Protein AF-A0A7S1Y5N1-F1 (afdb_monomer_lite)

Secondary structure (DSSP, 8-state):
----------------------------------------SSHHHHHHHHHHHHHHHHHHHSSSS-TTS---S-GGG-S-SEEEEEEEE---SPEESEETTEE-GGGTT---EEE-TTS--EEE--S-SSHHHHHHHHHHHHHHHHHHHHHHS---TTEEEEEEPPTTSEE-TTSSEEE--TTS-TTHHHH---------HHHHHHHHHHHHH-SGGGTTEEEEEEEEEEEEE--SSSTT-EEEEEEEEEEE---TTT---TT-EEEEE--S--GGGS---GGGTS-THHHHHHHHTTTGGG---S------TT--PPP----TTS--S-HHHHHHHHHHHHHTTEEE-TTSEEEETTEEEEEEETHHHHTTHHHHHHHHHHHHTS--EEEEESTT-SS-EEEEPPSS-EEEEEEEESS--EEGGG--EEEEEEEEEEESS--PPPEEEEEEETTEEEEEEESSEEEEEEEEEE-SS-EEEEEEEPPEEEEESSGGGHHHHHTTTS-SSS---EEEEEPPEEPP-

Sequence (525 aa):
MISSGNDEQSFLLGDRQRVRSTPKGQCETIRCGKHTSLSSLAVLVAGVLLGALVSRTFQDLYHHDHTNLTRGPSPSSRHYTKFQAVGFQIYTGGAPKETSVGENPECANLTDFGTADGDIALQCYMGHANLTLDVQKRLEIMTDAVERAYTASDKSNDTLKVFVAPEFFFRGPNGAYIYEGNDANETDLISSGGTDNTTDAVFDLLFGLEKLAAQARFENWLFLFGTAVVSEALPVEDEWDYLFYNFGIILKGYDPSQTTGEGKLFLVPKRYVSNMDFLTPQRHTNDSIAKELIESSAQELKTENNNQKQWSPSTHAVLNPYDIKRKYYDRHMWHAYKQNIADLGYSIIEYGWFVMDGITFTVEICLDHDKRIALNTYLADAALGSQTLIPSGGDLSSVNKYVNIPRRQAQISLVSSADMTVSASALALANDGTIILQDGVSAAPVNMTYERECYTWNWHFEGGTEVIQRRAIVTPTEVEFQYIPRRGKKYSVFEENWKKSLGGVFSTALYEPKIVVYEPTGIAQ

pLDDT: mean 76.57, std 23.43, range [24.91, 98.81]

Structure (mmCIF, N/CA/C/O backbone):
data_AF-A0A7S1Y5N1-F1
#
_entry.id   AF-A0A7S1Y5N1-F1
#
loop_
_atom_site.group_PDB
_atom_site.id
_atom_site.type_symbol
_atom_site.label_atom_id
_atom_site.label_alt_id
_atom_site.label_comp_id
_atom_site.label_asym_id
_atom_site.label_entity_id
_atom_site.label_seq_id
_atom_site.pdbx_PDB_ins_code
_atom_site.Cartn_x
_atom_site.Cartn_y
_atom_site.Cartn_z
_atom_site.occupancy
_atom_site.B_iso_or_equiv
_atom_site.auth_seq_id
_atom_site.auth_comp_id
_atom_site.auth_asym_id
_atom_site.auth_atom_id
_atom_site.pdbx_PDB_model_num
ATOM 1 N N . MET A 1 1 ? -22.052 -57.646 -12.828 1.00 36.53 1 MET A N 1
ATOM 2 C CA . MET A 1 1 ? -20.921 -58.529 -13.193 1.00 36.53 1 MET A CA 1
ATOM 3 C C . MET A 1 1 ? -19.676 -57.651 -13.184 1.00 36.53 1 MET A C 1
ATOM 5 O O . MET A 1 1 ? -19.584 -56.788 -14.036 1.00 36.53 1 MET A O 1
ATOM 9 N N . ILE A 1 2 ? -19.052 -57.466 -12.017 1.00 35.12 2 ILE A N 1
ATOM 10 C CA . ILE A 1 2 ? -17.804 -58.116 -11.549 1.00 35.12 2 ILE A CA 1
ATOM 11 C C . ILE A 1 2 ? -16.626 -57.940 -12.520 1.00 35.12 2 ILE A C 1
ATOM 13 O O . ILE A 1 2 ? -16.614 -58.581 -13.565 1.00 35.12 2 ILE A O 1
ATOM 17 N N . SER A 1 3 ? -15.652 -57.117 -12.102 1.00 33.59 3 SER A N 1
ATOM 18 C CA . SER A 1 3 ? -14.183 -57.331 -12.115 1.00 33.59 3 SER A CA 1
ATOM 19 C C . SER A 1 3 ? -13.491 -55.958 -12.212 1.00 33.59 3 SER A C 1
ATOM 21 O O . SER A 1 3 ? -13.469 -55.367 -13.282 1.00 33.59 3 SER A O 1
ATOM 23 N N . SER A 1 4 ? -13.173 -55.264 -11.114 1.00 38.69 4 SER A N 1
ATOM 24 C CA . SER A 1 4 ? -11.937 -55.357 -10.304 1.00 38.69 4 SER A CA 1
ATOM 25 C C . SER A 1 4 ? -10.630 -55.301 -11.105 1.00 38.69 4 SER A C 1
ATOM 27 O O . SER A 1 4 ? -10.302 -56.246 -11.818 1.00 38.69 4 SER A O 1
ATOM 29 N N . GLY A 1 5 ? -9.870 -54.225 -10.893 1.00 33.19 5 GLY A N 1
ATOM 30 C CA . GLY A 1 5 ? -8.477 -54.048 -11.301 1.00 33.19 5 GLY A CA 1
ATOM 31 C C . GLY A 1 5 ? -7.893 -52.850 -10.555 1.00 33.19 5 GLY A C 1
ATOM 32 O O . GLY A 1 5 ? -8.091 -51.714 -10.972 1.00 33.19 5 GLY A O 1
ATOM 33 N N . ASN A 1 6 ? -7.282 -53.128 -9.401 1.00 36.78 6 ASN A N 1
ATOM 34 C CA . ASN A 1 6 ? -6.485 -52.195 -8.609 1.00 36.78 6 ASN A CA 1
ATOM 35 C C . ASN A 1 6 ? -5.200 -51.850 -9.363 1.00 36.78 6 ASN A C 1
ATOM 37 O O . ASN A 1 6 ? -4.573 -52.769 -9.873 1.00 36.78 6 ASN A O 1
ATOM 41 N N . ASP A 1 7 ? -4.771 -50.591 -9.303 1.00 31.80 7 ASP A N 1
ATOM 42 C CA . ASP A 1 7 ? -3.350 -50.239 -9.325 1.00 31.80 7 ASP A CA 1
ATOM 43 C C . ASP A 1 7 ? -3.128 -49.019 -8.420 1.00 31.80 7 ASP A C 1
ATOM 45 O O . ASP A 1 7 ? -3.438 -47.875 -8.756 1.00 31.80 7 ASP A O 1
ATOM 49 N N . GLU A 1 8 ? -2.624 -49.302 -7.218 1.00 32.50 8 GLU A N 1
ATOM 50 C CA . GLU A 1 8 ? -1.988 -48.336 -6.331 1.00 32.50 8 GLU A CA 1
ATOM 51 C C . GLU A 1 8 ? -0.612 -47.986 -6.915 1.00 32.50 8 GLU A C 1
ATOM 53 O O . GLU A 1 8 ? 0.284 -48.828 -6.949 1.00 32.50 8 GLU A O 1
ATOM 58 N N . GLN A 1 9 ? -0.411 -46.737 -7.340 1.00 31.77 9 GLN A N 1
ATOM 59 C CA . GLN A 1 9 ? 0.934 -46.187 -7.512 1.00 31.77 9 GLN A CA 1
ATOM 60 C C . GLN A 1 9 ? 1.266 -45.264 -6.342 1.00 31.77 9 GLN A C 1
ATOM 62 O O . GLN A 1 9 ? 0.810 -44.126 -6.237 1.00 31.77 9 GLN A O 1
ATOM 67 N N . SER A 1 10 ? 2.096 -45.805 -5.457 1.00 29.33 10 SER A N 1
ATOM 68 C CA . SER A 1 10 ? 2.850 -45.105 -4.429 1.00 29.33 10 SER A CA 1
ATOM 69 C C . SER A 1 10 ? 3.756 -44.039 -5.056 1.00 29.33 10 SER A C 1
ATOM 71 O O . SER A 1 10 ? 4.757 -44.370 -5.696 1.00 29.33 10 SER A O 1
ATOM 73 N N . PHE A 1 11 ? 3.439 -42.760 -4.848 1.00 28.81 11 PHE A N 1
ATOM 74 C CA . PHE A 1 11 ? 4.369 -41.669 -5.126 1.00 28.81 11 PHE A CA 1
ATOM 75 C C . PHE A 1 11 ? 5.384 -41.555 -3.986 1.00 28.81 11 PHE A C 1
ATOM 77 O O . PHE A 1 11 ? 5.042 -41.288 -2.834 1.00 28.81 11 PHE A O 1
ATOM 84 N N . LEU A 1 12 ? 6.644 -41.791 -4.343 1.00 30.55 12 LEU A N 1
ATOM 85 C CA . LEU A 1 12 ? 7.818 -41.607 -3.503 1.00 30.55 12 LEU A CA 1
ATOM 86 C C . LEU A 1 12 ? 7.931 -40.141 -3.064 1.00 30.55 12 LEU A C 1
ATOM 88 O O . LEU A 1 12 ? 7.898 -39.222 -3.883 1.00 30.55 12 LEU A O 1
ATOM 92 N N . LEU A 1 13 ? 8.085 -39.950 -1.754 1.00 29.52 13 LEU A N 1
ATOM 93 C CA . LEU A 1 13 ? 8.491 -38.700 -1.121 1.00 29.52 13 LEU A CA 1
ATOM 94 C C . LEU A 1 13 ? 9.855 -38.280 -1.684 1.00 29.52 13 LEU A C 1
ATOM 96 O O . LEU A 1 13 ? 10.875 -38.881 -1.361 1.00 29.52 13 LEU A O 1
ATOM 100 N N . GLY A 1 14 ? 9.850 -37.261 -2.542 1.00 27.75 14 GLY A N 1
ATOM 101 C CA . GLY A 1 14 ? 11.057 -36.583 -2.995 1.00 27.75 14 GLY A CA 1
ATOM 102 C C . GLY A 1 14 ? 11.671 -35.765 -1.862 1.00 27.75 14 GLY A C 1
ATOM 103 O O . GLY A 1 14 ? 10.983 -34.985 -1.196 1.00 27.75 14 GLY A O 1
ATOM 104 N N . ASP A 1 15 ? 12.968 -35.969 -1.653 1.00 27.36 15 ASP A N 1
ATOM 105 C CA . ASP A 1 15 ? 13.808 -35.268 -0.691 1.00 27.36 15 ASP A CA 1
ATOM 106 C C . ASP A 1 15 ? 13.638 -33.744 -0.775 1.00 27.36 15 ASP A C 1
ATOM 108 O O . ASP A 1 15 ? 13.921 -33.105 -1.791 1.00 27.36 15 ASP A O 1
ATOM 112 N N . ARG A 1 16 ? 13.216 -33.140 0.343 1.00 30.33 16 ARG A N 1
ATOM 113 C CA . ARG A 1 16 ? 13.286 -31.691 0.553 1.00 30.33 16 ARG A CA 1
ATOM 114 C C . ARG A 1 16 ? 14.755 -31.277 0.568 1.00 30.33 16 ARG A C 1
ATOM 116 O O . ARG A 1 16 ? 15.446 -31.463 1.572 1.00 30.33 16 ARG A O 1
ATOM 123 N N . GLN A 1 17 ? 15.216 -30.657 -0.513 1.00 27.77 17 GLN A N 1
ATOM 124 C CA . GLN A 1 17 ? 16.442 -29.870 -0.477 1.00 27.77 17 GLN A CA 1
ATOM 125 C C . GLN A 1 17 ? 16.277 -28.755 0.564 1.00 27.77 17 GLN A C 1
ATOM 127 O O . GLN A 1 17 ? 15.449 -27.857 0.423 1.00 27.77 17 GLN A O 1
ATOM 132 N N . ARG A 1 18 ? 17.067 -28.831 1.642 1.00 27.25 18 ARG A N 1
ATOM 133 C CA . ARG A 1 18 ? 17.315 -27.696 2.536 1.00 27.25 18 ARG A CA 1
ATOM 134 C C . ARG A 1 18 ? 17.979 -26.600 1.712 1.00 27.25 18 ARG A C 1
ATOM 136 O O . ARG A 1 18 ? 19.166 -26.701 1.407 1.00 27.25 18 ARG A O 1
ATOM 143 N N . VAL A 1 19 ? 17.228 -25.550 1.403 1.00 29.92 19 VAL A N 1
ATOM 144 C CA . VAL A 1 19 ? 17.805 -24.258 1.035 1.00 29.92 19 VAL A CA 1
ATOM 145 C C . VAL A 1 19 ? 18.668 -23.820 2.221 1.00 29.92 19 VAL A C 1
ATOM 147 O O . VAL A 1 19 ? 18.180 -23.690 3.344 1.00 29.92 19 VAL A O 1
ATOM 150 N N . ARG A 1 20 ? 19.983 -23.709 2.006 1.00 26.64 20 ARG A N 1
ATOM 151 C CA . ARG A 1 20 ? 20.904 -23.141 2.994 1.00 26.64 20 ARG A CA 1
ATOM 152 C C . ARG A 1 20 ? 20.592 -21.652 3.085 1.00 26.64 20 ARG A C 1
ATOM 154 O O . ARG A 1 20 ? 20.872 -20.927 2.136 1.00 26.64 20 ARG A O 1
ATOM 161 N N . SER A 1 21 ? 20.026 -21.215 4.205 1.00 31.50 21 SER A N 1
ATOM 162 C CA . SER A 1 21 ? 19.956 -19.796 4.532 1.00 31.50 21 SER A CA 1
ATOM 163 C C . SER A 1 21 ? 21.376 -19.238 4.637 1.00 31.50 21 SER A C 1
ATOM 165 O O . SER A 1 21 ? 22.255 -19.814 5.286 1.00 31.50 21 SER A O 1
ATOM 167 N N . THR A 1 22 ? 21.623 -18.139 3.935 1.00 34.03 22 THR A N 1
ATOM 168 C CA . THR A 1 22 ? 22.828 -17.325 4.081 1.00 34.03 22 THR A CA 1
ATOM 169 C C . THR A 1 22 ? 22.878 -16.728 5.498 1.00 34.03 22 THR A C 1
ATOM 171 O O . THR A 1 22 ? 21.827 -16.460 6.088 1.00 34.03 22 THR A O 1
ATOM 174 N N . PRO A 1 23 ? 24.065 -16.522 6.101 1.00 35.66 23 PRO A N 1
ATOM 175 C CA . PRO A 1 23 ? 24.159 -15.889 7.412 1.00 35.66 23 PRO A CA 1
ATOM 176 C C . PRO A 1 23 ? 23.792 -14.405 7.273 1.00 35.66 23 PRO A C 1
ATOM 178 O O . PRO A 1 23 ? 24.583 -13.622 6.749 1.00 35.66 23 PRO A O 1
ATOM 181 N N . LYS A 1 24 ? 22.593 -14.011 7.720 1.00 44.22 24 LYS A N 1
ATOM 182 C CA . LYS A 1 24 ? 22.196 -12.597 7.795 1.00 44.22 24 LYS A CA 1
ATOM 183 C C . LYS A 1 24 ? 23.042 -11.871 8.859 1.00 44.22 24 LYS A C 1
ATOM 185 O O . LYS A 1 24 ? 23.154 -12.345 9.986 1.00 44.22 24 LYS A O 1
ATOM 190 N N . GLY A 1 25 ? 23.648 -10.759 8.427 1.00 44.56 25 GLY A N 1
ATOM 191 C CA . GLY A 1 25 ? 24.226 -9.609 9.146 1.00 44.56 25 GLY A CA 1
ATOM 192 C C . GLY A 1 25 ? 24.701 -9.752 10.599 1.00 44.56 25 GLY A C 1
ATOM 193 O O . GLY A 1 25 ? 23.940 -10.068 11.507 1.00 44.56 25 GLY A O 1
ATOM 194 N N . GLN A 1 26 ? 25.958 -9.373 10.852 1.00 40.16 26 GLN A N 1
ATOM 195 C CA . GLN A 1 26 ? 26.442 -9.069 12.201 1.00 40.16 26 GLN A CA 1
ATOM 196 C C . GLN A 1 26 ? 25.574 -7.959 12.820 1.00 40.16 26 GLN A C 1
ATOM 198 O O . GLN A 1 26 ? 25.468 -6.879 12.248 1.00 40.16 26 GLN A O 1
ATOM 203 N N . CYS A 1 27 ? 24.981 -8.198 13.997 1.00 44.00 27 CYS A N 1
ATOM 204 C CA . CYS A 1 27 ? 24.399 -7.125 14.806 1.00 44.00 27 CYS A CA 1
ATOM 205 C C . CYS A 1 27 ? 25.531 -6.135 15.128 1.00 44.00 27 CYS A C 1
ATOM 207 O O . CYS A 1 27 ? 26.388 -6.437 15.964 1.00 44.00 27 CYS A O 1
ATOM 209 N N . GLU A 1 28 ? 25.575 -4.977 14.467 1.00 36.22 28 GLU A N 1
ATOM 210 C CA . GLU A 1 28 ? 26.494 -3.909 14.850 1.00 36.22 28 GLU A CA 1
ATOM 211 C C . GLU A 1 28 ? 26.151 -3.468 16.276 1.00 36.22 28 GLU A C 1
ATOM 213 O O . GLU A 1 28 ? 25.186 -2.756 16.547 1.00 36.22 28 GLU A O 1
ATOM 218 N N . THR A 1 29 ? 26.943 -3.948 17.232 1.00 31.80 29 THR A N 1
ATOM 219 C CA . THR A 1 29 ? 26.937 -3.443 18.600 1.00 31.80 29 THR A CA 1
ATOM 220 C C . THR A 1 29 ? 27.267 -1.954 18.578 1.00 31.80 29 THR A C 1
ATOM 222 O O . THR A 1 29 ? 28.437 -1.581 18.476 1.00 31.80 29 THR A O 1
ATOM 225 N N . ILE A 1 30 ? 26.267 -1.099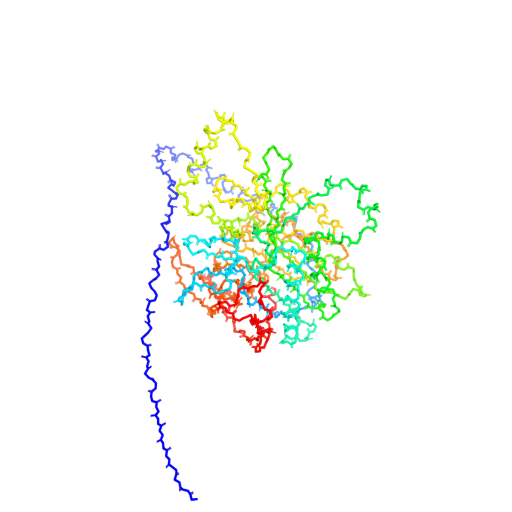 18.793 1.00 28.41 30 ILE A N 1
ATOM 226 C CA . ILE A 1 30 ? 26.502 0.232 19.351 1.00 28.41 30 ILE A CA 1
ATOM 227 C C . ILE A 1 30 ? 27.027 0.005 20.774 1.00 28.41 30 ILE A C 1
ATOM 229 O O . ILE A 1 30 ? 26.277 -0.181 21.733 1.00 28.41 30 ILE A O 1
ATOM 233 N N . ARG A 1 31 ? 28.355 -0.071 20.910 1.00 24.91 31 ARG A N 1
ATOM 234 C CA . ARG A 1 31 ? 29.029 -0.102 22.208 1.00 24.91 31 ARG A CA 1
ATOM 235 C C . ARG A 1 31 ? 28.845 1.261 22.873 1.00 24.91 31 ARG A C 1
ATOM 237 O O . ARG A 1 31 ? 29.635 2.172 22.652 1.00 24.91 31 ARG A O 1
ATOM 244 N N . CYS A 1 32 ? 27.855 1.389 23.752 1.00 25.86 32 CYS A N 1
ATOM 245 C CA . CYS A 1 32 ? 27.899 2.416 24.788 1.00 25.86 32 CYS A CA 1
ATOM 246 C C . CYS A 1 32 ? 29.043 2.071 25.753 1.00 25.86 32 CYS A C 1
ATOM 248 O O . CYS A 1 32 ? 28.920 1.188 26.605 1.00 25.86 32 CYS A O 1
ATOM 250 N N . GLY A 1 33 ? 30.187 2.735 25.582 1.00 24.94 33 GLY A N 1
ATOM 251 C CA . GLY A 1 33 ? 31.321 2.629 26.491 1.00 24.94 33 GLY A CA 1
ATOM 252 C C . GLY A 1 33 ? 30.935 3.089 27.897 1.00 24.94 33 GLY A C 1
ATOM 253 O O . GLY A 1 33 ? 30.568 4.242 28.106 1.00 24.94 33 GLY A O 1
ATOM 254 N N . LYS A 1 34 ? 31.025 2.184 28.875 1.00 27.16 34 LYS A N 1
ATOM 255 C CA . LYS A 1 34 ? 30.962 2.521 30.300 1.00 27.16 34 LYS A CA 1
ATOM 256 C C . LYS A 1 34 ? 32.323 3.065 30.741 1.00 27.16 34 LYS A C 1
ATOM 258 O O . LYS A 1 34 ? 33.273 2.297 30.852 1.00 27.16 34 LYS A 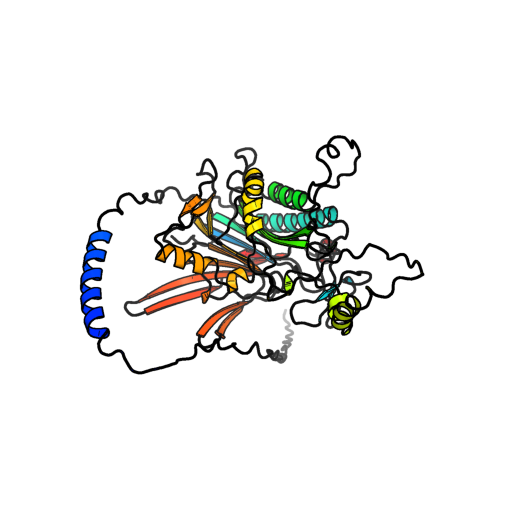O 1
ATOM 263 N N . HIS A 1 35 ? 32.393 4.354 31.063 1.00 26.89 35 HIS A N 1
ATOM 264 C CA . HIS A 1 35 ? 33.388 4.879 31.998 1.00 26.89 35 HIS A CA 1
ATOM 265 C C . HIS A 1 35 ? 32.749 4.944 33.387 1.00 26.89 35 HIS A C 1
ATOM 267 O O . HIS A 1 35 ? 31.838 5.731 33.627 1.00 26.89 35 HIS A O 1
ATOM 273 N N . THR A 1 36 ? 33.210 4.103 34.309 1.00 29.59 36 THR A N 1
ATOM 274 C CA . THR A 1 36 ? 32.910 4.231 35.739 1.00 29.59 36 THR A CA 1
ATOM 275 C C . THR A 1 36 ? 34.058 4.971 36.417 1.00 29.59 36 THR A C 1
ATOM 277 O O . THR A 1 36 ? 35.155 4.423 36.512 1.00 29.59 36 THR A O 1
ATOM 280 N N . SER A 1 37 ? 33.810 6.178 36.930 1.00 29.86 37 SER A N 1
ATOM 281 C CA . SER A 1 37 ? 34.616 6.760 38.010 1.00 29.86 37 SER A CA 1
ATOM 282 C C . SER A 1 37 ? 33.763 6.877 39.271 1.00 29.86 37 SER A C 1
ATOM 284 O O . SER A 1 37 ? 32.654 7.408 39.242 1.00 29.86 37 SER A O 1
ATOM 286 N N . LEU A 1 38 ? 34.289 6.347 40.371 1.00 36.06 38 LEU A N 1
ATOM 287 C CA . LEU A 1 38 ? 33.701 6.361 41.706 1.00 36.06 38 LEU A CA 1
ATOM 288 C C . LEU A 1 38 ? 33.658 7.780 42.287 1.00 36.06 38 LEU A C 1
ATOM 290 O O . LEU A 1 38 ? 34.697 8.290 42.695 1.00 36.06 38 LEU A O 1
ATOM 294 N N . SER A 1 39 ? 32.466 8.370 42.404 1.00 33.94 39 SER A N 1
ATOM 295 C CA . SER A 1 39 ? 32.183 9.462 43.357 1.00 33.94 39 SER A CA 1
ATOM 296 C C . SER A 1 39 ? 30.703 9.868 43.361 1.00 33.94 39 SER A C 1
ATOM 298 O O . SER A 1 39 ? 30.357 10.956 42.922 1.00 33.94 39 SER A O 1
ATOM 300 N N . SER A 1 40 ? 29.779 9.032 43.855 1.00 34.34 40 SER A N 1
ATOM 301 C CA . SER A 1 40 ? 28.378 9.468 44.064 1.00 34.34 40 SER A CA 1
ATOM 302 C C . SER A 1 40 ? 27.615 8.590 45.063 1.00 34.34 40 SER A C 1
ATOM 304 O O . SER A 1 40 ? 26.636 7.945 44.710 1.00 34.34 40 SER A O 1
ATOM 306 N N . LEU A 1 41 ? 28.038 8.569 46.333 1.00 34.12 41 LEU A N 1
ATOM 307 C CA . LEU A 1 41 ? 27.205 8.017 47.419 1.00 34.12 41 LEU A CA 1
ATOM 308 C C . LEU A 1 41 ? 26.371 9.100 48.140 1.00 34.12 41 LEU A C 1
ATOM 310 O O . LEU A 1 41 ? 25.419 8.777 48.839 1.00 34.12 41 LEU A O 1
ATOM 314 N N . ALA A 1 42 ? 26.670 10.388 47.926 1.00 37.94 42 ALA A N 1
ATOM 315 C CA . ALA A 1 42 ? 25.960 11.505 48.563 1.00 37.94 42 ALA A CA 1
ATOM 316 C C . ALA A 1 42 ? 24.719 11.999 47.782 1.00 37.94 42 ALA A C 1
ATOM 318 O O . ALA A 1 42 ? 23.870 12.679 48.349 1.00 37.94 42 ALA A O 1
ATOM 319 N N . VAL A 1 43 ? 24.568 11.627 46.504 1.00 39.16 43 VAL A N 1
ATOM 320 C CA . VAL A 1 43 ? 23.433 12.047 45.650 1.00 39.16 43 VAL A CA 1
ATOM 321 C C . VAL A 1 43 ? 22.189 11.169 45.867 1.00 39.16 43 VAL A C 1
ATOM 323 O O . VAL A 1 43 ? 21.061 11.602 45.635 1.00 39.16 43 VAL A O 1
ATOM 326 N N . LEU A 1 44 ? 22.363 9.952 46.392 1.00 38.75 44 LEU A N 1
ATOM 327 C CA . LEU A 1 44 ? 21.285 8.962 46.477 1.00 38.75 44 LEU A CA 1
ATOM 328 C C . LEU A 1 44 ? 20.264 9.253 47.590 1.00 38.75 44 LEU A C 1
ATOM 330 O O . LEU A 1 44 ? 19.097 8.909 47.449 1.00 38.75 44 LEU A O 1
ATOM 334 N N . VAL A 1 45 ? 20.661 9.938 48.667 1.00 43.34 45 VAL A N 1
ATOM 335 C CA . VAL A 1 45 ? 19.749 10.250 49.787 1.00 43.34 45 VAL A CA 1
ATOM 336 C C . VAL A 1 45 ? 18.933 11.524 49.522 1.00 43.34 45 VAL A C 1
ATOM 338 O O . VAL A 1 45 ? 17.767 11.597 49.905 1.00 43.34 45 VAL A O 1
ATOM 341 N N . ALA A 1 46 ? 19.486 12.491 48.780 1.00 39.59 46 ALA A N 1
ATOM 342 C CA . ALA A 1 46 ? 18.749 13.686 48.355 1.00 39.59 46 ALA A CA 1
ATOM 343 C C . ALA A 1 46 ? 17.719 13.378 47.247 1.00 39.59 46 ALA A C 1
ATOM 345 O O . ALA A 1 46 ? 16.635 13.960 47.236 1.00 39.59 46 ALA A O 1
ATOM 346 N N . GLY A 1 47 ? 18.011 12.416 46.361 1.00 39.34 47 GLY A N 1
ATOM 347 C CA . GLY A 1 47 ? 17.096 12.002 45.289 1.00 39.34 47 GLY A CA 1
ATOM 348 C C . GLY A 1 47 ? 15.833 11.282 45.777 1.00 39.34 47 GLY A C 1
ATOM 349 O O . GLY A 1 47 ? 14.759 11.475 45.211 1.00 39.34 47 GLY A O 1
ATOM 350 N N . VAL A 1 48 ? 15.920 10.506 46.863 1.00 45.31 48 VAL A N 1
ATOM 351 C CA . VAL A 1 48 ? 14.774 9.738 47.391 1.00 45.31 48 VAL A CA 1
ATOM 352 C C . VAL A 1 48 ? 13.751 10.640 48.096 1.00 45.31 48 VAL A C 1
ATOM 354 O O . VAL A 1 48 ? 12.548 10.404 47.991 1.00 45.31 48 VAL A O 1
ATOM 357 N N . LEU A 1 49 ? 14.194 11.723 48.746 1.00 38.66 49 LEU A N 1
ATOM 358 C CA . LEU A 1 49 ? 13.289 12.677 49.402 1.00 38.66 49 LEU A CA 1
ATOM 359 C C . LEU A 1 49 ? 12.659 13.678 48.419 1.00 38.66 49 LEU A C 1
ATOM 361 O O . LEU A 1 49 ? 11.493 14.034 48.594 1.00 38.66 49 LEU A O 1
ATOM 365 N N . LEU A 1 50 ? 13.364 14.066 47.346 1.00 37.06 50 LEU A N 1
ATOM 366 C CA . LEU A 1 50 ? 12.764 14.853 46.259 1.00 37.06 50 LEU A CA 1
ATOM 367 C C . LEU A 1 50 ? 11.767 14.021 45.431 1.00 37.06 50 LEU A C 1
ATOM 369 O O . LEU A 1 50 ? 10.715 14.532 45.052 1.00 37.06 50 LEU A O 1
ATOM 373 N N . GLY A 1 51 ? 12.044 12.731 45.208 1.00 40.38 51 GLY A N 1
ATOM 374 C CA . GLY A 1 51 ? 11.141 11.823 44.490 1.00 40.38 51 GLY A CA 1
ATOM 375 C C . GLY A 1 51 ? 9.807 11.590 45.208 1.00 40.38 51 GLY A C 1
ATOM 376 O O . GLY A 1 51 ? 8.757 11.564 44.568 1.00 40.38 51 GLY A O 1
ATOM 377 N N . ALA A 1 52 ? 9.816 11.506 46.542 1.00 43.81 52 ALA A N 1
ATOM 378 C CA . ALA A 1 52 ? 8.594 11.336 47.330 1.00 43.81 52 ALA A CA 1
ATOM 379 C C . ALA A 1 52 ? 7.727 12.611 47.393 1.00 43.81 52 ALA A C 1
ATOM 381 O O . ALA A 1 52 ? 6.501 12.508 47.463 1.00 43.81 52 ALA A O 1
ATOM 382 N N . LEU A 1 53 ? 8.334 13.806 47.332 1.00 37.78 53 LEU A N 1
ATOM 383 C CA . LEU A 1 53 ? 7.585 15.068 47.295 1.00 37.78 53 LEU A CA 1
ATOM 384 C C . LEU A 1 53 ? 6.978 15.337 45.910 1.00 37.78 53 LEU A C 1
ATOM 386 O O . LEU A 1 53 ? 5.826 15.750 45.837 1.00 37.78 53 LEU A O 1
ATOM 390 N N . VAL A 1 54 ? 7.710 15.041 44.828 1.00 45.69 54 VAL A N 1
ATOM 391 C CA . VAL A 1 54 ? 7.220 15.196 43.444 1.00 45.69 54 VAL A CA 1
ATOM 392 C C . VAL A 1 54 ? 6.133 14.164 43.108 1.00 45.69 54 VAL A C 1
ATOM 394 O O . VAL A 1 54 ? 5.190 14.484 42.390 1.00 45.69 54 VAL A O 1
ATOM 397 N N . SER A 1 55 ? 6.183 12.955 43.683 1.00 42.38 55 SER A N 1
ATOM 398 C CA . SER A 1 55 ? 5.152 11.930 43.449 1.00 42.38 55 SER A CA 1
ATOM 399 C C . SER A 1 55 ? 3.791 12.263 44.076 1.00 42.38 55 SER A C 1
ATOM 401 O O . SER A 1 55 ? 2.776 11.783 43.574 1.00 42.38 55 SER A O 1
ATOM 403 N N . ARG A 1 56 ? 3.738 13.079 45.142 1.00 42.97 56 ARG A N 1
ATOM 404 C CA . ARG A 1 56 ? 2.464 13.511 45.751 1.00 42.97 56 ARG A CA 1
ATOM 405 C C . ARG A 1 56 ? 1.842 14.699 45.021 1.00 42.97 56 ARG A C 1
ATOM 407 O O . ARG A 1 56 ? 0.642 14.682 44.779 1.00 42.97 56 ARG A O 1
ATOM 414 N N . THR A 1 57 ? 2.637 15.672 44.575 1.00 47.53 57 THR A N 1
ATOM 415 C CA . THR A 1 57 ? 2.120 16.782 43.754 1.00 47.53 57 THR A CA 1
ATOM 416 C C . THR A 1 57 ? 1.693 16.341 42.354 1.00 47.53 57 THR A C 1
ATOM 418 O O . THR A 1 57 ? 0.754 16.918 41.813 1.00 47.53 57 THR A O 1
ATOM 421 N N . PHE A 1 58 ? 2.294 15.288 41.784 1.00 45.94 58 PHE A N 1
ATOM 422 C CA . PHE A 1 58 ? 1.805 14.706 40.528 1.00 45.94 58 PHE A CA 1
ATOM 423 C C . PHE A 1 58 ? 0.468 13.967 40.680 1.00 45.94 58 PHE A C 1
ATOM 425 O O . PHE A 1 58 ? -0.333 14.015 39.755 1.00 45.94 58 PHE A O 1
ATOM 432 N N . GLN A 1 59 ? 0.182 13.331 41.822 1.00 45.50 59 GLN A N 1
ATOM 433 C CA . GLN A 1 59 ? -1.115 12.675 42.050 1.00 45.50 59 GLN A CA 1
ATOM 434 C C . GLN A 1 59 ? -2.267 13.677 42.221 1.00 45.50 59 GLN A C 1
ATOM 436 O O . GLN A 1 59 ? -3.362 13.425 41.718 1.00 45.50 59 GLN A O 1
ATOM 441 N N . ASP A 1 60 ? -2.012 14.835 42.836 1.00 41.31 60 ASP A N 1
ATOM 442 C CA . ASP A 1 60 ? -3.044 15.857 43.055 1.00 41.31 60 ASP A CA 1
ATOM 443 C C . ASP A 1 60 ? -3.283 16.753 41.821 1.00 41.31 60 ASP A C 1
ATOM 445 O O . ASP A 1 60 ? -4.406 17.202 41.595 1.00 41.31 60 ASP A O 1
ATOM 449 N N . LEU A 1 61 ? -2.278 16.950 40.953 1.00 42.16 61 LEU A N 1
ATOM 450 C CA . LEU A 1 61 ? -2.452 17.636 39.659 1.00 42.16 61 LEU A CA 1
ATOM 451 C C . LEU A 1 61 ? -3.065 16.742 38.566 1.00 42.16 61 LEU A C 1
ATOM 453 O O . LEU A 1 61 ? -3.594 17.262 37.587 1.00 42.16 61 LEU A O 1
ATOM 457 N N . TYR A 1 62 ? -3.052 15.415 38.730 1.00 42.19 62 TYR A N 1
ATOM 458 C CA . TYR A 1 62 ? -3.646 14.484 37.759 1.00 42.19 62 TYR A CA 1
ATOM 459 C C . TYR A 1 62 ? -5.163 14.309 37.924 1.00 42.19 62 TYR A C 1
ATOM 461 O O . TYR A 1 62 ? -5.833 13.785 37.034 1.00 42.19 62 TYR A O 1
ATOM 469 N N . HIS A 1 63 ? -5.734 14.756 39.048 1.00 41.47 63 HIS A N 1
ATOM 470 C CA . HIS A 1 63 ? -7.148 14.534 39.344 1.00 41.47 63 HIS A CA 1
ATOM 471 C C . HIS A 1 63 ? -8.094 15.663 38.921 1.00 41.47 63 HIS A C 1
ATOM 473 O O . HIS A 1 63 ? -9.306 15.460 39.014 1.00 41.47 63 HIS A O 1
ATOM 479 N N . HIS A 1 64 ? -7.598 16.807 38.425 1.00 41.31 64 HIS A N 1
ATOM 480 C CA . HIS A 1 64 ? -8.440 18.007 38.353 1.00 41.31 64 HIS A CA 1
ATOM 481 C C . HIS A 1 64 ? -8.881 18.540 36.979 1.00 41.31 64 HIS A C 1
ATOM 483 O O . HIS A 1 64 ? -9.676 19.475 36.988 1.00 41.31 64 HIS A O 1
ATOM 489 N N . ASP A 1 65 ? -8.512 17.950 35.829 1.00 43.38 65 ASP A N 1
ATOM 490 C CA . ASP A 1 65 ? -8.958 18.513 34.529 1.00 43.38 65 ASP A CA 1
ATOM 491 C C . ASP A 1 65 ? -9.103 17.512 33.353 1.00 43.38 65 ASP A C 1
ATOM 493 O O . ASP A 1 65 ? -8.645 17.732 32.232 1.00 43.38 65 ASP A O 1
ATOM 497 N N . HIS A 1 66 ? -9.746 16.360 33.589 1.00 43.59 66 HIS A N 1
ATOM 498 C CA . HIS A 1 66 ? -10.003 15.348 32.542 1.00 43.59 66 HIS A CA 1
ATOM 499 C C . HIS A 1 66 ? -11.483 15.059 32.249 1.00 43.59 66 HIS A C 1
ATOM 501 O O . HIS A 1 66 ? -11.790 14.199 31.425 1.00 43.59 66 HIS A O 1
ATOM 507 N N . THR A 1 67 ? -12.427 15.785 32.850 1.00 43.41 67 THR A N 1
ATOM 508 C CA . THR A 1 67 ? -13.867 15.543 32.634 1.00 43.41 67 THR A CA 1
ATOM 509 C C . THR A 1 67 ? -14.432 16.161 31.351 1.00 43.41 67 THR A C 1
ATOM 511 O O . THR A 1 67 ? -15.554 15.825 30.980 1.00 43.41 67 THR A O 1
ATOM 514 N N . ASN A 1 68 ? -13.654 16.977 30.627 1.00 39.31 68 ASN A N 1
ATOM 515 C CA . ASN A 1 68 ? -14.041 17.556 29.331 1.00 39.31 68 ASN A CA 1
ATOM 516 C C . ASN A 1 68 ? -13.261 16.997 28.128 1.00 39.31 68 ASN A C 1
ATOM 518 O O . ASN A 1 68 ? -13.402 17.514 27.019 1.00 39.31 68 ASN A O 1
ATOM 522 N N . LEU A 1 69 ? -12.487 15.918 28.304 1.00 44.88 69 LEU A N 1
ATOM 523 C CA . LEU A 1 69 ? -12.026 15.113 27.171 1.00 44.88 69 LEU A CA 1
ATOM 524 C C . LEU A 1 69 ? -13.253 14.439 26.559 1.00 44.88 69 LEU A C 1
ATOM 526 O O . LEU A 1 69 ? -13.736 13.424 27.060 1.00 44.88 69 LEU A O 1
ATOM 530 N N . THR A 1 70 ? -13.796 15.122 25.552 1.00 49.22 70 THR A N 1
ATOM 531 C CA . THR A 1 70 ? -14.757 14.676 24.544 1.00 49.22 70 THR A CA 1
ATOM 532 C C . THR A 1 70 ? -15.183 13.227 24.747 1.00 49.22 70 THR A C 1
ATOM 534 O O . THR A 1 70 ? -14.448 12.296 24.416 1.00 49.22 70 THR A O 1
ATOM 537 N N . ARG A 1 71 ? -16.394 13.026 25.299 1.00 47.72 71 ARG A N 1
ATOM 538 C CA . ARG A 1 71 ? -17.095 11.740 25.188 1.00 47.72 71 ARG A CA 1
ATOM 539 C C . ARG A 1 71 ? -16.925 11.294 23.742 1.00 47.72 71 ARG A C 1
ATOM 541 O O . ARG A 1 71 ? -17.441 11.958 22.843 1.00 47.72 71 ARG A O 1
ATOM 548 N N . GLY A 1 72 ? -16.147 10.229 23.540 1.00 53.06 72 GLY A N 1
ATOM 549 C CA . GLY A 1 72 ? -15.965 9.645 22.222 1.00 53.06 72 GLY A CA 1
ATOM 550 C C . GLY A 1 72 ? -17.341 9.416 21.592 1.00 53.06 72 GLY A C 1
ATOM 551 O O . GLY A 1 72 ? -18.315 9.229 22.335 1.00 53.06 72 GLY A O 1
ATOM 552 N N . PRO A 1 73 ? -17.449 9.482 20.256 1.00 52.59 73 PRO A N 1
ATOM 553 C CA . PRO A 1 73 ? -18.718 9.287 19.569 1.00 52.59 73 PRO A CA 1
ATOM 554 C C . PRO A 1 73 ? -19.435 8.059 20.142 1.00 52.59 73 PRO A C 1
ATOM 556 O O . PRO A 1 73 ? -18.811 7.019 20.373 1.00 52.59 73 PRO A O 1
ATOM 559 N N . SER A 1 74 ? -20.724 8.229 20.458 1.00 51.34 74 SER A N 1
ATOM 560 C CA . SER A 1 74 ? -21.556 7.186 21.065 1.00 51.34 74 SER A CA 1
ATOM 561 C C . SER A 1 74 ? -21.361 5.859 20.314 1.00 51.34 74 SER A C 1
ATOM 563 O O . SER A 1 74 ? -21.425 5.864 19.083 1.00 51.34 74 SER A O 1
ATOM 565 N N . PRO A 1 75 ? -21.185 4.714 21.007 1.00 55.38 75 PRO A N 1
ATOM 566 C CA . PRO A 1 75 ? -21.054 3.390 20.384 1.00 55.38 75 PRO A CA 1
ATOM 567 C C . PRO A 1 75 ? -22.167 3.044 19.380 1.00 55.38 75 PRO A C 1
ATOM 569 O O . PRO A 1 75 ? -21.994 2.160 18.548 1.00 55.38 75 PRO A O 1
ATOM 572 N N . SER A 1 76 ? -23.296 3.753 19.437 1.00 52.94 76 SER A N 1
ATOM 573 C CA . SER A 1 76 ? -24.448 3.602 18.550 1.00 52.94 76 SER A CA 1
ATOM 574 C C . SER A 1 76 ? -24.266 4.141 17.122 1.00 52.94 76 SER A C 1
ATOM 576 O O . SER A 1 76 ? -25.237 4.101 16.375 1.00 52.94 76 SER A O 1
ATOM 578 N N . SER A 1 77 ? -23.097 4.667 16.726 1.00 60.81 77 SER A N 1
ATOM 579 C CA . SER A 1 77 ? -22.893 5.218 15.370 1.00 60.81 77 SER A CA 1
ATOM 580 C C . SER A 1 77 ? -21.839 4.503 14.515 1.00 60.81 77 SER A C 1
ATOM 582 O O . SER A 1 77 ? -21.421 5.062 13.502 1.00 60.81 77 SER A O 1
ATOM 584 N N . ARG A 1 78 ? -21.357 3.309 14.899 1.00 74.31 78 ARG A N 1
ATOM 585 C CA . ARG A 1 78 ? -20.421 2.567 14.034 1.00 74.31 78 ARG A CA 1
ATOM 586 C C . ARG A 1 78 ? -21.186 1.974 12.850 1.00 74.31 78 ARG A C 1
ATOM 588 O O . ARG A 1 78 ? -22.002 1.077 13.040 1.00 74.31 78 ARG A O 1
ATOM 595 N N . HIS A 1 79 ? -20.899 2.478 11.652 1.00 90.00 79 HIS A N 1
ATOM 596 C CA . HIS A 1 79 ? -21.467 1.985 10.393 1.00 90.00 79 HIS A CA 1
ATOM 597 C C . HIS A 1 79 ? -21.026 0.542 10.097 1.00 90.00 79 HIS A C 1
ATOM 599 O O . HIS A 1 79 ? -21.839 -0.300 9.724 1.00 90.00 79 HIS A O 1
ATOM 605 N N . TYR A 1 80 ? -19.759 0.219 10.377 1.00 95.94 80 TYR A N 1
ATOM 606 C CA . TYR A 1 80 ? -19.199 -1.117 10.170 1.00 95.94 80 TYR A CA 1
ATOM 607 C C . TYR A 1 80 ? -19.046 -1.901 11.473 1.00 95.94 80 TYR A C 1
ATOM 609 O O . TYR A 1 80 ? -18.498 -1.408 12.464 1.00 95.94 80 TYR A O 1
ATOM 617 N N . THR A 1 81 ? -19.456 -3.169 11.447 1.00 96.75 81 THR A N 1
ATOM 618 C CA . THR A 1 81 ? -19.209 -4.130 12.538 1.00 96.75 81 THR A CA 1
ATOM 619 C C . THR A 1 81 ? -18.093 -5.117 12.197 1.00 96.75 81 THR A C 1
ATOM 621 O O . THR A 1 81 ? -17.451 -5.680 13.090 1.00 96.75 81 THR A O 1
ATOM 624 N N . LYS A 1 82 ? -17.831 -5.298 10.899 1.00 98.06 82 LYS A N 1
ATOM 625 C CA . LYS A 1 82 ? -16.819 -6.198 10.352 1.00 98.06 82 LYS A CA 1
ATOM 626 C C . LYS A 1 82 ? -15.975 -5.483 9.307 1.00 98.06 82 LYS A C 1
ATOM 628 O O . LYS A 1 82 ? -16.381 -4.470 8.740 1.00 98.06 82 LYS A O 1
ATOM 633 N N . PHE A 1 83 ? -14.827 -6.065 9.006 1.00 98.38 83 PHE A N 1
ATOM 634 C CA . PHE A 1 83 ? -14.070 -5.751 7.806 1.00 98.38 83 PHE A CA 1
ATOM 635 C C . PHE A 1 83 ? -13.683 -7.040 7.076 1.00 98.38 83 PHE A C 1
ATOM 637 O O . PHE A 1 83 ? -13.622 -8.116 7.674 1.00 98.38 83 PHE A O 1
ATOM 644 N N . GLN A 1 84 ? -13.423 -6.936 5.780 1.00 98.62 84 GLN A N 1
ATOM 645 C CA . GLN A 1 84 ? -12.921 -8.016 4.945 1.00 98.62 84 GLN A CA 1
ATOM 646 C C . GLN A 1 84 ? -11.644 -7.552 4.253 1.00 98.62 84 GLN A C 1
ATOM 648 O O . GLN A 1 84 ? -11.665 -6.579 3.505 1.00 98.62 84 GLN A O 1
ATOM 653 N N . ALA A 1 85 ? -10.541 -8.256 4.487 1.00 98.50 85 ALA A N 1
ATOM 654 C CA . ALA A 1 85 ? -9.285 -7.992 3.799 1.00 98.50 85 ALA A CA 1
ATOM 655 C C . ALA A 1 85 ? -9.263 -8.656 2.414 1.00 98.50 85 ALA A C 1
ATOM 657 O O . ALA A 1 85 ? -9.690 -9.806 2.255 1.00 98.50 85 ALA A O 1
ATOM 658 N N . VAL A 1 86 ? -8.720 -7.939 1.433 1.00 98.56 86 VAL A N 1
ATOM 659 C CA . VAL A 1 86 ? -8.444 -8.418 0.080 1.00 98.56 86 VAL A CA 1
ATOM 660 C C . VAL A 1 86 ? -7.050 -7.950 -0.319 1.00 98.56 86 VAL A C 1
ATOM 662 O O . VAL A 1 86 ? -6.814 -6.752 -0.411 1.00 98.56 86 VAL A O 1
ATOM 665 N N . GLY A 1 87 ? -6.122 -8.871 -0.554 1.00 97.75 87 GLY A N 1
ATOM 666 C CA . GLY A 1 87 ? -4.800 -8.516 -1.079 1.00 97.75 87 GLY A CA 1
ATOM 667 C C . GLY A 1 87 ? -4.679 -8.816 -2.564 1.00 97.75 87 GLY A C 1
ATOM 668 O O . GLY A 1 87 ? -5.216 -9.824 -3.027 1.00 97.75 87 GLY A O 1
ATOM 669 N N . PHE A 1 88 ? -3.976 -7.964 -3.301 1.00 98.00 88 PHE A N 1
ATOM 670 C CA . PHE A 1 88 ? -3.629 -8.172 -4.700 1.00 98.00 88 PHE A CA 1
ATOM 671 C C . PHE A 1 88 ? -2.170 -8.616 -4.820 1.00 98.00 88 PHE A C 1
ATOM 673 O O . PHE A 1 88 ? -1.253 -7.823 -4.672 1.00 98.00 88 PHE A O 1
ATOM 680 N N . GLN A 1 89 ? -1.956 -9.898 -5.101 1.00 96.25 89 GLN A N 1
ATOM 681 C CA . GLN A 1 89 ? -0.642 -10.487 -5.340 1.00 96.25 89 GLN A CA 1
ATOM 682 C C . GLN A 1 89 ? -0.244 -10.293 -6.796 1.00 96.25 89 GLN A C 1
ATOM 684 O O . GLN A 1 89 ? -0.867 -10.872 -7.687 1.00 96.25 89 GLN A O 1
ATOM 689 N N . ILE A 1 90 ? 0.821 -9.537 -7.027 1.00 95.81 90 ILE A N 1
ATOM 690 C CA . ILE A 1 90 ? 1.458 -9.362 -8.331 1.00 95.81 90 ILE A CA 1
ATOM 691 C C . ILE A 1 90 ? 2.929 -9.024 -8.124 1.00 95.81 90 ILE A C 1
ATOM 693 O O . ILE A 1 90 ? 3.268 -8.298 -7.191 1.00 95.81 90 ILE A O 1
ATOM 697 N N . TYR A 1 91 ? 3.789 -9.548 -8.998 1.00 94.50 91 TYR A N 1
ATOM 698 C CA . TYR A 1 91 ? 5.207 -9.248 -8.932 1.00 94.50 91 TYR A CA 1
ATOM 699 C C . TYR A 1 91 ? 5.489 -7.815 -9.396 1.00 94.50 91 TYR A C 1
ATOM 701 O O . TYR A 1 91 ? 5.296 -7.512 -10.573 1.00 94.50 91 TYR A O 1
ATOM 709 N N . THR A 1 92 ? 5.954 -6.948 -8.496 1.00 92.50 92 THR A N 1
ATOM 710 C CA . THR A 1 92 ? 6.251 -5.532 -8.799 1.00 92.50 92 THR A CA 1
ATOM 711 C C . THR A 1 92 ? 7.738 -5.227 -8.983 1.00 92.50 92 THR A C 1
ATOM 713 O O . THR A 1 92 ? 8.100 -4.106 -9.355 1.00 92.50 92 THR A O 1
ATOM 716 N N . GLY A 1 93 ? 8.614 -6.216 -8.779 1.00 87.69 93 GLY A N 1
ATOM 717 C CA . GLY A 1 93 ? 10.034 -6.113 -9.121 1.00 87.69 93 GLY A CA 1
ATOM 718 C C . GLY A 1 93 ? 10.281 -6.002 -10.634 1.00 87.69 93 GLY A C 1
ATOM 719 O O . GLY A 1 93 ? 9.370 -6.179 -11.447 1.00 87.69 93 GLY A O 1
ATOM 720 N N . GLY A 1 94 ? 11.523 -5.707 -11.028 1.00 85.50 94 GLY A N 1
ATOM 721 C CA . GLY A 1 94 ? 11.920 -5.807 -12.434 1.00 85.50 94 GLY A CA 1
ATOM 722 C C . GLY A 1 94 ? 12.056 -7.274 -12.850 1.00 85.50 94 GLY A C 1
ATOM 723 O O . GLY A 1 94 ? 12.359 -8.131 -12.020 1.00 85.50 94 GLY A O 1
ATOM 724 N N . ALA A 1 95 ? 11.834 -7.598 -14.125 1.00 88.31 95 ALA A N 1
ATOM 725 C CA . ALA A 1 95 ? 11.983 -8.983 -14.569 1.00 88.31 95 ALA A CA 1
ATOM 726 C C . ALA A 1 95 ? 13.456 -9.398 -14.466 1.00 88.31 95 ALA A C 1
ATOM 728 O O . ALA A 1 95 ? 14.317 -8.669 -14.953 1.00 88.31 95 ALA A O 1
ATOM 729 N N . PRO A 1 96 ? 13.786 -10.545 -13.856 1.00 87.06 96 PRO A N 1
ATOM 730 C CA . PRO A 1 96 ? 15.177 -10.958 -13.723 1.00 87.06 96 PRO A CA 1
ATOM 731 C C . PRO A 1 96 ? 15.785 -11.170 -15.113 1.00 87.06 96 PRO A C 1
ATOM 733 O O . PRO A 1 96 ? 15.162 -11.807 -15.957 1.00 87.06 96 PRO A O 1
ATOM 736 N N . LYS A 1 97 ? 16.987 -10.645 -15.360 1.00 85.00 97 LYS A N 1
ATOM 737 C CA . LYS A 1 97 ? 17.713 -10.784 -16.634 1.00 85.00 97 LYS A CA 1
ATOM 738 C C . LYS A 1 97 ? 18.084 -12.235 -16.911 1.00 85.00 97 LYS A C 1
ATOM 740 O O . LYS A 1 97 ? 18.041 -12.683 -18.052 1.00 85.00 97 LYS A O 1
ATOM 745 N N . GLU A 1 98 ? 18.425 -12.969 -15.860 1.00 85.38 98 GLU A N 1
ATOM 746 C CA . GLU A 1 98 ? 18.710 -14.396 -15.908 1.00 85.38 98 GLU A CA 1
ATOM 747 C C . GLU A 1 98 ? 17.719 -15.151 -15.028 1.00 85.38 98 GLU A C 1
ATOM 749 O O . GLU A 1 98 ? 17.376 -14.737 -13.923 1.00 85.38 98 GLU A O 1
ATOM 754 N N . THR A 1 99 ? 17.263 -16.287 -15.528 1.00 85.88 99 THR A N 1
ATOM 755 C CA . THR A 1 99 ? 16.413 -17.235 -14.812 1.00 85.88 99 THR A CA 1
ATOM 756 C C . THR A 1 99 ? 17.175 -18.539 -14.608 1.00 85.88 99 THR A C 1
ATOM 758 O O . THR A 1 99 ? 18.247 -18.753 -15.175 1.00 85.88 99 THR A O 1
ATOM 761 N N . SER A 1 100 ? 16.589 -19.480 -13.868 1.00 85.06 100 SER A N 1
ATOM 762 C CA . SER A 1 100 ? 17.158 -20.825 -13.716 1.00 85.06 100 SER A CA 1
ATOM 763 C C . SER A 1 100 ? 17.316 -21.596 -15.038 1.00 85.06 100 SER A C 1
ATOM 765 O O . SER A 1 100 ? 18.023 -22.602 -15.060 1.00 85.06 100 SER A O 1
ATOM 767 N N . VAL A 1 101 ? 16.682 -21.144 -16.129 1.00 89.56 101 VAL A N 1
ATOM 768 C CA . VAL A 1 101 ? 16.738 -21.769 -17.462 1.00 89.56 101 VAL A CA 1
ATOM 769 C C . VAL A 1 101 ? 17.560 -20.976 -18.489 1.00 89.56 101 VAL A C 1
ATOM 771 O O . VAL A 1 101 ? 17.629 -21.388 -19.645 1.00 89.56 101 VAL A O 1
ATOM 774 N N . GLY A 1 102 ? 18.206 -19.876 -18.086 1.00 90.06 102 GLY A N 1
ATOM 775 C CA . GLY A 1 102 ? 19.011 -19.012 -18.959 1.00 90.06 102 GLY A CA 1
ATOM 776 C C . GLY A 1 102 ? 18.500 -17.571 -19.020 1.00 90.06 102 GLY A C 1
ATOM 777 O O . GLY A 1 102 ? 17.759 -17.132 -18.139 1.00 90.06 102 GLY A O 1
ATOM 778 N N . GLU A 1 103 ? 18.908 -16.834 -20.055 1.00 90.69 103 GLU A N 1
ATOM 779 C CA . GLU A 1 103 ? 18.498 -15.441 -20.278 1.00 90.69 103 GLU A CA 1
ATOM 780 C C . GLU A 1 103 ? 16.971 -15.324 -20.373 1.00 90.69 103 GLU A C 1
ATOM 782 O O . GLU A 1 103 ? 16.306 -16.124 -21.037 1.00 90.69 103 GLU A O 1
ATOM 787 N N . ASN A 1 104 ? 16.406 -14.341 -19.676 1.00 90.88 104 ASN A N 1
ATOM 788 C CA . ASN A 1 104 ? 14.973 -14.121 -19.667 1.00 90.88 104 ASN A CA 1
ATOM 789 C C . ASN A 1 104 ? 14.532 -13.493 -20.999 1.00 90.88 104 ASN A C 1
ATOM 791 O O . ASN A 1 104 ? 14.911 -12.352 -21.279 1.00 90.88 104 ASN A O 1
ATOM 795 N N . PRO A 1 105 ? 13.689 -14.170 -21.803 1.00 92.88 105 PRO A N 1
ATOM 796 C CA . PRO A 1 105 ? 13.220 -13.620 -23.072 1.00 92.88 105 PRO A CA 1
ATOM 797 C C . PRO A 1 105 ? 12.391 -12.340 -22.903 1.00 92.88 105 PRO A C 1
ATOM 799 O O . PRO A 1 105 ? 12.279 -11.571 -23.851 1.00 92.88 105 PRO A O 1
ATOM 802 N N . GLU A 1 106 ? 11.832 -12.086 -21.715 1.00 91.50 106 GLU A N 1
ATOM 803 C CA . GLU A 1 106 ? 11.136 -10.832 -21.402 1.00 91.50 106 GLU A CA 1
ATOM 804 C C . GLU A 1 106 ? 12.068 -9.617 -21.428 1.00 91.50 106 GLU A C 1
ATOM 806 O O . GLU A 1 106 ? 11.626 -8.520 -21.750 1.00 91.50 106 GLU A O 1
ATOM 811 N N . CYS A 1 107 ? 13.356 -9.825 -21.140 1.00 88.88 107 CYS A N 1
ATOM 812 C CA . CYS A 1 107 ? 14.371 -8.779 -21.176 1.00 88.88 107 CYS A CA 1
ATOM 813 C C . CYS A 1 107 ? 14.997 -8.584 -22.563 1.00 88.88 107 CYS A C 1
ATOM 815 O O . CYS A 1 107 ? 15.878 -7.737 -22.726 1.00 88.88 107 CYS A O 1
ATOM 817 N N . ALA A 1 108 ? 14.569 -9.348 -23.574 1.00 88.00 108 ALA A N 1
ATOM 818 C CA . ALA A 1 108 ? 15.118 -9.232 -24.916 1.00 88.00 108 ALA A CA 1
ATOM 819 C C . ALA A 1 108 ? 14.823 -7.840 -25.501 1.00 88.00 108 ALA A C 1
ATOM 821 O O . ALA A 1 108 ? 13.668 -7.444 -25.645 1.00 88.00 108 ALA A O 1
ATOM 822 N N . ASN A 1 109 ? 15.879 -7.132 -25.911 1.00 83.19 109 ASN A N 1
ATOM 823 C CA . ASN A 1 109 ? 15.837 -5.774 -26.475 1.00 83.19 109 ASN A CA 1
ATOM 824 C C . ASN A 1 109 ? 15.465 -4.654 -25.491 1.00 83.19 109 ASN A C 1
ATOM 826 O O . ASN A 1 109 ? 15.240 -3.527 -25.930 1.00 83.19 109 ASN A O 1
ATOM 830 N N . LEU A 1 110 ? 15.426 -4.930 -24.188 1.00 80.25 110 LEU A N 1
ATOM 831 C CA . LEU A 1 110 ? 15.307 -3.881 -23.180 1.00 80.25 110 LEU A CA 1
ATOM 832 C C . LEU A 1 110 ? 16.702 -3.364 -22.822 1.00 80.25 110 LEU A C 1
ATOM 834 O O . LEU A 1 110 ? 17.652 -4.137 -22.711 1.00 80.25 110 LEU A O 1
ATOM 838 N N . THR A 1 111 ? 16.835 -2.046 -22.691 1.00 67.12 111 THR A N 1
ATOM 839 C CA . THR A 1 111 ? 18.100 -1.373 -22.346 1.00 67.12 111 THR A CA 1
ATOM 840 C C . THR A 1 111 ? 18.153 -0.921 -20.892 1.00 67.12 111 THR A C 1
ATOM 842 O O . THR A 1 111 ? 19.231 -0.616 -20.381 1.00 67.12 111 THR A O 1
ATOM 845 N N . ASP A 1 112 ? 17.003 -0.912 -20.222 1.00 65.56 112 ASP A N 1
ATOM 846 C CA . ASP A 1 112 ? 16.851 -0.393 -18.871 1.00 65.56 112 ASP A CA 1
ATOM 847 C C . ASP A 1 112 ? 17.010 -1.543 -17.881 1.00 65.56 112 ASP A C 1
ATOM 849 O O . ASP A 1 112 ? 16.082 -2.323 -17.646 1.00 65.56 112 ASP A O 1
ATOM 853 N N . PHE A 1 113 ? 18.217 -1.674 -17.330 1.00 65.31 113 PHE A N 1
ATOM 854 C CA . PHE A 1 113 ? 18.540 -2.697 -16.339 1.00 65.31 113 PHE A CA 1
ATOM 855 C C . PHE A 1 113 ? 18.834 -2.076 -14.971 1.00 65.31 113 PHE A C 1
ATOM 857 O O . PHE A 1 113 ? 19.631 -1.148 -14.882 1.00 65.31 113 PHE A O 1
ATOM 864 N N . GLY A 1 114 ? 18.215 -2.643 -13.937 1.00 65.25 114 GLY A N 1
ATOM 865 C CA . GLY A 1 114 ? 18.408 -2.453 -12.502 1.00 65.25 114 GLY A CA 1
ATOM 866 C C . GLY A 1 114 ? 19.233 -3.577 -11.865 1.00 65.25 114 GLY A C 1
ATOM 867 O O . GLY A 1 114 ? 19.309 -4.658 -12.438 1.00 65.25 114 GLY A O 1
ATOM 868 N N . THR A 1 115 ? 19.755 -3.411 -10.649 1.00 59.50 115 THR A N 1
ATOM 869 C CA . THR A 1 115 ? 20.021 -4.554 -9.744 1.00 59.50 115 THR A CA 1
ATOM 870 C C . THR A 1 115 ? 18.992 -4.570 -8.629 1.00 59.50 115 THR A C 1
ATOM 872 O O . THR A 1 115 ? 18.693 -3.513 -8.071 1.00 59.50 115 THR A O 1
ATOM 875 N N . ALA A 1 116 ? 18.488 -5.754 -8.283 1.00 58.53 116 ALA A N 1
ATOM 876 C CA . ALA A 1 116 ? 17.779 -5.932 -7.022 1.00 58.53 116 ALA A CA 1
ATOM 877 C C . ALA A 1 116 ? 18.767 -5.950 -5.851 1.00 58.53 116 ALA A C 1
ATOM 879 O O . ALA A 1 116 ? 19.947 -6.254 -5.997 1.00 58.53 116 ALA A O 1
ATOM 880 N N . ASP A 1 117 ? 18.267 -5.562 -4.693 1.00 55.66 117 ASP A N 1
ATOM 881 C CA . ASP A 1 117 ? 19.026 -5.289 -3.486 1.00 55.66 117 ASP A CA 1
ATOM 882 C C . ASP A 1 117 ? 20.019 -6.402 -3.088 1.00 55.66 117 ASP A C 1
ATOM 884 O O . ASP A 1 117 ? 19.632 -7.555 -2.916 1.00 55.66 117 ASP A O 1
ATOM 888 N N . GLY A 1 118 ? 21.308 -6.065 -2.939 1.00 51.22 118 GLY A N 1
ATOM 889 C CA . GLY A 1 118 ? 22.362 -6.977 -2.459 1.00 51.22 118 GLY A CA 1
ATOM 890 C C . GLY A 1 118 ? 22.669 -8.198 -3.339 1.00 51.22 118 GLY A C 1
ATOM 891 O O . GLY A 1 118 ? 23.623 -8.923 -3.044 1.00 51.22 118 GLY A O 1
ATOM 892 N N . ASP A 1 119 ? 21.906 -8.406 -4.409 1.00 54.00 119 ASP A N 1
ATOM 893 C CA . ASP A 1 119 ? 22.045 -9.518 -5.332 1.00 54.00 119 ASP A CA 1
ATOM 894 C C . ASP A 1 119 ? 22.580 -9.010 -6.674 1.00 54.00 119 ASP A C 1
ATOM 896 O O . ASP A 1 119 ? 22.203 -7.957 -7.187 1.00 54.00 119 ASP A O 1
ATOM 900 N N . ILE A 1 120 ? 23.486 -9.771 -7.279 1.00 56.47 120 ILE A N 1
ATOM 901 C CA . ILE A 1 120 ? 24.124 -9.405 -8.559 1.00 56.47 120 ILE A CA 1
ATOM 902 C C . ILE A 1 120 ? 23.143 -9.595 -9.735 1.00 56.47 120 ILE A C 1
ATOM 904 O O . ILE A 1 120 ? 23.487 -9.382 -10.899 1.00 56.47 120 ILE A O 1
ATOM 908 N N . ALA A 1 121 ? 21.917 -10.038 -9.440 1.00 69.81 121 ALA A N 1
ATOM 909 C CA . ALA A 1 121 ? 20.887 -10.320 -10.415 1.00 69.81 121 ALA A CA 1
ATOM 910 C C . ALA A 1 121 ? 20.357 -9.013 -11.018 1.00 69.81 121 ALA A C 1
ATOM 912 O O . ALA A 1 121 ? 19.574 -8.276 -10.414 1.00 69.81 121 ALA A O 1
ATOM 913 N N . LEU A 1 122 ? 20.794 -8.746 -12.249 1.00 76.25 122 LEU A N 1
ATOM 914 C CA . LEU A 1 122 ? 20.241 -7.684 -13.076 1.00 76.25 122 LEU A CA 1
ATOM 915 C C . LEU A 1 122 ? 18.749 -7.938 -13.318 1.00 76.25 122 LEU A C 1
ATOM 917 O O . LEU A 1 122 ? 18.336 -9.075 -13.536 1.00 76.25 122 LEU A O 1
ATOM 921 N N . GLN A 1 123 ? 17.953 -6.879 -13.328 1.00 82.75 123 GLN A N 1
ATOM 922 C CA . GLN A 1 123 ? 16.526 -6.895 -13.620 1.00 82.75 123 GLN A CA 1
ATOM 923 C C . GLN A 1 123 ? 16.217 -5.896 -14.730 1.00 82.75 123 GLN A C 1
ATOM 925 O O . GLN A 1 123 ? 16.752 -4.801 -14.697 1.00 82.75 123 GLN A O 1
ATOM 930 N N . CYS A 1 124 ? 15.361 -6.222 -15.693 1.00 85.44 124 CYS A N 1
ATOM 931 C CA . CYS A 1 124 ? 14.906 -5.271 -16.703 1.00 85.44 124 CYS A CA 1
ATOM 932 C C . CYS A 1 124 ? 13.564 -4.629 -16.313 1.00 85.44 124 CYS A C 1
ATOM 934 O O . CYS A 1 124 ? 12.706 -5.263 -15.682 1.00 85.44 124 CYS A O 1
ATOM 936 N N . TYR A 1 125 ? 13.377 -3.360 -16.680 1.00 88.81 125 TYR A N 1
ATOM 937 C CA . TYR A 1 125 ? 12.092 -2.683 -16.520 1.00 88.81 125 TYR A CA 1
ATOM 938 C C . TYR A 1 125 ? 11.087 -3.184 -17.560 1.00 88.81 125 TYR A C 1
ATOM 940 O O . TYR A 1 125 ? 11.311 -3.044 -18.755 1.00 88.81 125 TYR A O 1
ATOM 948 N N . MET A 1 126 ? 9.966 -3.748 -17.108 1.00 91.31 126 MET A N 1
ATOM 949 C CA . MET A 1 126 ? 8.985 -4.371 -18.004 1.00 91.31 126 MET A CA 1
ATOM 950 C C . MET A 1 126 ? 7.939 -3.421 -18.569 1.00 91.31 126 MET A C 1
ATOM 952 O O . MET A 1 126 ? 7.219 -3.833 -19.469 1.00 91.31 126 MET A O 1
ATOM 956 N N . GLY A 1 127 ? 7.808 -2.215 -18.018 1.00 90.12 127 GLY A N 1
ATOM 957 C CA . GLY A 1 127 ? 6.764 -1.276 -18.409 1.00 90.12 127 GLY A CA 1
ATOM 958 C C . GLY A 1 127 ? 7.044 -0.542 -19.718 1.00 90.12 127 GLY A C 1
ATOM 959 O O . GLY A 1 127 ? 8.038 -0.775 -20.405 1.00 90.12 127 GLY A O 1
ATOM 960 N N . HIS A 1 128 ? 6.157 0.386 -20.059 1.00 90.94 128 HIS A N 1
ATOM 961 C CA . HIS A 1 128 ? 6.238 1.137 -21.304 1.00 90.94 128 HIS A CA 1
ATOM 962 C C . HIS A 1 128 ? 7.175 2.352 -21.173 1.00 90.94 128 HIS A C 1
ATOM 964 O O . HIS A 1 128 ? 7.179 3.040 -20.156 1.00 90.94 128 HIS A O 1
ATOM 970 N N . ALA A 1 129 ? 7.948 2.655 -22.224 1.00 86.44 129 ALA A N 1
ATOM 971 C CA . ALA A 1 129 ? 8.839 3.824 -22.239 1.00 86.44 129 ALA A CA 1
ATOM 972 C C . ALA A 1 129 ? 8.065 5.158 -22.270 1.00 86.44 129 ALA A C 1
ATOM 974 O O . ALA A 1 129 ? 8.485 6.150 -21.684 1.00 86.44 129 ALA A O 1
ATOM 975 N N . ASN A 1 130 ? 6.911 5.178 -22.946 1.00 89.06 130 ASN A N 1
ATOM 976 C CA . ASN A 1 130 ? 5.949 6.281 -22.847 1.00 89.06 130 ASN A CA 1
ATOM 977 C C . ASN A 1 130 ? 5.210 6.200 -21.497 1.00 89.06 130 ASN A C 1
ATOM 979 O O . ASN A 1 130 ? 4.463 5.246 -21.276 1.00 89.06 130 ASN A O 1
ATOM 983 N N . LEU A 1 131 ? 5.416 7.201 -20.634 1.00 88.81 131 LEU A N 1
ATOM 984 C CA . LEU A 1 131 ? 4.938 7.213 -19.246 1.00 88.81 131 LEU A CA 1
ATOM 985 C C . LEU A 1 131 ? 3.407 7.197 -19.131 1.00 88.81 131 LEU A C 1
ATOM 987 O O . LEU A 1 131 ? 2.866 6.447 -18.323 1.00 88.81 131 LEU A O 1
ATOM 991 N N . THR A 1 132 ? 2.703 7.963 -19.964 1.00 90.31 132 THR A N 1
ATOM 992 C CA . THR A 1 132 ? 1.232 7.999 -19.982 1.00 90.31 132 THR A CA 1
ATOM 993 C C . THR A 1 132 ? 0.652 6.631 -20.338 1.00 90.31 132 THR A C 1
ATOM 995 O O . THR A 1 132 ? -0.253 6.134 -19.667 1.00 90.31 132 THR A O 1
ATOM 998 N N . LEU A 1 133 ? 1.205 5.971 -21.363 1.00 92.62 133 LEU A N 1
ATOM 999 C CA . LEU A 1 133 ? 0.774 4.628 -21.751 1.00 92.62 133 LEU A CA 1
ATOM 1000 C C . LEU A 1 133 ? 1.117 3.584 -20.676 1.00 92.62 133 LEU A C 1
ATOM 1002 O O . LEU A 1 133 ? 0.321 2.676 -20.440 1.00 92.62 133 LEU A O 1
ATOM 1006 N N . ASP A 1 134 ? 2.263 3.716 -20.006 1.00 93.56 134 ASP A N 1
ATOM 1007 C CA . ASP A 1 134 ? 2.634 2.858 -18.877 1.00 93.56 134 ASP A CA 1
ATOM 1008 C C . ASP A 1 134 ? 1.617 2.958 -17.730 1.00 93.56 134 ASP A C 1
ATOM 1010 O O . ASP A 1 134 ? 1.061 1.943 -17.299 1.00 93.56 134 ASP A O 1
ATOM 1014 N N . VAL A 1 135 ? 1.299 4.184 -17.300 1.00 95.12 135 VAL A N 1
ATOM 1015 C CA . VAL A 1 135 ? 0.289 4.453 -16.267 1.00 95.12 135 VAL A CA 1
ATOM 1016 C C . VAL A 1 135 ? -1.069 3.903 -16.682 1.00 95.12 135 VAL A C 1
ATOM 1018 O O . VAL A 1 135 ? -1.692 3.179 -15.905 1.00 95.12 135 VAL A O 1
ATOM 1021 N N . GLN A 1 136 ? -1.510 4.161 -17.917 1.00 95.88 136 GLN A N 1
ATOM 1022 C CA . GLN A 1 136 ? -2.775 3.634 -18.423 1.00 95.88 136 GLN A CA 1
ATOM 1023 C C . GLN A 1 136 ? -2.825 2.103 -18.327 1.00 95.88 136 GLN A C 1
ATOM 1025 O O . GLN A 1 136 ? -3.808 1.543 -17.841 1.00 95.88 136 GLN A O 1
ATOM 1030 N N . LYS A 1 137 ? -1.765 1.406 -18.750 1.00 96.94 137 LYS A N 1
ATOM 1031 C CA . LYS A 1 137 ? -1.721 -0.061 -18.707 1.00 96.94 137 LYS A CA 1
ATOM 1032 C C . LYS A 1 137 ? -1.705 -0.615 -17.287 1.00 96.94 137 LYS A C 1
ATOM 1034 O O . LYS A 1 137 ? -2.372 -1.613 -17.010 1.00 96.94 137 LYS A O 1
ATOM 1039 N N . ARG A 1 138 ? -1.013 0.048 -16.362 1.00 97.50 138 ARG A N 1
ATOM 1040 C CA . ARG A 1 138 ? -1.044 -0.313 -14.937 1.00 97.50 138 ARG A CA 1
ATOM 1041 C C . ARG A 1 138 ? -2.422 -0.069 -14.317 1.00 97.50 138 ARG A C 1
ATOM 1043 O O . ARG A 1 138 ? -2.884 -0.902 -13.538 1.00 97.50 138 ARG A O 1
ATOM 1050 N N . LEU A 1 139 ? -3.107 1.013 -14.691 1.00 97.94 139 LEU A N 1
ATOM 1051 C CA . LEU A 1 139 ? -4.484 1.296 -14.270 1.00 97.94 139 LEU A CA 1
ATOM 1052 C C . LEU A 1 139 ? -5.482 0.259 -14.802 1.00 97.94 139 LEU A C 1
ATOM 1054 O O . LEU A 1 139 ? -6.380 -0.140 -14.061 1.00 97.94 139 LEU A O 1
ATOM 1058 N N . GLU A 1 140 ? -5.323 -0.214 -16.043 1.00 97.56 140 GLU A N 1
ATOM 1059 C CA . GLU A 1 140 ? -6.125 -1.313 -16.606 1.00 97.56 140 GLU A CA 1
ATOM 1060 C C . GLU A 1 140 ? -5.977 -2.586 -15.745 1.00 97.56 140 GLU A C 1
ATOM 1062 O O . GLU A 1 140 ? -6.973 -3.140 -15.280 1.00 97.56 140 GLU A O 1
ATOM 1067 N N . ILE A 1 141 ? -4.741 -2.984 -15.419 1.00 97.94 141 ILE A N 1
ATOM 1068 C CA . ILE A 1 141 ? -4.452 -4.145 -14.553 1.00 97.94 141 ILE A CA 1
ATOM 1069 C C . ILE A 1 141 ? -5.034 -3.968 -13.145 1.00 97.94 141 ILE A C 1
ATOM 1071 O O . ILE A 1 141 ? -5.610 -4.905 -12.586 1.00 97.94 141 ILE A O 1
ATOM 1075 N N . MET A 1 142 ? -4.892 -2.775 -12.560 1.00 98.44 142 MET A N 1
ATOM 1076 C CA . MET A 1 142 ? -5.455 -2.468 -11.244 1.00 98.44 142 MET A CA 1
ATOM 1077 C C . MET A 1 142 ? -6.985 -2.541 -11.260 1.00 98.44 142 MET A C 1
ATOM 1079 O O . MET A 1 142 ? -7.589 -3.088 -10.338 1.00 98.44 142 MET A O 1
ATOM 1083 N N . THR A 1 143 ? -7.610 -2.032 -12.323 1.00 98.25 143 THR A N 1
ATOM 1084 C CA . THR A 1 143 ? -9.062 -2.092 -12.518 1.00 98.25 143 THR A CA 1
ATOM 1085 C C . THR A 1 143 ? -9.532 -3.541 -12.547 1.00 98.25 143 THR A C 1
ATOM 1087 O O . THR A 1 143 ? -10.410 -3.902 -11.767 1.00 98.25 143 THR A O 1
ATOM 1090 N N . ASP A 1 144 ? -8.898 -4.403 -13.345 1.00 98.00 144 ASP A N 1
ATOM 1091 C CA . ASP A 1 144 ? -9.251 -5.826 -13.424 1.00 98.00 144 ASP A CA 1
ATOM 1092 C C . ASP A 1 144 ? -9.112 -6.539 -12.066 1.00 98.00 144 ASP A C 1
ATOM 1094 O O . ASP A 1 144 ? -9.978 -7.329 -11.669 1.00 98.00 144 ASP A O 1
ATOM 1098 N N . ALA A 1 145 ? -8.062 -6.222 -11.300 1.00 98.31 145 ALA A N 1
ATOM 1099 C CA . ALA A 1 145 ? -7.878 -6.753 -9.951 1.00 98.31 145 ALA A CA 1
ATOM 1100 C C . ALA A 1 145 ? -8.986 -6.294 -8.986 1.00 98.31 145 ALA A C 1
ATOM 1102 O O . ALA A 1 145 ? -9.514 -7.110 -8.222 1.00 98.31 145 ALA A O 1
ATOM 1103 N N . VAL A 1 146 ? -9.380 -5.017 -9.040 1.00 98.62 146 VAL A N 1
ATOM 1104 C CA . VAL A 1 146 ? -10.479 -4.460 -8.237 1.00 98.62 146 VAL A CA 1
ATOM 1105 C C . VAL A 1 146 ? -11.829 -5.059 -8.633 1.00 98.62 146 VAL A C 1
ATOM 1107 O O . VAL A 1 146 ? -12.613 -5.413 -7.754 1.00 98.62 146 VAL A O 1
ATOM 1110 N N . GLU A 1 147 ? -12.107 -5.253 -9.922 1.00 98.38 147 GLU A N 1
ATOM 1111 C CA . GLU A 1 147 ? -13.338 -5.902 -10.394 1.00 98.38 147 GLU A CA 1
ATOM 1112 C C . GLU A 1 147 ? -13.442 -7.351 -9.918 1.00 98.38 147 GLU A C 1
ATOM 1114 O O . GLU A 1 147 ? -14.497 -7.823 -9.459 1.00 98.38 147 GLU A O 1
ATOM 1119 N N . ARG A 1 148 ? -12.318 -8.069 -9.975 1.00 98.19 148 ARG A N 1
ATOM 1120 C CA . ARG A 1 148 ? -12.231 -9.432 -9.463 1.00 98.19 148 ARG A CA 1
ATOM 1121 C C . ARG A 1 148 ? -12.437 -9.457 -7.951 1.00 98.19 148 ARG A C 1
ATOM 1123 O O . ARG A 1 148 ? -13.195 -10.300 -7.462 1.00 98.19 148 ARG A O 1
ATOM 1130 N N . ALA A 1 149 ? -11.814 -8.523 -7.226 1.00 98.44 149 ALA A N 1
ATOM 1131 C CA . ALA A 1 149 ? -11.956 -8.373 -5.780 1.00 98.44 149 ALA A CA 1
ATOM 1132 C C . ALA A 1 149 ? -13.409 -8.103 -5.414 1.00 98.44 149 ALA A C 1
ATOM 1134 O O . ALA A 1 149 ? -13.980 -8.823 -4.598 1.00 98.44 149 ALA A O 1
ATOM 1135 N N . TYR A 1 150 ? -14.036 -7.142 -6.092 1.00 98.56 150 TYR A N 1
ATOM 1136 C CA . TYR A 1 150 ? -15.441 -6.830 -5.925 1.00 98.56 150 TYR A CA 1
ATOM 1137 C C . TYR A 1 150 ? -16.285 -8.086 -6.043 1.00 98.56 150 TYR A C 1
ATOM 1139 O O . TYR A 1 150 ? -17.030 -8.397 -5.119 1.00 98.56 150 TYR A O 1
ATOM 1147 N N . THR A 1 151 ? -16.157 -8.823 -7.145 1.00 98.31 151 THR A N 1
ATOM 1148 C CA . THR A 1 151 ? -16.948 -10.029 -7.426 1.00 98.31 151 THR A CA 1
ATOM 1149 C C . THR A 1 151 ? -16.817 -11.091 -6.332 1.00 98.31 151 THR A C 1
ATOM 1151 O O . THR A 1 151 ? -17.824 -11.678 -5.942 1.00 98.31 151 THR A O 1
ATOM 1154 N N . ALA A 1 152 ? -15.606 -11.311 -5.816 1.00 98.25 152 ALA A N 1
ATOM 1155 C CA . ALA A 1 152 ? -15.319 -12.342 -4.819 1.00 98.25 152 ALA A CA 1
ATOM 1156 C C . ALA A 1 152 ? -15.593 -11.918 -3.360 1.00 98.25 152 ALA A C 1
ATOM 1158 O O . ALA A 1 152 ? -15.613 -12.771 -2.468 1.00 98.25 152 ALA A O 1
ATOM 1159 N N . SER A 1 153 ? -15.784 -10.623 -3.107 1.00 98.62 153 SER A N 1
ATOM 1160 C CA . SER A 1 153 ? -15.962 -10.058 -1.769 1.00 98.62 153 SER A CA 1
ATOM 1161 C C . SER A 1 153 ? -17.391 -10.114 -1.238 1.00 98.62 153 SER A C 1
ATOM 1163 O O . SER A 1 153 ? -18.376 -10.205 -1.974 1.00 98.62 153 SER A O 1
ATOM 1165 N N . ASP A 1 154 ? -17.484 -9.987 0.085 1.00 98.44 154 ASP A N 1
ATOM 1166 C CA . ASP A 1 154 ? -18.731 -9.826 0.815 1.00 98.44 154 ASP A CA 1
ATOM 1167 C C . ASP A 1 154 ? -19.483 -8.560 0.361 1.00 98.44 154 ASP A C 1
ATOM 1169 O O . ASP A 1 154 ? -18.903 -7.488 0.151 1.00 98.44 154 ASP A O 1
ATOM 1173 N N . LYS A 1 155 ? -20.801 -8.691 0.192 1.00 98.00 155 LYS A N 1
ATOM 1174 C CA . LYS A 1 155 ? -21.670 -7.631 -0.342 1.00 98.00 155 LYS A CA 1
ATOM 1175 C C . LYS A 1 155 ? -22.434 -6.868 0.734 1.00 98.00 155 LYS A C 1
ATOM 1177 O O . LYS A 1 155 ? -23.187 -5.964 0.394 1.00 98.00 155 LYS A O 1
ATOM 1182 N N . SER A 1 156 ? -22.257 -7.211 2.007 1.00 98.12 156 SER A N 1
ATOM 1183 C CA . SER A 1 156 ? -22.953 -6.555 3.105 1.00 98.12 156 SER A CA 1
ATOM 1184 C C . SER A 1 156 ? -22.460 -5.122 3.297 1.00 98.12 156 SER A C 1
ATOM 1186 O O . SER A 1 156 ? -21.261 -4.841 3.209 1.00 98.12 156 SER A O 1
ATOM 1188 N N . ASN A 1 157 ? -23.388 -4.216 3.599 1.00 97.06 157 ASN A N 1
ATOM 1189 C CA . ASN A 1 157 ? -23.079 -2.814 3.882 1.00 97.06 157 ASN A CA 1
ATOM 1190 C C . ASN A 1 157 ? -22.493 -2.618 5.293 1.00 97.06 157 ASN A C 1
ATOM 1192 O O . ASN A 1 157 ? -21.847 -1.611 5.540 1.00 97.06 157 ASN A O 1
ATOM 1196 N N . ASP A 1 158 ? -22.651 -3.591 6.200 1.00 97.31 158 ASP A N 1
ATOM 1197 C CA . ASP A 1 158 ? -22.065 -3.561 7.555 1.00 97.31 158 ASP A CA 1
ATOM 1198 C C . ASP A 1 158 ? -20.590 -4.011 7.607 1.00 97.31 158 ASP A C 1
ATOM 1200 O O . ASP A 1 158 ? -19.985 -4.081 8.685 1.00 97.31 158 ASP A O 1
ATOM 1204 N N . THR A 1 159 ? -20.026 -4.352 6.444 1.00 98.31 159 THR A N 1
ATOM 1205 C CA . THR A 1 159 ? -18.678 -4.892 6.286 1.00 98.31 159 THR A CA 1
ATOM 1206 C C . THR A 1 159 ? -17.847 -3.962 5.407 1.00 98.31 159 THR A C 1
ATOM 1208 O O . THR A 1 159 ? -18.127 -3.812 4.214 1.00 98.31 159 THR A O 1
ATOM 1211 N N . LEU A 1 160 ? -16.789 -3.384 5.981 1.00 98.44 160 LEU A N 1
ATOM 1212 C CA . LEU A 1 160 ? -15.798 -2.597 5.245 1.00 98.44 160 LEU A CA 1
ATOM 1213 C C . LEU A 1 160 ? -14.871 -3.528 4.457 1.00 98.44 160 LEU A C 1
ATOM 1215 O O . LEU A 1 160 ? -14.197 -4.371 5.045 1.00 98.44 160 LEU A O 1
ATOM 1219 N N . LYS A 1 161 ? -14.790 -3.379 3.138 1.00 98.69 161 LYS A N 1
ATOM 1220 C CA . LYS A 1 161 ? -13.831 -4.125 2.313 1.00 98.69 161 LYS A CA 1
ATOM 1221 C C . LYS A 1 161 ? -12.530 -3.332 2.225 1.00 98.69 161 LYS A C 1
ATOM 1223 O O . LYS A 1 161 ? -12.564 -2.151 1.907 1.00 98.69 161 LYS A O 1
ATOM 1228 N N . VAL A 1 162 ? -11.398 -3.964 2.517 1.00 98.75 162 VAL A N 1
ATOM 1229 C CA . VAL A 1 162 ? -10.075 -3.332 2.494 1.00 98.75 162 VAL A CA 1
ATOM 1230 C C . VAL A 1 162 ? -9.221 -4.016 1.437 1.00 98.75 162 VAL A C 1
ATOM 1232 O O . VAL A 1 162 ? -8.793 -5.152 1.638 1.00 98.75 162 VAL A O 1
ATOM 1235 N N . PHE A 1 163 ? -9.010 -3.340 0.312 1.00 98.81 163 PHE A N 1
ATOM 1236 C CA . PHE A 1 163 ? -8.164 -3.803 -0.784 1.00 98.81 163 PHE A CA 1
ATOM 1237 C C . PHE A 1 163 ? -6.744 -3.267 -0.606 1.00 98.81 163 PHE A C 1
ATOM 1239 O O . PHE A 1 163 ? -6.575 -2.066 -0.411 1.00 98.81 163 PHE A O 1
ATOM 1246 N N . VAL A 1 164 ? -5.735 -4.131 -0.685 1.00 98.56 164 VAL A N 1
ATOM 1247 C CA . VAL A 1 164 ? -4.324 -3.748 -0.561 1.00 98.56 164 VAL A CA 1
ATOM 1248 C C . VAL A 1 164 ? -3.537 -4.295 -1.746 1.00 98.56 164 VAL A C 1
ATOM 1250 O O . VAL A 1 164 ? -3.509 -5.503 -1.970 1.00 98.56 164 VAL A O 1
ATOM 1253 N N . ALA A 1 165 ? -2.893 -3.404 -2.490 1.00 98.19 165 ALA A N 1
ATOM 1254 C CA . ALA A 1 165 ? -1.921 -3.711 -3.530 1.00 98.19 165 ALA A CA 1
ATOM 1255 C C . ALA A 1 165 ? -0.483 -3.478 -3.017 1.00 98.19 165 ALA A C 1
ATOM 1257 O O . ALA A 1 165 ? -0.307 -2.782 -2.015 1.00 98.19 165 ALA A O 1
ATOM 1258 N N . PRO A 1 166 ? 0.527 -4.101 -3.648 1.00 96.88 166 PRO A N 1
ATOM 1259 C CA . PRO A 1 166 ? 1.906 -4.096 -3.168 1.00 96.88 166 PRO A CA 1
ATOM 1260 C C . PRO A 1 166 ? 2.643 -2.789 -3.463 1.00 96.88 166 PRO A C 1
ATOM 1262 O O . PRO A 1 166 ? 2.221 -1.971 -4.283 1.00 96.88 166 PRO A O 1
ATOM 1265 N N . GLU A 1 167 ? 3.803 -2.620 -2.828 1.00 95.00 167 GLU A N 1
ATOM 1266 C CA . GLU A 1 167 ? 4.701 -1.503 -3.121 1.00 95.00 167 GLU A CA 1
ATOM 1267 C C . GLU A 1 167 ? 5.248 -1.588 -4.558 1.00 95.00 167 GLU A C 1
ATOM 1269 O O . GLU A 1 167 ? 5.342 -2.670 -5.142 1.00 95.00 167 GLU A O 1
ATOM 1274 N N . PHE A 1 168 ? 5.608 -0.436 -5.131 1.00 92.44 168 PHE A N 1
ATOM 1275 C CA . PHE A 1 168 ? 6.161 -0.270 -6.483 1.00 92.44 168 PHE A CA 1
ATOM 1276 C C . PHE A 1 168 ? 5.231 -0.692 -7.613 1.00 92.44 168 PHE A C 1
ATOM 1278 O O . PHE A 1 168 ? 5.680 -0.894 -8.743 1.00 92.44 168 PHE A O 1
ATOM 1285 N N . PHE A 1 169 ? 3.930 -0.805 -7.342 1.00 96.19 169 PHE A N 1
ATOM 1286 C CA . PHE A 1 169 ? 2.967 -1.080 -8.397 1.00 96.19 169 PHE A CA 1
ATOM 1287 C C . PHE A 1 169 ? 3.008 0.004 -9.487 1.00 96.19 169 PHE A C 1
ATOM 1289 O O . PHE A 1 169 ? 2.949 -0.322 -10.674 1.00 96.19 169 PHE A O 1
ATOM 1296 N N . PHE A 1 170 ? 3.181 1.271 -9.097 1.00 96.06 170 PHE A N 1
ATOM 1297 C CA . PHE A 1 170 ? 3.352 2.403 -10.005 1.00 96.06 170 PHE A CA 1
ATOM 1298 C C . PHE A 1 170 ? 4.803 2.894 -9.952 1.00 96.06 170 PHE A C 1
ATOM 1300 O O . PHE A 1 170 ? 5.171 3.771 -9.173 1.00 96.06 170 PHE A O 1
ATOM 1307 N N . ARG A 1 171 ? 5.653 2.315 -10.794 1.00 90.62 171 ARG A N 1
ATOM 1308 C CA . ARG A 1 171 ? 7.068 2.672 -10.893 1.00 90.62 171 ARG A CA 1
ATOM 1309 C C . ARG A 1 171 ? 7.422 2.877 -12.356 1.00 90.62 171 ARG A C 1
ATOM 1311 O O . ARG A 1 171 ? 7.154 1.983 -13.149 1.00 90.62 171 ARG A O 1
ATOM 1318 N N . GLY A 1 172 ? 8.013 4.024 -12.682 1.00 88.19 172 GLY A N 1
ATOM 1319 C CA . GLY A 1 172 ? 8.432 4.354 -14.045 1.00 88.19 172 GLY A CA 1
ATOM 1320 C C . GLY A 1 172 ? 9.748 3.683 -14.475 1.00 88.19 172 GLY A C 1
ATOM 1321 O O . GLY A 1 172 ? 10.426 3.054 -13.654 1.00 88.19 172 GLY A O 1
ATOM 1322 N N . PRO A 1 173 ? 10.140 3.840 -15.755 1.00 81.56 173 PRO A N 1
ATOM 1323 C CA . PRO A 1 173 ? 11.293 3.164 -16.363 1.00 81.56 173 PRO A CA 1
ATOM 1324 C C . PRO A 1 173 ? 12.632 3.483 -15.697 1.00 81.56 173 PRO A C 1
ATOM 1326 O O . PRO A 1 173 ? 13.492 2.615 -15.582 1.00 81.56 173 PRO A O 1
ATOM 1329 N N . ASN A 1 174 ? 12.775 4.695 -15.159 1.00 75.00 174 ASN A N 1
ATOM 1330 C CA . ASN A 1 174 ? 13.974 5.133 -14.440 1.00 75.00 174 ASN A CA 1
ATOM 1331 C C . ASN A 1 174 ? 13.874 4.889 -12.924 1.00 75.00 174 ASN A C 1
ATOM 1333 O O . ASN A 1 174 ? 14.499 5.587 -12.131 1.00 75.00 174 ASN A O 1
ATOM 1337 N N . GLY A 1 175 ? 13.024 3.949 -12.501 1.00 78.62 175 GLY A N 1
ATOM 1338 C CA . GLY A 1 175 ? 12.688 3.731 -11.094 1.00 78.62 175 GLY A CA 1
ATOM 1339 C C . GLY A 1 175 ? 11.687 4.743 -10.527 1.00 78.62 175 GLY A C 1
ATOM 1340 O O . GLY A 1 175 ? 11.270 4.586 -9.386 1.00 78.62 175 GLY A O 1
ATOM 1341 N N . ALA A 1 176 ? 11.269 5.739 -11.311 1.00 86.56 176 ALA A N 1
ATOM 1342 C CA . ALA A 1 176 ? 10.292 6.757 -10.945 1.00 86.56 176 ALA A CA 1
ATOM 1343 C C . ALA A 1 176 ? 9.596 7.325 -12.195 1.00 86.56 176 ALA A C 1
ATOM 1345 O O . ALA A 1 176 ? 10.147 7.259 -13.297 1.00 86.56 176 ALA A O 1
ATOM 1346 N N . TYR A 1 177 ? 8.392 7.875 -12.030 1.00 88.69 177 TYR A N 1
ATOM 1347 C CA . TYR A 1 177 ? 7.775 8.760 -13.021 1.00 88.69 177 TYR A CA 1
ATOM 1348 C C . TYR A 1 177 ? 8.367 10.159 -12.882 1.00 88.69 177 TYR A C 1
ATOM 1350 O O . TYR A 1 177 ? 8.386 10.706 -11.782 1.00 88.69 177 TYR A O 1
ATOM 1358 N N . ILE A 1 178 ? 8.860 10.730 -13.977 1.00 84.50 178 ILE A N 1
ATOM 1359 C CA . ILE A 1 178 ? 9.425 12.079 -13.957 1.00 84.50 178 ILE A CA 1
ATOM 1360 C C . ILE A 1 178 ? 8.273 13.086 -13.933 1.00 84.50 178 ILE A C 1
ATOM 1362 O O . ILE A 1 178 ? 7.403 13.054 -14.798 1.00 84.50 178 ILE A O 1
ATOM 1366 N N . TYR A 1 179 ? 8.288 13.949 -12.924 1.00 81.25 179 TYR A N 1
ATOM 1367 C CA . TYR A 1 179 ? 7.469 15.138 -12.798 1.00 81.25 179 TYR A CA 1
ATOM 1368 C C . TYR A 1 179 ? 8.246 16.304 -13.406 1.00 81.25 179 TYR A C 1
ATOM 1370 O O . TYR A 1 179 ? 9.248 16.766 -12.852 1.00 81.25 179 TYR A O 1
ATOM 1378 N N . GLU A 1 180 ? 7.806 16.742 -14.578 1.00 72.44 180 GLU A N 1
ATOM 1379 C CA . GLU A 1 180 ? 8.305 17.954 -15.215 1.00 72.44 180 GLU A CA 1
ATOM 1380 C C . GLU A 1 180 ? 7.538 19.123 -14.591 1.00 72.44 180 GLU A C 1
ATOM 1382 O O . GLU A 1 180 ? 6.377 19.362 -14.914 1.00 72.44 180 GLU A O 1
ATOM 1387 N N . GLY A 1 181 ? 8.149 19.795 -13.610 1.00 63.72 181 GLY A N 1
ATOM 1388 C CA . GLY A 1 181 ? 7.529 20.941 -12.948 1.00 63.72 181 GLY A CA 1
ATOM 1389 C C . GLY A 1 181 ? 7.069 21.996 -13.961 1.00 63.72 181 GLY A C 1
ATOM 1390 O O . GLY A 1 181 ? 7.722 22.220 -14.980 1.00 63.72 181 GLY A O 1
ATOM 1391 N N . ASN A 1 182 ? 5.950 22.665 -13.670 1.00 55.19 182 ASN A N 1
ATOM 1392 C CA . ASN A 1 182 ? 5.299 23.678 -14.519 1.00 55.19 182 ASN A CA 1
ATOM 1393 C C . ASN A 1 182 ? 6.118 24.977 -14.743 1.00 55.19 182 ASN A C 1
ATOM 1395 O O . ASN A 1 182 ? 5.541 26.032 -14.997 1.00 55.19 182 ASN A O 1
ATOM 1399 N N . ASP A 1 183 ? 7.451 24.936 -14.692 1.00 53.66 183 ASP A N 1
ATOM 1400 C CA . ASP A 1 183 ? 8.309 26.063 -15.088 1.00 53.66 183 ASP A CA 1
ATOM 1401 C C . ASP A 1 183 ? 8.195 26.378 -16.596 1.00 53.66 183 ASP A C 1
ATOM 1403 O O . ASP A 1 183 ? 8.653 27.424 -17.066 1.00 53.66 183 ASP A O 1
ATOM 1407 N N . ALA A 1 184 ? 7.505 25.527 -17.364 1.00 49.66 184 ALA A N 1
ATOM 1408 C CA . ALA A 1 184 ? 6.913 25.907 -18.637 1.00 49.66 184 ALA A CA 1
ATOM 1409 C C . ALA A 1 184 ? 5.804 26.944 -18.387 1.00 49.66 184 ALA A C 1
ATOM 1411 O O . ALA A 1 184 ? 4.650 26.582 -18.182 1.00 49.66 184 ALA A O 1
ATOM 1412 N N . ASN A 1 185 ? 6.193 28.227 -18.363 1.00 50.62 185 ASN A N 1
ATOM 1413 C CA . ASN A 1 185 ? 5.346 29.424 -18.327 1.00 50.62 185 ASN A CA 1
ATOM 1414 C C . ASN A 1 185 ? 3.845 29.125 -18.491 1.00 50.62 185 ASN A C 1
ATOM 1416 O O . ASN A 1 185 ? 3.399 28.753 -19.576 1.00 50.62 185 ASN A O 1
ATOM 1420 N N . GLU A 1 186 ? 3.067 29.393 -17.441 1.00 52.34 186 GLU A N 1
ATOM 1421 C CA . GLU A 1 186 ? 1.602 29.251 -17.341 1.00 52.34 186 GLU A CA 1
ATOM 1422 C C . GLU A 1 186 ? 0.817 29.780 -18.574 1.00 52.34 186 GLU A C 1
ATOM 1424 O O . GLU A 1 186 ? -0.323 29.396 -18.826 1.00 52.34 186 GLU A O 1
ATOM 1429 N N . THR A 1 187 ? 1.436 30.632 -19.397 1.00 52.91 187 THR A N 1
ATOM 1430 C CA . THR A 1 187 ? 0.902 31.168 -20.656 1.00 52.91 187 THR A CA 1
ATOM 1431 C C . THR A 1 187 ? 0.913 30.207 -21.859 1.00 52.91 187 THR A C 1
ATOM 1433 O O . THR A 1 187 ? 0.122 30.416 -22.787 1.00 52.91 187 THR A O 1
ATOM 1436 N N . ASP A 1 188 ? 1.746 29.161 -21.876 1.00 51.34 188 ASP A N 1
ATOM 1437 C CA . ASP A 1 188 ? 1.859 28.239 -23.026 1.00 51.34 188 ASP A CA 1
ATOM 1438 C C . ASP A 1 188 ? 0.878 27.054 -22.970 1.00 51.34 188 ASP A C 1
ATOM 1440 O O . ASP A 1 188 ? 0.513 26.511 -24.018 1.00 51.34 188 ASP A O 1
ATOM 1444 N N . LEU A 1 189 ? 0.348 26.732 -21.783 1.00 50.22 189 LEU A N 1
ATOM 1445 C CA . LEU A 1 189 ? -0.648 25.668 -21.576 1.00 50.22 189 LEU A CA 1
ATOM 1446 C C . LEU A 1 189 ? -2.045 26.005 -22.129 1.00 50.22 189 LEU A C 1
ATOM 1448 O O . LEU A 1 189 ? -2.834 25.108 -22.405 1.00 50.22 189 LEU A O 1
ATOM 1452 N N . ILE A 1 190 ? -2.369 27.290 -22.313 1.00 52.88 190 ILE A N 1
ATOM 1453 C CA . ILE A 1 190 ? -3.689 27.723 -22.818 1.00 52.88 190 ILE A CA 1
ATOM 1454 C C . ILE A 1 190 ? -3.643 28.044 -24.324 1.00 52.88 190 ILE A C 1
ATOM 1456 O O . ILE A 1 190 ? -4.668 28.012 -25.007 1.00 52.88 190 ILE A O 1
ATOM 1460 N N . SER A 1 191 ? -2.458 28.340 -24.867 1.00 48.09 191 SER A N 1
ATOM 1461 C CA . SER A 1 191 ? -2.305 28.890 -26.225 1.00 48.09 191 SER A CA 1
ATOM 1462 C C . SER A 1 191 ? -2.001 27.837 -27.290 1.00 48.09 191 SER A C 1
ATOM 1464 O O . SER A 1 191 ? -2.210 28.074 -28.483 1.00 48.09 191 SER A O 1
ATOM 1466 N N . SER A 1 192 ? -1.543 26.657 -26.886 1.00 44.47 192 SER A N 1
ATOM 1467 C CA . SER A 1 192 ? -1.327 25.537 -27.789 1.00 44.47 192 SER A CA 1
ATOM 1468 C C . SER A 1 192 ? -2.618 24.723 -27.897 1.00 44.47 192 SER A C 1
ATOM 1470 O O . SER A 1 192 ? -2.807 23.702 -27.254 1.00 44.47 192 SER A O 1
ATOM 1472 N N . GLY A 1 193 ? -3.520 25.143 -28.794 1.00 45.00 193 GLY A N 1
ATOM 1473 C CA . GLY A 1 193 ? -4.624 24.308 -29.304 1.00 45.00 193 GLY A CA 1
ATOM 1474 C C . GLY A 1 193 ? -4.145 23.074 -30.095 1.00 45.00 193 GLY A C 1
ATOM 1475 O O . GLY A 1 193 ? -4.798 22.659 -31.053 1.00 45.00 193 GLY A O 1
ATOM 1476 N N . GLY A 1 194 ? -2.970 22.547 -29.747 1.00 44.22 194 GLY A N 1
ATOM 1477 C CA . GLY A 1 194 ? -2.350 21.354 -30.281 1.00 44.22 194 GLY A CA 1
ATOM 1478 C C . GLY A 1 194 ? -2.805 20.149 -29.475 1.00 44.22 194 GLY A C 1
ATOM 1479 O O . GLY A 1 194 ? -2.821 20.153 -28.254 1.00 44.22 194 GLY A O 1
ATOM 1480 N N . THR A 1 195 ? -3.175 19.100 -30.186 1.00 49.69 195 THR A N 1
ATOM 1481 C CA . THR A 1 195 ? -3.620 17.801 -29.676 1.00 49.69 195 THR A CA 1
ATOM 1482 C C . THR A 1 195 ? -2.529 16.993 -28.956 1.00 49.69 195 THR A C 1
ATOM 1484 O O . THR A 1 195 ? -2.684 15.779 -28.826 1.00 49.69 195 THR A O 1
ATOM 1487 N N . ASP A 1 196 ? -1.429 17.616 -28.525 1.00 51.53 196 ASP A N 1
ATOM 1488 C CA . ASP A 1 196 ? -0.409 16.947 -27.714 1.00 51.53 196 ASP A CA 1
ATOM 1489 C C . ASP A 1 196 ? -0.876 16.946 -26.257 1.00 51.53 196 ASP A C 1
ATOM 1491 O O . ASP A 1 196 ? -0.542 17.806 -25.448 1.00 51.53 196 ASP A O 1
ATOM 1495 N N . ASN A 1 197 ? -1.721 15.957 -25.956 1.00 52.09 197 ASN A N 1
ATOM 1496 C CA . ASN A 1 197 ? -2.108 15.535 -24.612 1.00 52.09 197 ASN A CA 1
ATOM 1497 C C . ASN A 1 197 ? -0.883 14.978 -23.858 1.00 52.09 197 ASN A C 1
ATOM 1499 O O . ASN A 1 197 ? -0.848 13.794 -23.523 1.00 52.09 197 ASN A O 1
ATOM 1503 N N . THR A 1 198 ? 0.142 15.786 -23.597 1.00 54.00 198 THR A N 1
ATOM 1504 C CA . THR A 1 198 ? 1.179 15.436 -22.618 1.00 54.00 198 THR A CA 1
ATOM 1505 C C . THR A 1 198 ? 0.637 15.757 -21.232 1.00 54.00 198 THR A C 1
ATOM 1507 O O . THR A 1 198 ? 1.049 16.713 -20.580 1.00 54.00 198 THR A O 1
ATOM 1510 N N . THR A 1 199 ? -0.381 15.006 -20.818 1.00 63.09 199 THR A N 1
ATOM 1511 C CA . THR A 1 199 ? -0.824 14.993 -19.429 1.00 63.09 199 THR A CA 1
ATOM 1512 C C . THR A 1 199 ? 0.284 14.381 -18.578 1.00 63.09 199 THR A C 1
ATOM 1514 O O . THR A 1 199 ? 0.915 13.394 -18.965 1.00 63.09 199 THR A O 1
ATOM 1517 N N . ASP A 1 200 ? 0.553 15.000 -17.431 1.00 83.94 200 ASP A N 1
ATOM 1518 C CA . ASP A 1 200 ? 1.495 14.486 -16.443 1.00 83.94 200 ASP A CA 1
ATOM 1519 C C . ASP A 1 200 ? 1.053 13.080 -16.002 1.00 83.94 200 ASP A C 1
ATOM 1521 O O . ASP A 1 200 ? -0.066 12.880 -15.523 1.00 83.94 200 ASP A O 1
ATOM 1525 N N . ALA A 1 201 ? 1.940 12.096 -16.160 1.00 87.19 201 ALA A N 1
ATOM 1526 C CA . ALA A 1 201 ? 1.673 10.701 -15.824 1.00 87.19 201 ALA A CA 1
ATOM 1527 C C . ALA A 1 201 ? 1.254 10.524 -14.351 1.00 87.19 201 ALA A C 1
ATOM 1529 O O . ALA A 1 201 ? 0.448 9.646 -14.036 1.00 87.19 201 ALA A O 1
ATOM 1530 N N . VAL A 1 202 ? 1.760 11.368 -13.445 1.00 88.81 202 VAL A N 1
ATOM 1531 C CA . VAL A 1 202 ? 1.382 11.355 -12.025 1.00 88.81 202 VAL A CA 1
ATOM 1532 C C . VAL A 1 202 ? -0.051 11.848 -11.839 1.00 88.81 202 VAL A C 1
ATOM 1534 O O . VAL A 1 202 ? -0.810 11.262 -11.062 1.00 88.81 202 VAL A O 1
ATOM 1537 N N . PHE A 1 203 ? -0.451 12.882 -12.580 1.00 88.50 203 PHE A N 1
ATOM 1538 C CA . PHE A 1 203 ? -1.828 13.369 -12.578 1.00 88.50 203 PHE A CA 1
ATOM 1539 C C . PHE A 1 203 ? -2.792 12.309 -13.127 1.00 88.50 203 PHE A C 1
ATOM 1541 O O . PHE A 1 203 ? -3.787 11.988 -12.473 1.00 88.50 203 PHE A O 1
ATOM 1548 N N . ASP A 1 204 ? -2.464 11.706 -14.274 1.00 92.00 204 ASP A N 1
ATOM 1549 C CA . ASP A 1 204 ? -3.266 10.639 -14.885 1.00 92.00 204 ASP A CA 1
ATOM 1550 C C . ASP A 1 204 ? -3.424 9.433 -13.951 1.00 92.00 204 ASP A C 1
ATOM 1552 O O . ASP A 1 204 ? -4.502 8.837 -13.864 1.00 92.00 204 ASP A O 1
ATOM 1556 N N . LEU A 1 205 ? -2.365 9.099 -13.209 1.00 94.81 205 LEU A N 1
ATOM 1557 C CA . LEU A 1 205 ? -2.376 8.045 -12.205 1.00 94.81 205 LEU A CA 1
ATOM 1558 C C . LEU A 1 205 ? -3.365 8.349 -11.074 1.00 94.81 205 LEU A C 1
ATOM 1560 O O . LEU A 1 205 ? -4.248 7.533 -10.792 1.00 94.81 205 LEU A O 1
ATOM 1564 N N . LEU A 1 206 ? -3.220 9.502 -10.416 1.00 94.12 206 LEU A N 1
ATOM 1565 C CA . LEU A 1 206 ? -4.057 9.871 -9.272 1.00 94.12 206 LEU A CA 1
ATOM 1566 C C . LEU A 1 206 ? -5.526 10.009 -9.684 1.00 94.12 206 LEU A C 1
ATOM 1568 O O . LEU A 1 206 ? -6.404 9.429 -9.041 1.00 94.12 206 LEU A O 1
ATOM 1572 N N . PHE A 1 207 ? -5.789 10.690 -10.801 1.00 94.38 207 PHE A N 1
ATOM 1573 C CA . PHE A 1 207 ? -7.137 10.855 -11.338 1.00 94.38 207 PHE A CA 1
ATOM 1574 C C . PHE A 1 207 ? -7.756 9.518 -11.773 1.00 94.38 207 PHE A C 1
ATOM 1576 O O . PHE A 1 207 ? -8.932 9.249 -11.512 1.00 94.38 207 PHE A O 1
ATOM 1583 N N . GLY A 1 208 ? -6.970 8.643 -12.407 1.00 96.62 208 GLY A N 1
ATOM 1584 C CA . GLY A 1 208 ? -7.410 7.312 -12.816 1.00 96.62 208 GLY A CA 1
ATOM 1585 C C . GLY A 1 208 ? -7.825 6.433 -11.633 1.00 96.62 208 GLY A C 1
ATOM 1586 O O . GLY A 1 208 ? -8.876 5.788 -11.684 1.00 96.62 208 GLY A O 1
ATOM 1587 N N . LEU A 1 209 ? -7.043 6.444 -10.550 1.00 97.75 209 LEU A N 1
ATOM 1588 C CA . LEU A 1 209 ? -7.361 5.716 -9.318 1.00 97.75 209 LEU A CA 1
ATOM 1589 C C . LEU A 1 209 ? -8.573 6.301 -8.586 1.00 97.75 209 LEU A C 1
ATOM 1591 O O . LEU A 1 209 ? -9.417 5.541 -8.104 1.00 97.75 209 LEU A O 1
ATOM 1595 N N . GLU A 1 210 ? -8.699 7.628 -8.533 1.00 96.94 210 GLU A N 1
ATOM 1596 C CA . GLU A 1 210 ? -9.883 8.285 -7.975 1.00 96.94 210 GLU A CA 1
ATOM 1597 C C . GLU A 1 210 ? -11.140 7.877 -8.737 1.00 96.94 210 GLU A C 1
ATOM 1599 O O . GLU A 1 210 ? -12.091 7.387 -8.133 1.00 96.94 210 GLU A O 1
ATOM 1604 N N . LYS A 1 211 ? -11.119 7.960 -10.071 1.00 97.38 211 LYS A N 1
ATOM 1605 C CA . LYS A 1 211 ? -12.231 7.525 -10.923 1.00 97.38 211 LYS A CA 1
ATOM 1606 C C . LYS A 1 211 ? -12.591 6.051 -10.711 1.00 97.38 211 LYS A C 1
ATOM 1608 O O . LYS A 1 211 ? -13.768 5.689 -10.767 1.00 97.38 211 LYS A O 1
ATOM 1613 N N . LEU A 1 212 ? -11.599 5.192 -10.465 1.00 98.25 212 LEU A N 1
ATOM 1614 C CA . LEU A 1 212 ? -11.832 3.788 -10.134 1.00 98.25 212 LEU A CA 1
ATOM 1615 C C . LEU A 1 212 ? -12.570 3.644 -8.791 1.00 98.25 212 LEU A C 1
ATOM 1617 O O . LEU A 1 212 ? -13.545 2.897 -8.723 1.00 98.25 212 LEU A O 1
ATOM 1621 N N . ALA A 1 213 ? -12.161 4.373 -7.749 1.00 97.88 213 ALA A N 1
ATOM 1622 C CA . ALA A 1 213 ? -12.769 4.310 -6.416 1.00 97.88 213 ALA A CA 1
ATOM 1623 C C . ALA A 1 213 ? -14.110 5.070 -6.296 1.00 97.88 213 ALA A C 1
ATOM 1625 O O . ALA A 1 213 ? -14.956 4.702 -5.473 1.00 97.88 213 ALA A O 1
ATOM 1626 N N . ALA A 1 214 ? -14.326 6.099 -7.119 1.00 97.56 214 ALA A N 1
ATOM 1627 C CA . ALA A 1 214 ? -15.505 6.966 -7.156 1.00 97.56 214 ALA A CA 1
ATOM 1628 C C . ALA A 1 214 ? -16.694 6.299 -7.870 1.00 97.56 214 ALA A C 1
ATOM 1630 O O . ALA A 1 214 ? -17.210 6.779 -8.882 1.00 97.56 214 ALA A O 1
ATOM 1631 N N . GLN A 1 215 ? -17.131 5.151 -7.355 1.00 97.88 215 GLN A N 1
ATOM 1632 C CA . GLN A 1 215 ? -18.294 4.424 -7.851 1.00 97.88 215 GLN A CA 1
ATOM 1633 C C . GLN A 1 215 ? -19.187 4.009 -6.682 1.00 97.88 215 GLN A C 1
ATOM 1635 O O . GLN A 1 215 ? -18.700 3.473 -5.688 1.00 97.88 215 GLN A O 1
ATOM 1640 N N . ALA A 1 216 ? -20.509 4.135 -6.837 1.00 97.88 216 ALA A N 1
ATOM 1641 C CA . ALA A 1 216 ? -21.484 3.815 -5.785 1.00 97.88 216 ALA A CA 1
ATOM 1642 C C . ALA A 1 216 ? -21.301 2.411 -5.174 1.00 97.88 216 ALA A C 1
ATOM 1644 O O . ALA A 1 216 ? -21.395 2.212 -3.968 1.00 97.88 216 ALA A O 1
ATOM 1645 N N . ARG A 1 217 ? -20.944 1.411 -5.989 1.00 98.06 217 ARG A N 1
ATOM 1646 C CA . ARG A 1 217 ? -20.690 0.037 -5.513 1.00 98.06 217 ARG A CA 1
ATOM 1647 C C . ARG A 1 217 ? -19.464 -0.110 -4.600 1.00 98.06 217 ARG A C 1
ATOM 1649 O O . ARG A 1 217 ? -19.325 -1.145 -3.943 1.00 98.06 217 ARG A O 1
ATOM 1656 N N . PHE A 1 218 ? -18.587 0.890 -4.573 1.00 98.06 218 PHE A N 1
ATOM 1657 C CA . PHE A 1 218 ? -17.389 0.942 -3.741 1.00 98.06 218 PHE A CA 1
ATOM 1658 C C . PHE A 1 218 ? -17.564 1.798 -2.482 1.00 98.06 218 PHE A C 1
ATOM 1660 O O . PHE A 1 218 ? -16.623 1.949 -1.710 1.00 98.06 218 PHE A O 1
ATOM 1667 N N . GLU A 1 219 ? -18.777 2.271 -2.189 1.00 96.75 219 GLU A N 1
ATOM 1668 C CA . GLU A 1 219 ? -19.072 3.070 -0.993 1.00 96.75 219 GLU A CA 1
ATOM 1669 C C . GLU A 1 219 ? -18.672 2.386 0.324 1.00 96.75 219 GLU A C 1
ATOM 1671 O O . GLU A 1 219 ? -18.348 3.061 1.287 1.00 96.75 219 GLU A O 1
ATOM 1676 N N . ASN A 1 220 ? -18.590 1.053 0.372 1.00 97.62 220 ASN A N 1
ATOM 1677 C CA . ASN A 1 220 ? -18.133 0.302 1.551 1.00 97.62 220 ASN A CA 1
ATOM 1678 C C . ASN A 1 220 ? -16.725 -0.300 1.367 1.00 97.62 220 ASN A C 1
ATOM 1680 O O . ASN A 1 220 ? -16.438 -1.382 1.885 1.00 97.62 220 ASN A O 1
ATOM 1684 N N . TRP A 1 221 ? -15.869 0.366 0.584 1.00 98.50 221 TRP A N 1
ATOM 1685 C CA . TRP A 1 221 ? -14.490 -0.045 0.306 1.00 98.50 221 TRP A CA 1
ATOM 1686 C C . TRP A 1 221 ? -13.470 1.008 0.740 1.00 98.50 221 TRP A C 1
ATOM 1688 O O . TRP A 1 221 ? -13.734 2.210 0.660 1.00 98.50 221 TRP A O 1
ATOM 1698 N N . LEU A 1 222 ? -12.305 0.536 1.172 1.00 98.50 222 LEU A N 1
ATOM 1699 C CA . LEU A 1 222 ? -11.075 1.288 1.377 1.00 98.50 222 LEU A CA 1
ATOM 1700 C C . LEU A 1 222 ? -9.977 0.612 0.550 1.00 98.50 222 LEU A C 1
ATOM 1702 O O . LEU A 1 222 ? -9.775 -0.597 0.656 1.00 98.50 222 LEU A O 1
ATOM 1706 N N . PHE A 1 223 ? -9.279 1.383 -0.266 1.00 98.75 223 PHE A N 1
ATOM 1707 C CA . PHE A 1 223 ? -8.234 0.905 -1.157 1.00 98.75 223 PHE A CA 1
ATOM 1708 C C . PHE A 1 223 ? -6.898 1.476 -0.707 1.00 98.75 223 PHE A C 1
ATOM 1710 O O . PHE A 1 223 ? -6.798 2.681 -0.523 1.00 98.75 223 PHE A O 1
ATOM 1717 N N . LEU A 1 224 ? -5.883 0.631 -0.565 1.00 98.56 224 LEU A N 1
ATOM 1718 C CA . LEU A 1 224 ? -4.473 0.999 -0.604 1.00 98.56 224 LEU A CA 1
ATOM 1719 C C . LEU A 1 224 ? -3.938 0.474 -1.936 1.00 98.56 224 LEU A C 1
ATOM 1721 O O . LEU A 1 224 ? -3.704 -0.724 -2.081 1.00 98.56 224 LEU A O 1
ATOM 1725 N N . PHE A 1 225 ? -3.785 1.354 -2.922 1.00 98.56 225 PHE A N 1
ATOM 1726 C CA . PHE A 1 225 ? -3.439 0.996 -4.304 1.00 98.56 225 PHE A CA 1
ATOM 1727 C C . PHE A 1 225 ? -1.949 0.674 -4.512 1.00 98.56 225 PHE A C 1
ATOM 1729 O O . PHE A 1 225 ? -1.454 0.701 -5.635 1.00 98.56 225 PHE A O 1
ATOM 1736 N N . GLY A 1 226 ? -1.239 0.323 -3.440 1.00 97.19 226 GLY A N 1
ATOM 1737 C CA . GLY A 1 226 ? 0.209 0.195 -3.455 1.00 97.19 226 GLY A CA 1
ATOM 1738 C C . GLY A 1 226 ? 0.870 1.563 -3.388 1.00 97.19 226 GLY A C 1
ATOM 1739 O O . GLY A 1 226 ? 0.304 2.505 -2.819 1.00 97.19 226 GLY A O 1
ATOM 1740 N N . THR A 1 227 ? 2.063 1.671 -3.968 1.00 96.81 227 THR A N 1
ATOM 1741 C CA . THR A 1 227 ? 2.811 2.929 -4.001 1.00 96.81 227 THR A CA 1
ATOM 1742 C C . THR A 1 227 ? 3.154 3.394 -5.403 1.00 96.81 227 THR A C 1
ATOM 1744 O O . THR A 1 227 ? 3.251 2.592 -6.340 1.00 96.81 227 THR A O 1
ATOM 1747 N N . ALA A 1 228 ? 3.348 4.707 -5.508 1.00 95.31 228 ALA A N 1
ATOM 1748 C CA . ALA A 1 228 ? 3.914 5.371 -6.664 1.00 95.31 228 ALA A CA 1
ATOM 1749 C C . ALA A 1 228 ? 5.296 5.934 -6.338 1.00 95.31 228 ALA A C 1
ATOM 1751 O O . ALA A 1 228 ? 5.477 6.524 -5.270 1.00 95.31 228 ALA A O 1
ATOM 1752 N N . VAL A 1 229 ? 6.246 5.772 -7.262 1.00 91.06 229 VAL A N 1
ATOM 1753 C CA . VAL A 1 229 ? 7.550 6.442 -7.199 1.00 91.06 229 VAL A CA 1
ATOM 1754 C C . VAL A 1 229 ? 7.596 7.544 -8.249 1.00 91.06 229 VAL A C 1
ATOM 1756 O O . VAL A 1 229 ? 7.372 7.289 -9.432 1.00 91.06 229 VAL A O 1
ATOM 1759 N N . VAL A 1 230 ? 7.888 8.763 -7.814 1.00 89.06 230 VAL A N 1
ATOM 1760 C CA . VAL A 1 230 ? 7.943 9.976 -8.637 1.00 89.06 230 VAL A CA 1
ATOM 1761 C C . VAL A 1 230 ? 9.294 10.650 -8.431 1.00 89.06 230 VAL A C 1
ATOM 1763 O O . VAL A 1 230 ? 9.887 10.528 -7.359 1.00 89.06 230 VAL A O 1
ATOM 1766 N N . SER A 1 231 ? 9.796 11.341 -9.446 1.00 85.38 231 SER A N 1
ATOM 1767 C CA . SER A 1 231 ? 11.025 12.123 -9.369 1.00 85.38 231 SER A CA 1
ATOM 1768 C C . SER A 1 231 ? 10.844 13.505 -9.974 1.00 85.38 231 SER A C 1
ATOM 1770 O O . SER A 1 231 ? 10.225 13.617 -11.019 1.00 85.38 231 SER A O 1
ATOM 1772 N N . GLU A 1 232 ? 11.431 14.531 -9.380 1.00 82.62 232 GLU A N 1
ATOM 1773 C CA . GLU A 1 232 ? 11.413 15.911 -9.872 1.00 82.62 232 GLU A CA 1
ATOM 1774 C C . GLU A 1 232 ? 12.851 16.358 -10.136 1.00 82.62 232 GLU A C 1
ATOM 1776 O O . GLU A 1 232 ? 13.718 16.167 -9.282 1.00 82.62 232 GLU A O 1
ATOM 1781 N N . ALA A 1 233 ? 13.111 16.921 -11.316 1.00 79.31 233 ALA A N 1
ATOM 1782 C CA . ALA A 1 233 ? 14.416 17.492 -11.633 1.00 79.31 233 ALA A CA 1
ATOM 1783 C C . ALA A 1 233 ? 14.613 18.798 -10.849 1.00 79.31 233 ALA A C 1
ATOM 1785 O O . ALA A 1 233 ? 13.743 19.668 -10.855 1.00 79.31 233 ALA A O 1
ATOM 1786 N N . LEU A 1 234 ? 15.745 18.940 -10.160 1.00 75.12 234 LEU A N 1
ATOM 1787 C CA . LEU A 1 234 ? 16.065 20.157 -9.425 1.00 75.12 234 LEU A CA 1
ATOM 1788 C C . LEU A 1 234 ? 16.672 21.218 -10.358 1.00 75.12 234 LEU A C 1
ATOM 1790 O O . LEU A 1 234 ? 17.487 20.883 -11.213 1.00 75.12 234 LEU A O 1
ATOM 1794 N N . PRO A 1 235 ? 16.362 22.512 -10.160 1.00 66.50 235 PRO A N 1
ATOM 1795 C CA . PRO A 1 235 ? 16.833 23.605 -11.020 1.00 66.50 235 PRO A CA 1
ATOM 1796 C C . PRO A 1 235 ? 18.315 24.000 -10.803 1.00 66.50 235 PRO A C 1
ATOM 1798 O O . PRO A 1 235 ? 18.678 25.164 -10.968 1.00 66.50 235 PRO A O 1
ATOM 1801 N N . VAL A 1 236 ? 19.184 23.078 -10.377 1.00 66.62 236 VAL A N 1
ATOM 1802 C CA . VAL A 1 236 ? 20.599 23.355 -10.047 1.00 66.62 236 VAL A CA 1
ATOM 1803 C C . VAL A 1 236 ? 21.549 23.130 -11.230 1.00 66.62 236 VAL A C 1
ATOM 1805 O O . VAL A 1 236 ? 21.184 22.527 -12.229 1.00 66.62 236 VAL A O 1
ATOM 1808 N N . GLU A 1 237 ? 22.785 23.642 -11.107 1.00 55.03 237 GLU A N 1
ATOM 1809 C CA . GLU A 1 237 ? 23.855 23.591 -12.127 1.00 55.03 237 GLU A CA 1
ATOM 1810 C C . GLU A 1 237 ? 24.218 22.169 -12.611 1.00 55.03 237 GLU A C 1
ATOM 1812 O O . GLU A 1 237 ? 24.881 22.036 -13.639 1.00 55.03 237 GLU A O 1
ATOM 1817 N N . ASP A 1 238 ? 23.804 21.125 -11.887 1.00 55.78 238 ASP A N 1
ATOM 1818 C CA . ASP A 1 238 ? 23.989 19.722 -12.258 1.00 55.78 238 ASP A CA 1
ATOM 1819 C C . ASP A 1 238 ? 22.686 19.162 -12.852 1.00 55.78 238 ASP A C 1
ATOM 1821 O O . ASP A 1 238 ? 21.684 19.011 -12.152 1.00 55.78 238 ASP A O 1
ATOM 1825 N N . GLU A 1 239 ? 22.709 18.826 -14.146 1.00 55.38 239 GLU A N 1
ATOM 1826 C CA . GLU A 1 239 ? 21.578 18.257 -14.906 1.00 55.38 239 GLU A CA 1
ATOM 1827 C C . GLU A 1 239 ? 21.071 16.907 -14.345 1.00 55.38 239 GLU A C 1
ATOM 1829 O O . GLU A 1 239 ? 20.081 16.354 -14.832 1.00 55.38 239 GLU A O 1
ATOM 1834 N N . TRP A 1 240 ? 21.748 16.355 -13.333 1.00 57.44 240 TRP A N 1
ATOM 1835 C CA . TRP A 1 240 ? 21.488 15.030 -12.771 1.00 57.44 240 TRP A CA 1
ATOM 1836 C C . TRP A 1 240 ? 20.963 15.033 -11.334 1.00 57.44 240 TRP A C 1
ATOM 1838 O O . TRP A 1 240 ? 20.818 13.956 -10.747 1.00 57.44 240 TRP A O 1
ATOM 1848 N N . ASP A 1 241 ? 20.647 16.196 -10.765 1.00 70.31 241 ASP A N 1
ATOM 1849 C CA . ASP A 1 241 ? 20.061 16.279 -9.428 1.00 70.31 241 ASP A CA 1
ATOM 1850 C C . ASP A 1 241 ? 18.533 16.101 -9.483 1.00 70.31 241 ASP A C 1
ATOM 1852 O O . ASP A 1 241 ? 17.791 16.948 -9.980 1.00 70.31 241 ASP A O 1
ATOM 1856 N N . TYR A 1 242 ? 18.053 14.982 -8.934 1.00 74.44 242 TYR A N 1
ATOM 1857 C CA . TYR A 1 242 ? 16.628 14.666 -8.814 1.00 74.44 242 TYR A CA 1
ATOM 1858 C C . TYR A 1 242 ? 16.219 14.547 -7.347 1.00 74.44 242 TYR A C 1
ATOM 1860 O O . TYR A 1 242 ? 16.922 13.949 -6.526 1.00 74.44 242 TYR A O 1
ATOM 1868 N N . LEU A 1 243 ? 15.025 15.042 -7.035 1.00 79.31 243 LEU A N 1
ATOM 1869 C CA . LEU A 1 243 ? 14.290 14.657 -5.837 1.00 79.31 243 LEU A CA 1
ATOM 1870 C C . LEU A 1 243 ? 13.433 13.445 -6.143 1.00 79.31 243 LEU A C 1
ATOM 1872 O O . LEU A 1 243 ? 12.818 13.376 -7.198 1.00 79.31 243 LEU A O 1
ATOM 1876 N N . PHE A 1 244 ? 13.358 12.512 -5.202 1.00 83.19 244 PHE A N 1
ATOM 1877 C CA . PHE A 1 244 ? 12.499 11.344 -5.320 1.00 83.19 244 PHE A CA 1
ATOM 1878 C C . PHE A 1 244 ? 11.406 11.362 -4.264 1.00 83.19 244 PHE A C 1
ATOM 1880 O O . PHE A 1 244 ? 11.599 11.825 -3.139 1.00 83.19 244 PHE A O 1
ATOM 1887 N N . TYR A 1 245 ? 10.280 10.760 -4.616 1.00 87.06 245 TYR A N 1
ATOM 1888 C CA . TYR A 1 245 ? 9.100 10.620 -3.784 1.00 87.06 245 TYR A CA 1
ATOM 1889 C C . TYR A 1 245 ? 8.592 9.192 -3.925 1.00 87.06 245 TYR A C 1
ATOM 1891 O O . TYR A 1 245 ? 8.415 8.711 -5.036 1.00 87.06 245 TYR A O 1
ATOM 1899 N N . ASN A 1 246 ? 8.340 8.510 -2.815 1.00 91.50 246 ASN A N 1
ATOM 1900 C CA . ASN A 1 246 ? 7.595 7.254 -2.811 1.00 91.50 246 ASN A CA 1
ATOM 1901 C C . ASN A 1 246 ? 6.440 7.415 -1.836 1.00 91.50 246 ASN A C 1
ATOM 1903 O O . ASN A 1 246 ? 6.653 7.812 -0.688 1.00 91.50 246 ASN A O 1
ATOM 1907 N N . PHE A 1 247 ? 5.221 7.178 -2.298 1.00 95.12 247 PHE A N 1
ATOM 1908 C CA . PHE A 1 247 ? 4.040 7.355 -1.471 1.00 95.12 247 PHE A CA 1
ATOM 1909 C C . PHE A 1 247 ? 2.969 6.314 -1.771 1.00 95.12 247 PHE A C 1
ATOM 1911 O O . PHE A 1 247 ? 2.749 5.918 -2.914 1.00 95.12 247 PHE A O 1
ATOM 1918 N N . GLY A 1 248 ? 2.286 5.881 -0.717 1.00 97.25 248 GLY A N 1
ATOM 1919 C CA . GLY A 1 248 ? 1.111 5.028 -0.785 1.00 97.25 248 GLY A CA 1
ATOM 1920 C C . GLY A 1 248 ? -0.138 5.847 -1.067 1.00 97.25 248 GLY A C 1
ATOM 1921 O O . GLY A 1 248 ? -0.298 6.943 -0.529 1.00 97.25 248 GLY A O 1
ATOM 1922 N N . ILE A 1 249 ? -1.028 5.305 -1.892 1.00 98.06 249 ILE A N 1
ATOM 1923 C CA . ILE A 1 249 ? -2.261 5.979 -2.311 1.00 98.06 249 ILE A CA 1
ATOM 1924 C C . ILE A 1 249 ? -3.435 5.271 -1.642 1.00 98.06 249 ILE A C 1
ATOM 1926 O O . ILE A 1 249 ? -3.702 4.102 -1.940 1.00 98.06 249 ILE A O 1
ATOM 1930 N N . ILE A 1 250 ? -4.123 5.962 -0.728 1.00 98.31 250 ILE A N 1
ATOM 1931 C CA . ILE A 1 250 ? -5.283 5.415 -0.020 1.00 98.31 250 ILE A CA 1
ATOM 1932 C C . ILE A 1 250 ? -6.543 6.167 -0.410 1.00 98.31 250 ILE A C 1
ATOM 1934 O O . ILE A 1 250 ? -6.660 7.360 -0.139 1.00 98.31 250 ILE A O 1
ATOM 1938 N N . LEU A 1 251 ? -7.517 5.447 -0.959 1.00 97.81 251 LEU A N 1
ATOM 1939 C CA . LEU A 1 251 ? -8.800 6.003 -1.370 1.00 97.81 251 LEU A CA 1
ATOM 1940 C C . LEU A 1 251 ? -9.947 5.270 -0.673 1.00 97.81 251 LEU A C 1
ATOM 1942 O O . LEU A 1 251 ? -10.024 4.042 -0.675 1.00 97.81 251 LEU A O 1
ATOM 1946 N N . LYS A 1 252 ? -10.879 6.017 -0.091 1.00 97.44 252 LYS A N 1
ATOM 1947 C CA . LYS A 1 252 ? -12.157 5.497 0.395 1.00 97.44 252 LYS A CA 1
ATOM 1948 C C . LYS A 1 252 ? -13.165 5.606 -0.748 1.00 97.44 252 LYS A C 1
ATOM 1950 O O . LYS A 1 252 ? -13.401 6.697 -1.247 1.00 97.44 252 LYS A O 1
ATOM 1955 N N . GLY A 1 253 ? -13.769 4.492 -1.161 1.00 97.50 253 GLY A N 1
ATOM 1956 C CA . GLY A 1 253 ? -14.770 4.524 -2.230 1.00 97.50 253 GLY A CA 1
ATOM 1957 C C . GLY A 1 253 ? -16.041 5.273 -1.815 1.00 97.50 253 GLY A C 1
ATOM 1958 O O . GLY A 1 253 ? -16.379 5.320 -0.625 1.00 97.50 253 GLY A O 1
ATOM 1959 N N . TYR A 1 254 ? -16.720 5.873 -2.794 1.00 96.25 254 TYR A N 1
ATOM 1960 C CA . TYR A 1 254 ? -17.899 6.723 -2.599 1.00 96.25 254 TYR A CA 1
ATOM 1961 C C . TYR A 1 254 ? -18.793 6.779 -3.837 1.00 96.25 254 TYR A C 1
ATOM 1963 O O . TYR A 1 254 ? -18.354 6.504 -4.951 1.00 96.25 254 TYR A O 1
ATOM 1971 N N . ASP A 1 255 ? -20.051 7.174 -3.637 1.00 96.62 255 ASP A N 1
ATOM 1972 C CA . ASP A 1 255 ? -20.955 7.530 -4.725 1.00 96.62 255 ASP A CA 1
ATOM 1973 C C . ASP A 1 255 ? -20.763 9.014 -5.109 1.00 96.62 255 ASP A C 1
ATOM 1975 O O . ASP A 1 255 ? -21.116 9.895 -4.312 1.00 96.62 255 ASP A O 1
ATOM 1979 N N . PRO A 1 256 ? -20.226 9.322 -6.307 1.00 95.94 256 PRO A N 1
ATOM 1980 C CA . PRO A 1 256 ? -20.019 10.702 -6.750 1.00 95.94 256 PRO A CA 1
ATOM 1981 C C . PRO A 1 256 ? -21.335 11.456 -6.995 1.00 95.94 256 PRO A C 1
ATOM 1983 O O . PRO A 1 256 ? -21.329 12.680 -7.082 1.00 95.94 256 PRO A O 1
ATOM 1986 N N . SER A 1 257 ? -22.475 10.758 -7.089 1.00 96.38 257 SER A N 1
ATOM 1987 C CA . SER A 1 257 ? -23.792 11.404 -7.159 1.00 96.38 257 SER A CA 1
ATOM 1988 C C . SER A 1 257 ? -24.300 11.888 -5.795 1.00 96.38 257 SER A C 1
ATOM 1990 O O . SER A 1 257 ? -25.227 12.697 -5.747 1.00 96.38 257 SER A O 1
ATOM 1992 N N . GLN A 1 258 ? -23.691 11.424 -4.696 1.00 94.12 258 GLN A N 1
ATOM 1993 C CA . GLN A 1 258 ? -24.104 11.740 -3.326 1.00 94.12 258 GLN A CA 1
ATOM 1994 C C . GLN A 1 258 ? -23.071 12.580 -2.560 1.00 94.12 258 GLN A C 1
ATOM 1996 O O . GLN A 1 258 ? -23.459 13.372 -1.703 1.00 94.12 258 GLN A O 1
ATOM 2001 N N . THR A 1 259 ? -21.768 12.424 -2.839 1.00 91.06 259 THR A N 1
ATOM 2002 C CA . THR A 1 259 ? -20.682 13.093 -2.090 1.00 91.06 259 THR A CA 1
ATOM 2003 C C . THR A 1 259 ? -19.502 13.493 -2.990 1.00 91.06 259 THR A C 1
ATOM 2005 O O . THR A 1 259 ? -19.283 12.872 -4.026 1.00 91.06 259 THR A O 1
ATOM 2008 N N . THR A 1 260 ? -18.717 14.501 -2.585 1.00 83.25 260 THR A N 1
ATOM 2009 C CA . THR A 1 260 ? -17.641 15.132 -3.387 1.00 83.25 260 THR A CA 1
ATOM 2010 C C . THR A 1 260 ? -16.248 14.501 -3.228 1.00 83.25 260 THR A C 1
ATOM 2012 O O . THR A 1 260 ? -15.264 15.097 -3.643 1.00 83.25 260 THR A O 1
ATOM 2015 N N . GLY A 1 261 ? -16.119 13.317 -2.617 1.00 86.62 261 GLY A N 1
ATOM 2016 C CA . GLY A 1 261 ? -14.808 12.689 -2.356 1.00 86.62 261 GLY A CA 1
ATOM 2017 C C . GLY A 1 261 ? -13.980 13.353 -1.239 1.00 86.62 261 GLY A C 1
ATOM 2018 O O . GLY A 1 261 ? -12.972 12.801 -0.803 1.00 86.62 261 GLY A O 1
ATOM 2019 N N . GLU A 1 262 ? -14.411 14.499 -0.707 1.00 88.00 262 GLU A N 1
ATOM 2020 C CA . GLU A 1 262 ? -13.733 15.192 0.394 1.00 88.00 262 GLU A CA 1
ATOM 2021 C C . GLU A 1 262 ? -13.540 14.291 1.624 1.00 88.00 262 GLU A C 1
ATOM 2023 O O . GLU A 1 262 ? -14.460 13.602 2.072 1.00 88.00 262 GLU A O 1
ATOM 2028 N N . GLY A 1 263 ? -12.326 14.298 2.186 1.00 87.69 263 GLY A N 1
ATOM 2029 C CA . GLY A 1 263 ? -11.962 13.453 3.328 1.00 87.69 263 GLY A CA 1
ATOM 2030 C C . GLY A 1 263 ? -11.860 11.958 2.999 1.00 87.69 263 GLY A C 1
ATOM 2031 O O . GLY A 1 263 ? -11.813 11.139 3.919 1.00 87.69 263 GLY A O 1
ATOM 2032 N N . LYS A 1 264 ? -11.849 11.585 1.711 1.00 93.25 264 LYS A N 1
ATOM 2033 C CA . LYS A 1 264 ? -11.760 10.193 1.235 1.00 93.25 264 LYS A CA 1
ATOM 2034 C C . LYS A 1 264 ? -10.446 9.888 0.510 1.00 93.25 264 LYS A C 1
ATOM 2036 O O . LYS A 1 264 ? -10.198 8.724 0.206 1.00 93.25 264 LYS A O 1
ATOM 2041 N N . LEU A 1 265 ? -9.603 10.894 0.279 1.00 95.19 265 LEU A N 1
ATOM 2042 C CA . LEU A 1 265 ? -8.355 10.793 -0.478 1.00 95.19 265 LEU A CA 1
ATOM 2043 C C . LEU A 1 265 ? -7.158 11.013 0.458 1.00 95.19 265 LEU A C 1
ATOM 2045 O O . LEU A 1 265 ? -7.088 12.032 1.150 1.00 95.19 265 LEU A O 1
ATOM 2049 N N . PHE A 1 266 ? -6.209 10.076 0.496 1.00 96.50 266 PHE A N 1
ATOM 2050 C CA . PHE A 1 266 ? -5.020 10.181 1.343 1.00 96.50 266 PHE A CA 1
ATOM 2051 C C . PHE A 1 266 ? -3.750 9.746 0.620 1.00 96.50 266 PHE A C 1
ATOM 2053 O O . PHE A 1 266 ? -3.760 8.801 -0.170 1.00 96.50 266 PHE A O 1
ATOM 2060 N N . LEU A 1 267 ? -2.639 10.394 0.973 1.00 96.19 267 LEU A N 1
ATOM 2061 C CA . LEU A 1 267 ? -1.290 9.997 0.575 1.00 96.19 267 LEU A CA 1
ATOM 2062 C C . LEU A 1 267 ? -0.466 9.636 1.812 1.00 96.19 267 LEU A C 1
ATOM 2064 O O . LEU A 1 267 ? -0.508 10.334 2.828 1.00 96.19 267 LEU A O 1
ATOM 2068 N N . VAL A 1 268 ? 0.304 8.557 1.723 1.00 96.19 268 VAL A N 1
ATOM 2069 C CA . VAL A 1 268 ? 1.200 8.087 2.785 1.00 96.19 268 VAL A CA 1
ATOM 2070 C C . VAL A 1 268 ? 2.636 8.216 2.287 1.00 96.19 268 VAL A C 1
ATOM 2072 O O . VAL A 1 268 ? 3.066 7.374 1.507 1.00 96.19 268 VAL A O 1
ATOM 2075 N N . PRO A 1 269 ? 3.401 9.241 2.681 1.00 93.88 269 PRO A N 1
ATOM 2076 C CA . PRO A 1 269 ? 4.782 9.366 2.244 1.00 93.88 269 PRO A CA 1
ATOM 2077 C C . PRO A 1 269 ? 5.635 8.280 2.899 1.00 93.88 269 PRO A C 1
ATOM 2079 O O . PRO A 1 269 ? 5.671 8.177 4.129 1.00 93.88 269 PRO A O 1
ATOM 2082 N N . LYS A 1 270 ? 6.365 7.515 2.086 1.00 91.81 270 LYS A N 1
ATOM 2083 C CA . LYS A 1 270 ? 7.416 6.627 2.575 1.00 91.81 270 LYS A CA 1
ATOM 2084 C C . LYS A 1 270 ? 8.554 7.471 3.131 1.00 91.81 270 LYS A C 1
ATOM 2086 O O . LYS A 1 270 ? 8.990 8.442 2.510 1.00 91.81 270 LYS A O 1
ATOM 2091 N N . ARG A 1 271 ? 9.045 7.129 4.321 1.00 86.19 271 ARG A N 1
ATOM 2092 C CA . ARG A 1 271 ? 10.065 7.928 5.025 1.00 86.19 271 ARG A CA 1
ATOM 2093 C C . ARG A 1 271 ? 11.457 7.332 4.932 1.00 86.19 271 ARG A C 1
ATOM 2095 O O . ARG A 1 271 ? 12.437 8.079 4.995 1.00 86.19 271 ARG A O 1
ATOM 2102 N N . TYR A 1 272 ? 11.555 6.015 4.815 1.00 84.69 272 TYR A N 1
ATOM 2103 C CA . TYR A 1 272 ? 12.828 5.313 4.759 1.00 84.69 272 TYR A CA 1
ATOM 2104 C C . TYR A 1 272 ? 13.044 4.682 3.394 1.00 84.69 272 TYR A C 1
ATOM 2106 O O . TYR A 1 272 ? 12.282 3.827 2.953 1.00 84.69 272 TYR A O 1
ATOM 2114 N N . VAL A 1 273 ? 14.120 5.108 2.741 1.00 78.62 273 VAL A N 1
ATOM 2115 C CA . VAL A 1 273 ? 14.545 4.589 1.443 1.00 78.62 273 VAL A CA 1
ATOM 2116 C C . VAL A 1 273 ? 15.052 3.161 1.603 1.00 78.62 273 VAL A C 1
ATOM 2118 O O . VAL A 1 273 ? 15.871 2.899 2.488 1.00 78.62 273 VAL A O 1
ATOM 2121 N N . SER A 1 274 ? 14.568 2.257 0.755 1.00 76.31 274 SER A N 1
ATOM 2122 C CA . SER A 1 274 ? 15.157 0.933 0.554 1.00 76.31 274 SER A CA 1
ATOM 2123 C C . SER A 1 274 ? 15.963 0.933 -0.741 1.00 76.31 274 SER A C 1
ATOM 2125 O O . SER A 1 274 ? 15.700 1.719 -1.647 1.00 76.31 274 SER A O 1
ATOM 2127 N N . ASN A 1 275 ? 16.946 0.051 -0.856 1.00 68.69 275 ASN A N 1
ATOM 2128 C CA . ASN A 1 275 ? 17.708 -0.099 -2.099 1.00 68.69 275 ASN A CA 1
ATOM 2129 C C . ASN A 1 275 ? 16.838 -0.575 -3.265 1.00 68.69 275 ASN A C 1
ATOM 2131 O O . ASN A 1 275 ? 17.134 -0.249 -4.410 1.00 68.69 275 ASN A O 1
ATOM 2135 N N . MET A 1 276 ? 15.772 -1.330 -2.980 1.00 76.00 276 MET A N 1
ATOM 2136 C CA . MET A 1 276 ? 14.842 -1.821 -3.997 1.00 76.00 276 MET A CA 1
ATOM 2137 C C . MET A 1 276 ? 13.868 -0.739 -4.494 1.00 76.00 276 MET A C 1
ATOM 2139 O O . MET A 1 276 ? 13.167 -0.959 -5.486 1.00 76.00 276 MET A O 1
ATOM 2143 N N . ASP A 1 277 ? 13.861 0.445 -3.863 1.00 71.25 277 ASP A N 1
ATOM 2144 C CA . ASP A 1 277 ? 13.059 1.589 -4.314 1.00 71.25 277 ASP A CA 1
ATOM 2145 C C . ASP A 1 277 ? 13.408 1.981 -5.754 1.00 71.25 277 ASP A C 1
ATOM 2147 O O . ASP A 1 277 ? 12.536 2.412 -6.510 1.00 71.25 277 ASP A O 1
ATOM 2151 N N . PHE A 1 278 ? 14.661 1.757 -6.161 1.00 72.44 278 PHE A N 1
ATOM 2152 C CA . PHE A 1 278 ? 15.189 2.176 -7.451 1.00 72.44 278 PHE A CA 1
ATOM 2153 C C . PHE A 1 278 ? 15.758 0.994 -8.234 1.00 72.44 278 PHE A C 1
ATOM 2155 O O . PHE A 1 278 ? 16.472 0.148 -7.700 1.00 72.44 278 PHE A O 1
ATOM 2162 N N . LEU A 1 279 ? 15.488 0.961 -9.539 1.00 66.94 279 LEU A N 1
ATOM 2163 C CA . LEU A 1 279 ? 16.210 0.083 -10.455 1.00 66.94 279 LEU A CA 1
ATOM 2164 C C . LEU A 1 279 ? 17.559 0.744 -10.766 1.00 66.94 279 LEU A C 1
ATOM 2166 O O . LEU A 1 279 ? 17.603 1.740 -11.478 1.00 66.94 279 LEU A O 1
ATOM 2170 N N . THR A 1 280 ? 18.656 0.224 -10.209 1.00 58.47 280 THR A N 1
ATOM 2171 C CA . THR A 1 280 ? 20.008 0.776 -10.432 1.00 58.47 280 THR A CA 1
ATOM 2172 C C . THR A 1 280 ? 20.485 0.581 -11.876 1.00 58.47 280 THR A C 1
ATOM 2174 O O . THR A 1 280 ? 20.799 -0.556 -12.228 1.00 58.47 280 THR A O 1
ATOM 2177 N N . PRO A 1 281 ? 20.663 1.637 -12.690 1.00 56.09 281 PRO A N 1
ATOM 2178 C CA . PRO A 1 281 ? 21.123 1.491 -14.072 1.00 56.09 281 PRO A CA 1
ATOM 2179 C C . PRO A 1 281 ? 22.408 0.648 -14.177 1.00 56.09 281 PRO A C 1
ATOM 2181 O O . PRO A 1 281 ? 23.359 0.892 -13.434 1.00 56.09 281 PRO A O 1
ATOM 2184 N N . GLN A 1 282 ? 22.485 -0.300 -15.124 1.00 42.81 282 GLN A N 1
ATOM 2185 C CA . GLN A 1 282 ? 23.622 -1.238 -15.306 1.00 42.81 282 GLN A CA 1
ATOM 2186 C C . GLN A 1 282 ? 25.011 -0.578 -15.308 1.00 42.81 282 GLN A C 1
ATOM 2188 O O . GLN A 1 282 ? 26.001 -1.177 -14.886 1.00 42.81 282 GLN A O 1
ATOM 2193 N N . ARG A 1 283 ? 25.100 0.670 -15.780 1.00 44.34 283 ARG A N 1
ATOM 2194 C CA . ARG A 1 283 ? 26.338 1.467 -15.786 1.00 44.34 283 ARG A CA 1
ATOM 2195 C C . ARG A 1 283 ? 26.900 1.754 -14.384 1.00 44.34 283 ARG A C 1
ATOM 2197 O O . ARG A 1 283 ? 28.024 2.208 -14.265 1.00 44.34 283 ARG A O 1
ATOM 2204 N N . HIS A 1 284 ? 26.146 1.482 -13.320 1.00 48.06 284 HIS A N 1
ATOM 2205 C CA . HIS A 1 284 ? 26.616 1.610 -11.937 1.00 48.06 284 HIS A CA 1
ATOM 2206 C C . HIS A 1 284 ? 27.191 0.309 -11.378 1.00 48.06 284 HIS A C 1
ATOM 2208 O O . HIS A 1 284 ? 27.932 0.335 -10.400 1.00 48.06 284 HIS A O 1
ATOM 2214 N N . THR A 1 285 ? 26.818 -0.837 -11.949 1.00 46.56 285 THR A N 1
ATOM 2215 C CA . THR A 1 285 ? 27.066 -2.150 -11.338 1.00 46.56 285 THR A CA 1
ATOM 2216 C C . THR A 1 285 ? 28.261 -2.861 -11.956 1.00 46.56 285 THR A C 1
ATOM 2218 O O . THR A 1 285 ? 28.809 -3.770 -11.342 1.00 46.56 285 THR A O 1
ATOM 2221 N N . ASN A 1 286 ? 28.682 -2.455 -13.158 1.00 45.59 286 ASN A N 1
ATOM 2222 C CA . ASN A 1 286 ? 29.723 -3.150 -13.917 1.00 45.59 286 ASN A CA 1
ATOM 2223 C C . ASN A 1 286 ? 31.136 -2.574 -13.767 1.00 45.59 286 ASN A C 1
ATOM 2225 O O . ASN A 1 286 ? 32.056 -3.023 -14.445 1.00 45.59 286 ASN A O 1
ATOM 2229 N N . ASP A 1 287 ? 31.327 -1.611 -12.870 1.00 47.84 287 ASP A N 1
ATOM 2230 C CA . ASP A 1 287 ? 32.406 -0.665 -13.057 1.00 47.84 287 ASP A CA 1
ATOM 2231 C C . ASP A 1 287 ? 33.304 -0.504 -11.813 1.00 47.84 287 ASP A C 1
ATOM 2233 O O . ASP A 1 287 ? 33.031 0.259 -10.886 1.00 47.84 287 ASP A O 1
ATOM 2237 N N . SER A 1 288 ? 34.515 -1.077 -11.912 1.00 45.59 288 SER A N 1
ATOM 2238 C CA . SER A 1 288 ? 35.736 -0.406 -11.422 1.00 45.59 288 SER A CA 1
ATOM 2239 C C . SER A 1 288 ? 35.856 1.028 -11.972 1.00 45.59 288 SER A C 1
ATOM 2241 O O . SER A 1 288 ? 36.565 1.857 -11.412 1.00 45.59 288 SER A O 1
ATOM 2243 N N . ILE A 1 289 ? 35.099 1.314 -13.027 1.00 43.16 289 ILE A N 1
ATOM 2244 C CA . ILE A 1 289 ? 34.922 2.579 -13.721 1.00 43.16 289 ILE A CA 1
ATOM 2245 C C . ILE A 1 289 ? 33.931 3.543 -13.015 1.00 43.16 289 ILE A C 1
ATOM 2247 O O . ILE A 1 289 ? 33.941 4.712 -13.337 1.00 43.16 289 ILE A O 1
ATOM 2251 N N . ALA A 1 290 ? 33.174 3.174 -11.967 1.00 45.28 290 ALA A N 1
ATOM 2252 C CA . ALA A 1 290 ? 32.455 4.138 -11.116 1.00 45.28 290 ALA A CA 1
ATOM 2253 C C . ALA A 1 290 ? 33.441 4.799 -10.137 1.00 45.28 290 ALA A C 1
ATOM 2255 O O . ALA A 1 290 ? 33.279 5.945 -9.728 1.00 45.28 290 ALA A O 1
ATOM 2256 N N . LYS A 1 291 ? 34.533 4.085 -9.836 1.00 41.28 291 LYS A N 1
ATOM 2257 C CA . LYS A 1 291 ? 35.753 4.630 -9.234 1.00 41.28 291 LYS A CA 1
ATOM 2258 C C . LYS A 1 291 ? 36.520 5.509 -10.227 1.00 41.28 291 LYS A C 1
ATOM 2260 O O . LYS A 1 291 ? 36.966 6.583 -9.849 1.00 41.28 291 LYS A O 1
ATOM 2265 N N . GLU A 1 292 ? 36.604 5.094 -11.491 1.00 41.75 292 GLU A N 1
ATOM 2266 C CA . GLU A 1 292 ? 37.262 5.856 -12.561 1.00 41.75 292 GLU A CA 1
ATOM 2267 C C . GLU A 1 292 ? 36.440 7.060 -13.040 1.00 41.75 292 GLU A C 1
ATOM 2269 O O . GLU A 1 292 ? 37.053 8.032 -13.409 1.00 41.75 292 GLU A O 1
ATOM 2274 N N . LEU A 1 293 ? 35.103 7.081 -12.961 1.00 40.44 293 LEU A N 1
ATOM 2275 C CA . LEU A 1 293 ? 34.238 8.229 -13.288 1.00 40.44 293 LEU A CA 1
ATOM 2276 C C . LEU A 1 293 ? 34.274 9.293 -12.192 1.00 40.44 293 LEU A C 1
ATOM 2278 O O . LEU A 1 293 ? 34.175 10.474 -12.501 1.00 40.44 293 LEU A O 1
ATOM 2282 N N . ILE A 1 294 ? 34.481 8.899 -10.930 1.00 43.31 294 ILE A N 1
ATOM 2283 C CA . ILE A 1 294 ? 34.763 9.814 -9.809 1.00 43.31 294 ILE A CA 1
ATOM 2284 C C . ILE A 1 294 ? 36.210 10.348 -9.883 1.00 43.31 294 ILE A C 1
ATOM 2286 O O . ILE A 1 294 ? 36.477 11.470 -9.459 1.00 43.31 294 ILE A O 1
ATOM 2290 N N . GLU A 1 295 ? 37.146 9.588 -10.460 1.00 42.78 295 GLU A N 1
ATOM 2291 C CA . GLU A 1 295 ? 38.542 10.014 -10.662 1.00 42.78 295 GLU A CA 1
ATOM 2292 C C . GLU A 1 295 ? 38.786 10.710 -12.025 1.00 42.78 295 GLU A C 1
ATOM 2294 O O . GLU A 1 295 ? 39.670 11.560 -12.121 1.00 42.78 295 GLU A O 1
ATOM 2299 N N . SER A 1 296 ? 37.964 10.466 -13.052 1.00 40.69 296 SER A N 1
ATOM 2300 C CA . SER A 1 296 ? 38.048 11.053 -14.398 1.00 40.69 296 SER A CA 1
ATOM 2301 C C . SER A 1 296 ? 37.218 12.322 -14.529 1.00 40.69 296 SER A C 1
ATOM 2303 O O . SER A 1 296 ? 37.676 13.248 -15.185 1.00 40.69 296 SER A O 1
ATOM 2305 N N . SER A 1 297 ? 36.106 12.482 -13.803 1.00 43.25 297 SER A N 1
ATOM 2306 C CA . SER A 1 297 ? 35.505 13.815 -13.603 1.00 43.25 297 SER A CA 1
ATOM 2307 C C . SER A 1 297 ? 36.419 14.741 -12.776 1.00 43.25 297 SER A C 1
ATOM 2309 O O . SER A 1 297 ? 36.365 15.962 -12.921 1.00 43.25 297 SER A O 1
ATOM 2311 N N . ALA A 1 298 ? 37.371 14.178 -12.015 1.00 41.50 298 ALA A N 1
ATOM 2312 C CA . ALA A 1 298 ? 38.474 14.913 -11.390 1.00 41.50 298 ALA A CA 1
ATOM 2313 C C . ALA A 1 298 ? 39.693 15.153 -12.322 1.00 41.50 298 ALA A C 1
ATOM 2315 O O . ALA A 1 298 ? 40.608 15.896 -11.949 1.00 41.50 298 ALA A O 1
ATOM 2316 N N . GLN A 1 299 ? 39.718 14.590 -13.542 1.00 42.09 299 GLN A N 1
ATOM 2317 C CA . GLN A 1 299 ? 40.830 14.721 -14.502 1.00 42.09 299 GLN A CA 1
ATOM 2318 C C . GLN A 1 299 ? 40.449 15.270 -15.894 1.00 42.09 299 GLN A C 1
ATOM 2320 O O . GLN A 1 299 ? 41.315 15.846 -16.553 1.00 42.09 299 GLN A O 1
ATOM 2325 N N . GLU A 1 300 ? 39.186 15.219 -16.317 1.00 45.19 300 GLU A N 1
ATOM 2326 C CA . GLU A 1 300 ? 38.705 15.699 -17.625 1.00 45.19 300 GLU A CA 1
ATOM 2327 C C . GLU A 1 300 ? 38.215 17.157 -17.628 1.00 45.19 300 GLU A C 1
ATOM 2329 O O . GLU A 1 300 ? 37.891 17.688 -18.683 1.00 45.19 300 GLU A O 1
ATOM 2334 N N . LEU A 1 301 ? 38.366 17.891 -16.517 1.00 46.22 301 LEU A N 1
ATOM 2335 C CA . LEU A 1 301 ? 38.461 19.365 -16.532 1.00 46.22 301 LEU A CA 1
ATOM 2336 C C . LEU A 1 301 ? 39.857 19.875 -16.958 1.00 46.22 301 LEU A C 1
ATOM 2338 O O . LEU A 1 301 ? 40.208 21.035 -16.736 1.00 46.22 301 LEU A O 1
ATOM 2342 N N . LYS A 1 302 ? 40.692 19.020 -17.569 1.00 42.69 302 LYS A N 1
ATOM 2343 C CA . LYS A 1 302 ? 42.006 19.412 -18.107 1.00 42.69 302 LYS A CA 1
ATOM 2344 C C . LYS A 1 302 ? 42.247 19.074 -19.577 1.00 42.69 302 LYS A C 1
ATOM 2346 O O . LYS A 1 302 ? 43.355 19.341 -20.047 1.00 42.69 302 LYS A O 1
ATOM 2351 N N . THR A 1 303 ? 41.302 18.515 -20.339 1.00 46.34 303 THR A N 1
ATOM 2352 C CA . THR A 1 303 ? 41.597 18.202 -21.755 1.00 46.34 303 THR A CA 1
ATOM 2353 C C . THR A 1 303 ? 40.395 18.279 -22.698 1.00 46.34 303 THR A C 1
ATOM 2355 O O . THR A 1 303 ? 40.130 17.365 -23.470 1.00 46.34 303 THR A O 1
ATOM 2358 N N . GLU A 1 304 ? 39.722 19.429 -22.727 1.00 44.00 304 GLU A N 1
ATOM 2359 C CA . GLU A 1 304 ? 38.967 19.844 -23.913 1.00 44.00 304 GLU A CA 1
ATOM 2360 C C . GLU A 1 304 ? 39.935 20.327 -25.003 1.00 44.00 304 GLU A C 1
ATOM 2362 O O . GLU A 1 304 ? 40.485 21.427 -24.935 1.00 44.00 304 GLU A O 1
ATOM 2367 N N . ASN A 1 305 ? 40.163 19.498 -26.025 1.00 47.97 305 ASN A N 1
ATOM 2368 C CA . ASN A 1 305 ? 40.410 19.990 -27.380 1.00 47.97 305 ASN A CA 1
ATOM 2369 C C . ASN A 1 305 ? 40.196 18.880 -28.423 1.00 47.97 305 ASN A C 1
ATOM 2371 O O . ASN A 1 305 ? 40.973 17.934 -28.516 1.00 47.97 305 ASN A O 1
ATOM 2375 N N . ASN A 1 306 ? 39.187 19.099 -29.270 1.00 52.09 306 ASN A N 1
ATOM 2376 C CA . ASN A 1 306 ? 39.009 18.534 -30.612 1.00 52.09 306 ASN A CA 1
ATOM 2377 C C . ASN A 1 306 ? 38.696 17.029 -30.726 1.00 52.09 306 ASN A C 1
ATOM 2379 O O . ASN A 1 306 ? 39.560 16.229 -31.074 1.00 52.09 306 ASN A O 1
ATOM 2383 N N . ASN A 1 307 ? 37.420 16.652 -30.602 1.00 46.06 307 ASN A N 1
ATOM 2384 C CA . ASN A 1 307 ? 36.624 16.234 -31.769 1.00 46.06 307 ASN A CA 1
ATOM 2385 C C . ASN A 1 307 ? 35.213 15.782 -31.368 1.00 46.06 307 ASN A C 1
ATOM 2387 O O . ASN A 1 307 ? 34.995 14.981 -30.466 1.00 46.06 307 ASN A O 1
ATOM 2391 N N . GLN A 1 308 ? 34.264 16.325 -32.117 1.00 51.34 308 GLN A N 1
ATOM 2392 C CA . GLN A 1 308 ? 32.820 16.273 -31.962 1.00 51.34 308 GLN A CA 1
ATOM 2393 C C . GLN A 1 308 ? 32.288 14.837 -32.112 1.00 51.34 308 GLN A C 1
ATOM 2395 O O . GLN A 1 308 ? 32.022 14.370 -33.219 1.00 51.34 308 GLN A O 1
ATOM 2400 N N . LYS A 1 309 ? 32.128 14.120 -30.995 1.00 40.91 309 LYS A N 1
ATOM 2401 C CA . LYS A 1 309 ? 31.323 12.896 -30.942 1.00 40.91 309 LYS A CA 1
ATOM 2402 C C . LYS A 1 309 ? 29.995 13.260 -30.293 1.00 40.91 309 LYS A C 1
ATOM 2404 O O . LYS A 1 309 ? 29.926 13.489 -29.092 1.00 40.91 309 LYS A O 1
ATOM 2409 N N . GLN A 1 310 ? 28.974 13.380 -31.134 1.00 43.81 310 GLN A N 1
ATOM 2410 C CA . GLN A 1 310 ? 27.591 13.624 -30.749 1.00 43.81 310 GLN A CA 1
ATOM 2411 C C . GLN A 1 310 ? 27.153 12.533 -29.763 1.00 43.81 310 GLN A C 1
ATOM 2413 O O . GLN A 1 310 ? 26.905 11.392 -30.152 1.00 43.81 310 GLN A O 1
ATOM 2418 N N . TRP A 1 311 ? 27.131 12.879 -28.479 1.00 37.16 311 TRP A N 1
ATOM 2419 C CA . TRP A 1 311 ? 26.493 12.084 -27.441 1.00 37.16 311 TRP A CA 1
ATOM 2420 C C . TRP A 1 311 ? 24.996 12.017 -27.746 1.00 37.16 311 TRP A C 1
ATOM 2422 O O . TRP A 1 311 ? 24.379 13.033 -28.066 1.00 37.16 311 TRP A O 1
ATOM 2432 N N . SER A 1 312 ? 24.423 10.814 -27.706 1.00 38.00 312 SER A N 1
ATOM 2433 C CA . SER A 1 312 ? 22.973 10.643 -27.769 1.00 38.00 312 SER A CA 1
ATOM 2434 C C . SER A 1 312 ? 22.413 10.975 -26.379 1.00 38.00 312 SER A C 1
ATOM 2436 O O . SER A 1 312 ? 22.771 10.276 -25.432 1.00 38.00 312 SER A O 1
ATOM 2438 N N . PRO A 1 313 ? 21.581 12.021 -26.212 1.00 35.72 313 PRO A N 1
ATOM 2439 C CA . PRO A 1 313 ? 21.108 12.483 -24.900 1.00 35.72 313 PRO A CA 1
ATOM 2440 C C . PRO A 1 313 ? 20.119 11.538 -24.196 1.00 35.72 313 PRO A C 1
ATOM 2442 O O . PRO A 1 313 ? 19.547 11.900 -23.179 1.00 35.72 313 PRO A O 1
ATOM 2445 N N . SER A 1 314 ? 19.854 10.342 -24.725 1.00 37.56 314 SER A N 1
ATOM 2446 C CA . SER A 1 314 ? 18.629 9.607 -24.393 1.00 37.56 314 SER A CA 1
ATOM 2447 C C . SER A 1 314 ? 18.696 8.709 -23.157 1.00 37.56 314 SER A C 1
ATOM 2449 O O . SER A 1 314 ? 17.713 8.038 -22.864 1.00 37.56 314 SER A O 1
ATOM 2451 N N . THR A 1 315 ? 19.806 8.645 -22.420 1.00 41.34 315 THR A N 1
ATOM 2452 C CA . THR A 1 315 ? 19.854 7.852 -21.177 1.00 41.34 315 THR A CA 1
ATOM 2453 C C . THR A 1 315 ? 19.649 8.729 -19.948 1.00 41.34 315 THR A C 1
ATOM 2455 O O . THR A 1 315 ? 20.559 8.866 -19.129 1.00 41.34 315 THR A O 1
ATOM 2458 N N . HIS A 1 316 ? 18.425 9.250 -19.797 1.00 41.03 316 HIS A N 1
ATOM 2459 C CA . HIS A 1 316 ? 17.875 9.910 -18.597 1.00 41.03 316 HIS A CA 1
ATOM 2460 C C . HIS A 1 316 ? 17.737 8.968 -17.383 1.00 41.03 316 HIS A C 1
ATOM 2462 O O . HIS A 1 316 ? 16.851 9.128 -16.547 1.00 41.03 316 HIS A O 1
ATOM 2468 N N . ALA A 1 317 ? 18.576 7.939 -17.286 1.00 39.34 317 ALA A N 1
ATOM 2469 C CA . ALA A 1 317 ? 18.557 7.065 -16.131 1.00 39.34 317 ALA A CA 1
ATOM 2470 C C . ALA A 1 317 ? 19.123 7.859 -14.947 1.00 39.34 317 ALA A C 1
ATOM 2472 O O . ALA A 1 317 ? 20.231 8.384 -15.029 1.00 39.34 317 ALA A O 1
ATOM 2473 N N . VAL A 1 318 ? 18.358 8.007 -13.875 1.00 43.28 318 VAL A N 1
ATOM 2474 C CA . VAL A 1 318 ? 18.790 8.765 -12.698 1.00 43.28 318 VAL A CA 1
ATOM 2475 C C . VAL A 1 318 ? 19.735 7.902 -11.861 1.00 43.28 318 VAL A C 1
ATOM 2477 O O . VAL A 1 318 ? 19.621 6.673 -11.854 1.00 43.28 318 VAL A O 1
ATOM 2480 N N . LEU A 1 319 ? 20.712 8.514 -11.183 1.00 47.94 319 LEU A N 1
ATOM 2481 C CA . LEU A 1 319 ? 21.605 7.764 -10.305 1.00 47.94 319 LEU A CA 1
ATOM 2482 C C . LEU A 1 319 ? 20.782 7.069 -9.205 1.00 47.94 319 LEU A C 1
ATOM 2484 O O . LEU A 1 319 ? 19.980 7.745 -8.566 1.00 47.94 319 LEU A O 1
ATOM 2488 N N . ASN A 1 320 ? 20.991 5.764 -8.939 1.00 50.25 320 ASN A N 1
ATOM 2489 C CA . ASN A 1 320 ? 20.417 5.153 -7.730 1.00 50.25 320 ASN A CA 1
ATOM 2490 C C . ASN A 1 320 ? 20.974 5.926 -6.527 1.00 50.25 320 ASN A C 1
ATOM 2492 O O . ASN A 1 320 ? 22.190 5.888 -6.300 1.00 50.25 320 ASN A O 1
ATOM 2496 N N . PRO A 1 321 ? 20.119 6.619 -5.767 1.00 51.12 321 PRO A N 1
ATOM 2497 C CA . PRO A 1 321 ? 20.545 7.479 -4.690 1.00 51.12 321 PRO A CA 1
ATOM 2498 C C . PRO A 1 321 ? 20.906 6.659 -3.443 1.00 51.12 321 PRO A C 1
ATOM 2500 O O . PRO A 1 321 ? 20.502 6.995 -2.343 1.00 51.12 321 PRO A O 1
ATOM 2503 N N . TYR A 1 322 ? 21.664 5.567 -3.532 1.00 45.81 322 TYR A N 1
ATOM 2504 C CA . TYR A 1 322 ? 22.125 4.889 -2.322 1.00 45.81 322 TYR A CA 1
ATOM 2505 C C . TYR A 1 322 ? 23.416 5.520 -1.788 1.00 45.81 322 TYR A C 1
ATOM 2507 O O . TYR A 1 322 ? 24.509 4.975 -1.916 1.00 45.81 322 TYR A O 1
ATOM 2515 N N . ASP A 1 323 ? 23.281 6.686 -1.149 1.00 52.22 323 ASP A N 1
ATOM 2516 C CA . ASP A 1 323 ? 24.265 7.161 -0.162 1.00 52.22 323 ASP A CA 1
ATOM 2517 C C . ASP A 1 323 ? 23.636 7.086 1.227 1.00 52.22 323 ASP A C 1
ATOM 2519 O O . ASP A 1 323 ? 22.784 7.893 1.590 1.00 52.22 323 ASP A O 1
ATOM 2523 N N . ILE A 1 324 ? 24.108 6.151 2.045 1.00 45.41 324 ILE A N 1
ATOM 2524 C CA . ILE A 1 324 ? 23.704 5.991 3.449 1.00 45.41 324 ILE A CA 1
ATOM 2525 C C . ILE A 1 324 ? 23.801 7.285 4.287 1.00 45.41 324 ILE A C 1
ATOM 2527 O O . ILE A 1 324 ? 23.224 7.355 5.373 1.00 45.41 324 ILE A O 1
ATOM 2531 N N . LYS A 1 325 ? 24.536 8.308 3.825 1.00 43.34 325 LYS A N 1
ATOM 2532 C CA . LYS A 1 325 ? 24.678 9.609 4.496 1.00 43.34 325 LYS A CA 1
ATOM 2533 C C . LYS A 1 325 ? 23.653 10.653 4.056 1.00 43.34 325 LYS A C 1
ATOM 2535 O O . LYS A 1 325 ? 23.474 11.639 4.775 1.00 43.34 325 LYS A O 1
ATOM 2540 N N . ARG A 1 326 ? 22.983 10.473 2.917 1.00 49.78 326 ARG A N 1
ATOM 2541 C CA . ARG A 1 326 ? 21.984 11.412 2.393 1.00 49.78 326 ARG A CA 1
ATOM 2542 C C . ARG A 1 326 ? 20.577 10.866 2.651 1.00 49.78 326 ARG A C 1
ATOM 2544 O O . ARG A 1 326 ? 20.290 9.687 2.480 1.00 49.78 326 ARG A O 1
ATOM 2551 N N . LYS A 1 327 ? 19.687 11.731 3.137 1.00 50.09 327 LYS A N 1
ATOM 2552 C CA . LYS A 1 327 ? 18.256 11.425 3.268 1.00 50.09 327 LYS A CA 1
ATOM 2553 C C . LYS A 1 327 ? 17.605 11.838 1.953 1.00 50.09 327 LYS A C 1
ATOM 2555 O O . LYS A 1 327 ? 17.527 13.032 1.704 1.00 50.09 327 LYS A O 1
ATOM 2560 N N . TYR A 1 328 ? 17.193 10.881 1.127 1.00 56.97 328 TYR A N 1
ATOM 2561 C CA . TYR A 1 328 ? 16.723 11.192 -0.230 1.00 56.97 328 TYR A CA 1
ATOM 2562 C C . TYR A 1 328 ? 15.231 11.473 -0.338 1.00 56.97 328 TYR A C 1
ATOM 2564 O O . TYR A 1 328 ? 14.825 12.231 -1.209 1.00 56.97 328 TYR A O 1
ATOM 2572 N N . TYR A 1 329 ? 14.422 10.948 0.584 1.00 66.25 329 TYR A N 1
ATOM 2573 C CA . TYR A 1 329 ? 13.074 11.472 0.769 1.00 66.25 329 TYR A CA 1
ATOM 2574 C C . TYR A 1 329 ? 13.160 12.744 1.605 1.00 66.25 329 TYR A C 1
ATOM 2576 O O . TYR A 1 329 ? 13.324 12.697 2.833 1.00 66.25 329 TYR A O 1
ATOM 2584 N N . ASP A 1 330 ? 13.101 13.887 0.924 1.00 64.38 330 ASP A N 1
ATOM 2585 C CA . ASP A 1 330 ? 13.109 15.181 1.585 1.00 64.38 330 ASP A CA 1
ATOM 2586 C C . ASP A 1 330 ? 11.790 15.396 2.340 1.00 64.38 330 ASP A C 1
ATOM 2588 O O . ASP A 1 330 ? 10.704 15.537 1.775 1.00 64.38 330 ASP A O 1
ATOM 2592 N N . ARG A 1 331 ? 11.888 15.428 3.670 1.00 67.06 331 ARG A N 1
ATOM 2593 C CA . ARG A 1 331 ? 10.748 15.714 4.545 1.00 67.06 331 ARG A CA 1
ATOM 2594 C C . ARG A 1 331 ? 10.303 17.171 4.459 1.00 67.06 331 ARG A C 1
ATOM 2596 O O . ARG A 1 331 ? 9.127 17.443 4.676 1.00 67.06 331 ARG A O 1
ATOM 2603 N N . HIS A 1 332 ? 11.216 18.097 4.178 1.00 71.00 332 HIS A N 1
ATOM 2604 C CA . HIS A 1 332 ? 10.895 19.516 4.061 1.00 71.00 332 HIS A CA 1
ATOM 2605 C C . HIS A 1 332 ? 10.003 19.781 2.850 1.00 71.00 332 HIS A C 1
ATOM 2607 O O . HIS A 1 332 ? 9.072 20.576 2.952 1.00 71.00 332 HIS A O 1
ATOM 2613 N N . MET A 1 333 ? 10.204 19.043 1.759 1.00 69.88 333 MET A N 1
ATOM 2614 C CA . MET A 1 333 ? 9.367 19.158 0.566 1.00 69.88 333 MET A CA 1
ATOM 2615 C C . MET A 1 333 ? 7.942 18.664 0.786 1.00 69.88 333 MET A C 1
ATOM 2617 O O . MET A 1 333 ? 7.006 19.346 0.384 1.00 69.88 333 MET A O 1
ATOM 2621 N N . TRP A 1 334 ? 7.730 17.556 1.505 1.00 75.62 334 TRP A N 1
ATOM 2622 C CA . TRP A 1 334 ? 6.363 17.151 1.865 1.00 75.62 334 TRP A CA 1
ATOM 2623 C C . TRP A 1 334 ? 5.630 18.233 2.656 1.00 75.62 334 TRP A C 1
ATOM 2625 O O . TRP A 1 334 ? 4.429 18.409 2.480 1.00 75.62 334 TRP A O 1
ATOM 2635 N N . HIS A 1 335 ? 6.345 18.997 3.486 1.00 76.94 335 HIS A N 1
ATOM 2636 C CA . HIS A 1 335 ? 5.771 20.161 4.153 1.00 76.94 335 HIS A CA 1
ATOM 2637 C C . HIS A 1 335 ? 5.504 21.326 3.189 1.00 76.94 335 HIS A C 1
ATOM 2639 O O . HIS A 1 335 ? 4.488 21.998 3.355 1.00 76.94 335 HIS A O 1
ATOM 2645 N N . ALA A 1 336 ? 6.357 21.540 2.183 1.00 77.50 336 ALA A N 1
ATOM 2646 C CA . ALA A 1 336 ? 6.159 22.558 1.151 1.00 77.50 336 ALA A CA 1
ATOM 2647 C C . ALA A 1 336 ? 4.940 22.256 0.259 1.00 77.50 336 ALA A C 1
ATOM 2649 O O . ALA A 1 336 ? 4.116 23.135 0.023 1.00 77.50 336 ALA A O 1
ATOM 2650 N N . TYR A 1 337 ? 4.769 20.998 -0.159 1.00 76.19 337 TYR A N 1
ATOM 2651 C CA . TYR A 1 337 ? 3.654 20.555 -1.000 1.00 76.19 337 TYR A CA 1
ATOM 2652 C C . TYR A 1 337 ? 2.380 20.221 -0.227 1.00 76.19 337 TYR A C 1
ATOM 2654 O O . TYR A 1 337 ? 1.339 19.996 -0.842 1.00 76.19 337 TYR A O 1
ATOM 2662 N N . LYS A 1 338 ? 2.419 20.205 1.112 1.00 83.44 338 LYS A N 1
ATOM 2663 C CA . LYS A 1 338 ? 1.269 19.821 1.945 1.00 83.44 338 LYS A CA 1
ATOM 2664 C C . LYS A 1 338 ? 0.014 20.617 1.611 1.00 83.44 338 LYS A C 1
ATOM 2666 O O . LYS A 1 338 ? -1.065 20.036 1.579 1.00 83.44 338 LYS A O 1
ATOM 2671 N N . GLN A 1 339 ? 0.162 21.919 1.361 1.00 81.44 339 GLN A N 1
ATOM 2672 C CA . GLN A 1 339 ? -0.966 22.766 0.990 1.00 81.44 339 GLN A CA 1
ATOM 2673 C C . GLN A 1 339 ? -1.482 22.424 -0.409 1.00 81.44 339 GLN A C 1
ATOM 2675 O O . GLN A 1 339 ? -2.666 22.160 -0.541 1.00 81.44 339 GLN A O 1
ATOM 2680 N N . ASN A 1 340 ? -0.606 22.309 -1.411 1.00 83.69 340 ASN A N 1
ATOM 2681 C CA . ASN A 1 340 ? -1.004 21.955 -2.780 1.00 83.69 340 ASN A CA 1
ATOM 2682 C C . ASN A 1 340 ? -1.724 20.596 -2.829 1.00 83.69 340 ASN A C 1
ATOM 2684 O O . ASN A 1 340 ? -2.746 20.447 -3.488 1.00 83.69 340 ASN A O 1
ATOM 2688 N N . ILE A 1 341 ? -1.228 19.607 -2.082 1.00 86.31 341 ILE A N 1
ATOM 2689 C CA . ILE A 1 341 ? -1.856 18.285 -1.955 1.00 86.31 341 ILE A CA 1
ATOM 2690 C C . ILE A 1 341 ? -3.232 18.401 -1.280 1.00 86.31 341 ILE A C 1
ATOM 2692 O O . ILE A 1 341 ? -4.191 17.767 -1.720 1.00 86.31 341 ILE A O 1
ATOM 2696 N N . ALA A 1 342 ? -3.351 19.235 -0.245 1.00 87.19 342 ALA A N 1
ATOM 2697 C CA . ALA A 1 342 ? -4.630 19.509 0.405 1.00 87.19 342 ALA A CA 1
ATOM 2698 C C . ALA A 1 342 ? -5.619 20.243 -0.512 1.00 87.19 342 ALA A C 1
ATOM 2700 O O . ALA A 1 342 ? -6.812 19.942 -0.468 1.00 87.19 342 ALA A O 1
ATOM 2701 N N . ASP A 1 343 ? -5.136 21.149 -1.363 1.00 85.38 343 ASP A N 1
ATOM 2702 C CA . ASP A 1 343 ? -5.939 21.875 -2.352 1.00 85.38 343 ASP A CA 1
ATOM 2703 C C . ASP A 1 343 ? -6.475 20.932 -3.444 1.00 85.38 343 ASP A C 1
ATOM 2705 O O . ASP A 1 343 ? -7.570 21.145 -3.961 1.00 85.38 343 ASP A O 1
ATOM 2709 N N . LEU A 1 344 ? -5.763 19.833 -3.722 1.00 85.81 344 LEU A N 1
ATOM 2710 C CA . LEU A 1 344 ? -6.239 18.713 -4.546 1.00 85.81 344 LEU A CA 1
ATOM 2711 C C . LEU A 1 344 ? -7.210 17.773 -3.802 1.00 85.81 344 LEU A C 1
ATOM 2713 O O . LEU A 1 344 ? -7.626 16.756 -4.349 1.00 85.81 344 LEU A O 1
ATOM 2717 N N . GLY A 1 345 ? -7.562 18.072 -2.548 1.00 89.81 345 GLY A N 1
ATOM 2718 C CA . GLY A 1 345 ? -8.484 17.276 -1.734 1.00 89.81 345 GLY A CA 1
ATOM 2719 C C . GLY A 1 345 ? -7.844 16.099 -0.990 1.00 89.81 345 GLY A C 1
ATOM 2720 O O . GLY A 1 345 ? -8.551 15.371 -0.286 1.00 89.81 345 GLY A O 1
ATOM 2721 N N . TYR A 1 346 ? -6.524 15.916 -1.087 1.00 92.69 346 TYR A N 1
ATOM 2722 C CA . TYR A 1 346 ? -5.805 14.827 -0.425 1.00 92.69 346 TYR A CA 1
ATOM 2723 C C . TYR A 1 346 ? -5.354 15.203 0.989 1.00 92.69 346 TYR A C 1
ATOM 2725 O O . TYR A 1 346 ? -4.871 16.299 1.260 1.00 92.69 346 TYR A O 1
ATOM 2733 N N . SER A 1 347 ? -5.436 14.249 1.913 1.00 93.62 347 SER A N 1
ATOM 2734 C CA . SER A 1 347 ? -4.852 14.364 3.252 1.00 93.62 347 SER A CA 1
ATOM 2735 C C . SER A 1 347 ? -3.564 13.550 3.369 1.00 93.62 347 SER A C 1
ATOM 2737 O O . SER A 1 347 ? -3.529 12.367 3.040 1.00 93.62 347 SER A O 1
ATOM 2739 N N . ILE A 1 348 ? -2.497 14.152 3.895 1.00 93.94 348 ILE A N 1
ATOM 2740 C CA . ILE A 1 348 ? -1.229 13.440 4.111 1.00 93.94 348 ILE A CA 1
ATOM 2741 C C . ILE A 1 348 ? -1.262 12.695 5.450 1.00 93.94 348 ILE A C 1
ATOM 2743 O O . ILE A 1 348 ? -1.473 13.293 6.507 1.00 93.94 348 ILE A O 1
ATOM 2747 N N . ILE A 1 349 ? -0.985 11.393 5.420 1.00 95.69 349 ILE A N 1
ATOM 2748 C CA . ILE A 1 349 ? -0.820 10.549 6.607 1.00 95.69 349 ILE A CA 1
ATOM 2749 C C . ILE A 1 349 ? 0.655 10.565 7.009 1.00 95.69 349 ILE A C 1
ATOM 2751 O O . ILE A 1 349 ? 1.437 9.685 6.666 1.00 95.69 349 ILE A O 1
ATOM 2755 N N . GLU A 1 350 ? 1.060 11.601 7.742 1.00 91.81 350 GLU A N 1
ATOM 2756 C CA . GLU A 1 350 ? 2.473 11.791 8.084 1.00 91.81 350 GLU A CA 1
ATOM 2757 C C . GLU A 1 350 ? 2.975 10.730 9.064 1.00 91.81 350 GLU A C 1
ATOM 2759 O O . GLU A 1 350 ? 4.092 10.247 8.923 1.00 91.81 350 GLU A O 1
ATOM 2764 N N . TYR A 1 351 ? 2.179 10.375 10.069 1.00 94.19 351 TYR A N 1
ATOM 2765 C CA . TYR A 1 351 ? 2.642 9.578 11.207 1.00 94.19 351 TYR A CA 1
ATOM 2766 C C . TYR A 1 351 ? 2.283 8.092 11.121 1.00 94.19 351 TYR A C 1
ATOM 2768 O O . TYR A 1 351 ? 2.373 7.385 12.119 1.00 94.19 351 TYR A O 1
ATOM 2776 N N . GLY A 1 352 ? 1.844 7.622 9.951 1.00 96.31 352 GLY A N 1
ATOM 2777 C CA . GLY A 1 352 ? 1.379 6.247 9.767 1.00 96.31 352 GLY A CA 1
ATOM 2778 C C . GLY A 1 352 ? 0.074 5.934 10.503 1.00 96.31 352 GLY A C 1
ATOM 2779 O O . GLY A 1 352 ? -0.200 4.770 10.763 1.00 96.31 352 GLY A O 1
ATOM 2780 N N . TRP A 1 353 ? -0.720 6.952 10.855 1.00 97.81 353 TRP A N 1
ATOM 2781 C CA . TRP A 1 353 ? -1.996 6.831 11.568 1.00 97.81 353 TRP A CA 1
ATOM 2782 C C . TRP A 1 353 ? -3.084 7.667 10.902 1.00 97.81 353 TRP A C 1
ATOM 2784 O O . TRP A 1 353 ? -2.843 8.817 10.536 1.00 97.81 353 TRP A O 1
ATOM 2794 N N . PHE A 1 354 ? -4.296 7.122 10.826 1.00 97.31 354 PHE A N 1
ATOM 2795 C CA . PHE A 1 354 ? -5.495 7.862 10.433 1.00 97.31 354 PHE A CA 1
ATOM 2796 C C . PHE A 1 354 ? -6.757 7.218 11.019 1.00 97.31 354 PHE A C 1
ATOM 2798 O O . PHE A 1 354 ? -6.735 6.090 11.523 1.00 97.31 354 PHE A O 1
ATOM 2805 N N . VAL A 1 355 ? -7.868 7.948 10.973 1.00 95.62 355 VAL A N 1
ATOM 2806 C CA . VAL A 1 355 ? -9.194 7.443 11.340 1.00 95.62 355 VAL A CA 1
ATOM 2807 C C . VAL A 1 355 ? -10.101 7.498 10.120 1.00 95.62 355 VAL A C 1
ATOM 2809 O O . VAL A 1 355 ? -10.141 8.499 9.412 1.00 95.62 355 VAL A O 1
ATOM 2812 N N . MET A 1 356 ? -10.854 6.432 9.876 1.00 94.38 356 MET A N 1
ATOM 2813 C CA . MET A 1 356 ? -11.850 6.389 8.807 1.00 94.38 356 MET A CA 1
ATOM 2814 C C . MET A 1 356 ? -13.117 5.728 9.331 1.00 94.38 356 MET A C 1
ATOM 2816 O O . MET A 1 356 ? -13.046 4.632 9.887 1.00 94.38 356 MET A O 1
ATOM 2820 N N . ASP A 1 357 ? -14.259 6.407 9.213 1.00 92.88 357 ASP A N 1
ATOM 2821 C CA . ASP A 1 357 ? -15.569 5.905 9.662 1.00 92.88 357 ASP A CA 1
ATOM 2822 C C . ASP A 1 357 ? -15.564 5.405 11.127 1.00 92.88 357 ASP A C 1
ATOM 2824 O O . ASP A 1 357 ? -16.221 4.432 11.505 1.00 92.88 357 ASP A O 1
ATOM 2828 N N . GLY A 1 358 ? -14.775 6.073 11.980 1.00 92.25 358 GLY A N 1
ATOM 2829 C CA . GLY A 1 358 ? -14.614 5.744 13.401 1.00 92.25 358 GLY A CA 1
ATOM 2830 C C . GLY A 1 358 ? -13.695 4.552 13.708 1.00 92.25 358 GLY A C 1
ATOM 2831 O O . GLY A 1 358 ? -13.567 4.177 14.880 1.00 92.25 358 GLY A O 1
ATOM 2832 N N . ILE A 1 359 ? -13.045 3.974 12.696 1.00 95.81 359 ILE A N 1
ATOM 2833 C CA . ILE A 1 359 ? -12.066 2.889 12.820 1.00 95.81 359 ILE A CA 1
ATOM 2834 C C . ILE A 1 359 ? -10.655 3.492 12.824 1.00 95.81 359 ILE A C 1
ATOM 2836 O O . ILE A 1 359 ? -10.335 4.336 11.988 1.00 95.81 359 ILE A O 1
ATOM 2840 N N . THR A 1 360 ? -9.811 3.075 13.770 1.00 97.31 360 THR A N 1
ATOM 2841 C CA . THR A 1 360 ? -8.399 3.476 13.827 1.00 97.31 360 THR A CA 1
ATOM 2842 C C . THR A 1 360 ? -7.543 2.593 12.936 1.00 97.31 360 THR A C 1
ATOM 2844 O O . THR A 1 360 ? -7.538 1.366 13.086 1.00 97.31 360 THR A O 1
ATOM 2847 N N . PHE A 1 361 ? -6.778 3.233 12.057 1.00 98.38 361 PHE A N 1
ATOM 2848 C CA . PHE A 1 361 ? -5.856 2.574 11.151 1.00 98.38 361 PHE A CA 1
ATOM 2849 C C . PHE A 1 361 ? -4.416 2.987 11.420 1.00 98.38 361 PHE A C 1
ATOM 2851 O O . PHE A 1 361 ? -4.142 4.149 11.737 1.00 98.38 361 PHE A O 1
ATOM 2858 N N . THR A 1 362 ? -3.506 2.044 11.199 1.00 98.44 362 THR A N 1
ATOM 2859 C CA . THR A 1 362 ? -2.110 2.347 10.884 1.00 98.44 362 THR A CA 1
ATOM 2860 C C . THR A 1 362 ? -1.796 1.975 9.445 1.00 98.44 362 THR A C 1
ATOM 2862 O O . THR A 1 362 ? -2.397 1.049 8.899 1.00 98.44 362 THR A O 1
ATOM 2865 N N . VAL A 1 363 ? -0.864 2.692 8.826 1.00 98.12 363 VAL A N 1
ATOM 2866 C CA . VAL A 1 363 ? -0.339 2.365 7.499 1.00 98.12 363 VAL A CA 1
ATOM 2867 C C . VAL A 1 363 ? 1.155 2.645 7.431 1.00 98.12 363 VAL A C 1
ATOM 2869 O O . VAL A 1 363 ? 1.609 3.714 7.833 1.00 98.12 363 VAL A O 1
ATOM 2872 N N . GLU A 1 364 ? 1.910 1.674 6.929 1.00 96.94 364 GLU A N 1
ATOM 2873 C CA . GLU A 1 364 ? 3.361 1.749 6.763 1.00 96.94 364 GLU A CA 1
ATOM 2874 C C . GLU A 1 364 ? 3.761 1.156 5.402 1.00 96.94 364 GLU A C 1
ATOM 2876 O O . GLU A 1 364 ? 3.097 0.253 4.882 1.00 96.94 364 GLU A O 1
ATOM 2881 N N . ILE A 1 365 ? 4.839 1.679 4.812 1.00 95.62 365 ILE A N 1
ATOM 2882 C CA . ILE A 1 365 ? 5.351 1.263 3.501 1.00 95.62 365 ILE A CA 1
ATOM 2883 C C . ILE A 1 365 ? 6.752 0.682 3.678 1.00 95.62 365 ILE A C 1
ATOM 2885 O O . ILE A 1 365 ? 7.682 1.413 4.030 1.00 95.62 365 ILE A O 1
ATOM 2889 N N . CYS A 1 366 ? 6.894 -0.622 3.426 1.00 93.31 366 CYS A N 1
ATOM 2890 C CA . CYS A 1 366 ? 8.149 -1.370 3.552 1.00 93.31 366 CYS A CA 1
ATOM 2891 C C . CYS A 1 366 ? 8.943 -0.937 4.796 1.00 93.31 366 CYS A C 1
ATOM 2893 O O . CYS A 1 366 ? 8.420 -1.039 5.905 1.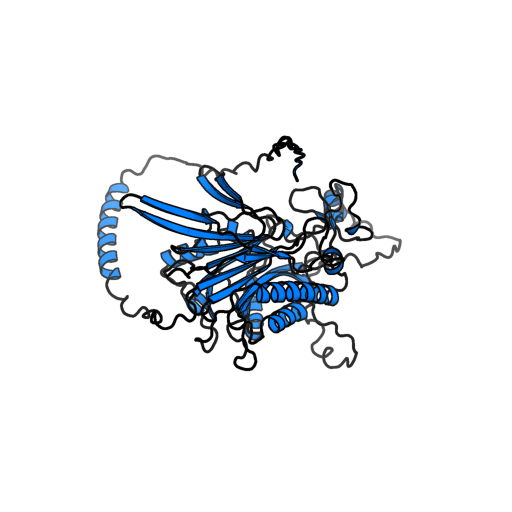00 93.31 366 CYS A O 1
ATOM 2895 N N . LEU A 1 367 ? 10.156 -0.401 4.631 1.00 89.94 367 LEU A N 1
ATOM 2896 C CA . LEU A 1 367 ? 11.073 -0.072 5.724 1.00 89.94 367 LEU A CA 1
ATOM 2897 C C . LEU A 1 367 ? 10.495 0.864 6.788 1.00 89.94 367 LEU A C 1
ATOM 2899 O O . LEU A 1 367 ? 11.006 0.877 7.907 1.00 89.94 367 LEU A O 1
ATOM 2903 N N . ASP A 1 368 ? 9.439 1.623 6.498 1.00 91.25 368 ASP A N 1
ATOM 2904 C CA . ASP A 1 368 ? 8.742 2.398 7.524 1.00 91.25 368 ASP A CA 1
ATOM 2905 C C . ASP A 1 368 ? 8.238 1.505 8.672 1.00 91.25 368 ASP A C 1
ATOM 2907 O O . ASP A 1 368 ? 8.332 1.888 9.842 1.00 91.25 368 ASP A O 1
ATOM 2911 N N . HIS A 1 369 ? 7.808 0.285 8.348 1.00 94.06 369 HIS A N 1
ATOM 2912 C CA . HIS A 1 369 ? 7.410 -0.730 9.316 1.00 94.06 369 HIS A CA 1
ATOM 2913 C C . HIS A 1 369 ? 8.590 -1.211 10.167 1.00 94.06 369 HIS A C 1
ATOM 2915 O O . HIS A 1 369 ? 8.516 -1.212 11.396 1.00 94.06 369 HIS A O 1
ATOM 2921 N N . ASP A 1 370 ? 9.725 -1.532 9.545 1.00 88.94 370 ASP A N 1
ATOM 2922 C CA . ASP A 1 370 ? 10.940 -1.940 10.264 1.00 88.94 370 ASP A CA 1
ATOM 2923 C C . ASP A 1 370 ? 11.465 -0.832 11.185 1.00 88.94 370 ASP A C 1
ATOM 2925 O O . ASP A 1 370 ? 12.036 -1.089 12.251 1.00 88.94 370 ASP A O 1
ATOM 2929 N N . LYS A 1 371 ? 11.241 0.432 10.805 1.00 91.25 371 LYS A N 1
ATOM 2930 C CA . LYS A 1 371 ? 11.532 1.604 11.642 1.00 91.25 371 LYS A CA 1
ATOM 2931 C C . LYS A 1 371 ? 10.441 1.917 12.663 1.00 91.25 371 LYS A C 1
ATOM 2933 O O . LYS A 1 371 ? 10.624 2.832 13.472 1.00 91.25 371 LYS A O 1
ATOM 2938 N N . ARG A 1 372 ? 9.372 1.119 12.696 1.00 94.69 372 ARG A N 1
ATOM 2939 C CA . ARG A 1 372 ? 8.299 1.140 13.695 1.00 94.69 372 ARG A CA 1
ATOM 2940 C C . ARG A 1 372 ? 7.654 2.517 13.798 1.00 94.69 372 ARG A C 1
ATOM 2942 O O . ARG A 1 372 ? 7.457 3.013 14.909 1.00 94.69 372 ARG A O 1
ATOM 2949 N N . ILE A 1 373 ? 7.418 3.187 12.672 1.00 94.06 373 ILE A N 1
ATOM 2950 C CA . ILE A 1 373 ? 6.965 4.585 12.672 1.00 94.06 373 ILE A CA 1
ATOM 2951 C C . ILE A 1 373 ? 5.650 4.711 13.431 1.00 94.06 373 ILE A C 1
ATOM 2953 O O . ILE A 1 373 ? 5.570 5.511 14.365 1.00 94.06 373 ILE A O 1
ATOM 2957 N N . ALA A 1 374 ? 4.664 3.877 13.103 1.00 96.69 374 ALA A N 1
ATOM 2958 C CA . ALA A 1 374 ? 3.355 3.926 13.738 1.00 96.69 374 ALA A CA 1
ATOM 2959 C C . ALA A 1 374 ? 3.448 3.667 15.252 1.00 96.69 374 ALA A C 1
ATOM 2961 O O . ALA A 1 374 ? 2.865 4.401 16.057 1.00 96.69 374 ALA A O 1
ATOM 2962 N N . LEU A 1 375 ? 4.223 2.658 15.664 1.00 97.06 375 LEU A N 1
ATOM 2963 C CA . LEU A 1 375 ? 4.426 2.340 17.078 1.00 97.06 375 LEU A CA 1
ATOM 2964 C C . LEU A 1 375 ? 5.152 3.454 17.830 1.00 97.06 375 LEU A C 1
ATOM 2966 O O . LEU A 1 375 ? 4.705 3.853 18.904 1.00 97.06 375 LEU A O 1
ATOM 2970 N N . ASN A 1 376 ? 6.239 3.982 17.274 1.00 96.31 376 ASN A N 1
ATOM 2971 C CA . ASN A 1 376 ? 7.007 5.050 17.902 1.00 96.31 376 ASN A CA 1
ATOM 2972 C C . ASN A 1 376 ? 6.172 6.326 18.047 1.00 96.31 376 ASN A C 1
ATOM 2974 O O . ASN A 1 376 ? 6.220 6.957 19.102 1.00 96.31 376 ASN A O 1
ATOM 2978 N N . THR A 1 377 ? 5.364 6.676 17.040 1.00 96.12 377 THR A N 1
ATOM 2979 C CA . THR A 1 377 ? 4.417 7.792 17.143 1.00 96.12 377 THR A CA 1
ATOM 2980 C C . THR A 1 377 ? 3.406 7.547 18.257 1.00 96.12 377 THR A C 1
ATOM 2982 O O . THR A 1 377 ? 3.239 8.418 19.102 1.00 96.12 377 THR A O 1
ATOM 2985 N N . TYR A 1 378 ? 2.776 6.371 18.319 1.00 97.12 378 TYR A N 1
ATOM 2986 C CA . TYR A 1 378 ? 1.800 6.062 19.368 1.00 97.12 378 TYR A CA 1
ATOM 2987 C C . TYR A 1 378 ? 2.402 6.141 20.777 1.00 97.12 378 TYR A C 1
ATOM 2989 O O . TYR A 1 378 ? 1.801 6.714 21.684 1.00 97.12 378 TYR A O 1
ATOM 2997 N N . LEU A 1 379 ? 3.607 5.595 20.970 1.00 96.38 379 LEU A N 1
ATOM 2998 C CA . LEU A 1 379 ? 4.301 5.642 22.258 1.00 96.38 379 LEU A CA 1
ATOM 2999 C C . LEU A 1 379 ? 4.694 7.072 22.647 1.00 96.38 379 LEU A C 1
ATOM 3001 O O . LEU A 1 379 ? 4.532 7.451 23.807 1.00 96.38 379 LEU A O 1
ATOM 3005 N N . ALA A 1 380 ? 5.180 7.869 21.692 1.00 95.25 380 ALA A N 1
ATOM 3006 C CA . ALA A 1 380 ? 5.489 9.277 21.922 1.00 95.25 380 ALA A CA 1
ATOM 3007 C C . ALA A 1 380 ? 4.225 10.066 22.285 1.00 95.25 380 ALA A C 1
ATOM 3009 O O . ALA A 1 380 ? 4.229 10.822 23.252 1.00 95.25 380 ALA A O 1
ATOM 3010 N N . ASP A 1 381 ? 3.131 9.840 21.563 1.00 95.19 381 ASP A N 1
ATOM 3011 C CA . ASP A 1 381 ? 1.852 10.500 21.796 1.00 95.19 381 ASP A CA 1
ATOM 3012 C C . ASP A 1 381 ? 1.282 10.163 23.183 1.00 95.19 381 ASP A C 1
ATOM 3014 O O . ASP A 1 381 ? 0.910 11.057 23.945 1.00 95.19 381 ASP A O 1
ATOM 3018 N N . ALA A 1 382 ? 1.327 8.885 23.570 1.00 93.62 382 ALA A N 1
ATOM 3019 C CA . ALA A 1 382 ? 0.931 8.432 24.900 1.00 93.62 382 ALA A CA 1
ATOM 3020 C C . ALA A 1 382 ? 1.793 9.049 26.019 1.00 93.62 382 ALA A C 1
ATOM 3022 O O . ALA A 1 382 ? 1.269 9.388 27.080 1.00 93.62 382 ALA A O 1
ATOM 3023 N N . ALA A 1 383 ? 3.099 9.220 25.789 1.00 94.94 383 ALA A N 1
ATOM 3024 C CA . ALA A 1 383 ? 4.018 9.809 26.763 1.00 94.94 383 ALA A CA 1
ATOM 3025 C C . ALA A 1 383 ? 3.890 11.339 26.876 1.00 94.94 383 ALA A C 1
ATOM 3027 O O . ALA A 1 383 ? 4.124 11.894 27.950 1.00 94.94 383 ALA A O 1
ATOM 3028 N N . LEU A 1 384 ? 3.525 12.022 25.787 1.00 93.81 384 LEU A N 1
ATOM 3029 C CA . LEU A 1 384 ? 3.483 13.487 25.689 1.00 93.81 384 LEU A CA 1
ATOM 3030 C C . LEU A 1 384 ? 2.073 14.085 25.849 1.00 93.81 384 LEU A C 1
ATOM 3032 O O . LEU A 1 384 ? 1.907 15.303 25.770 1.00 93.81 384 LEU A O 1
ATOM 3036 N N . GLY A 1 385 ? 1.058 13.255 26.111 1.00 91.94 385 GLY A N 1
ATOM 3037 C CA . GLY A 1 385 ? -0.301 13.711 26.421 1.00 91.94 385 GLY A CA 1
ATOM 3038 C C . GLY A 1 385 ? -1.205 13.922 25.205 1.00 91.94 385 GLY A C 1
ATOM 3039 O O . GLY A 1 385 ? -2.074 14.788 25.236 1.00 91.94 385 GLY A O 1
ATOM 3040 N N . SER A 1 386 ? -1.027 13.119 24.160 1.00 86.31 386 SER A N 1
ATOM 3041 C CA . SER A 1 386 ? -1.857 13.080 22.955 1.00 86.31 386 SER A CA 1
ATOM 3042 C C . SER A 1 386 ? -1.954 14.371 22.149 1.00 86.31 386 SER A C 1
ATOM 3044 O O . SER A 1 386 ? -3.042 14.901 21.935 1.00 86.31 386 SER A O 1
ATOM 3046 N N . GLN A 1 387 ? -0.801 14.876 21.711 1.00 90.19 387 GLN A N 1
ATOM 3047 C CA . GLN A 1 387 ? -0.683 16.116 20.934 1.00 90.19 387 GLN A CA 1
ATOM 3048 C C . GLN A 1 387 ? -0.640 15.882 19.416 1.00 90.19 387 GLN A C 1
ATOM 3050 O O . GLN A 1 387 ? -0.749 16.835 18.644 1.00 90.19 387 GLN A O 1
ATOM 3055 N N . THR A 1 388 ? -0.440 14.639 18.975 1.00 94.12 388 THR A N 1
ATOM 3056 C CA . THR A 1 388 ? -0.273 14.309 17.558 1.00 94.12 388 THR A CA 1
ATOM 3057 C C . THR A 1 388 ? -1.621 14.303 16.862 1.00 94.12 388 THR A C 1
ATOM 3059 O O . THR A 1 388 ? -2.487 13.479 17.158 1.00 94.12 388 THR A O 1
ATOM 3062 N N . LEU A 1 389 ? -1.763 15.197 15.890 1.00 94.56 389 LEU A N 1
ATOM 3063 C CA . LEU A 1 389 ? -2.929 15.297 15.029 1.00 94.56 389 LEU A CA 1
ATOM 3064 C C . LEU A 1 389 ? -2.791 14.366 13.819 1.00 94.56 389 LEU A C 1
ATOM 3066 O O . LEU A 1 389 ? -1.798 14.415 13.095 1.00 94.56 389 LEU A O 1
ATOM 3070 N N . ILE A 1 390 ? -3.808 13.539 13.591 1.00 95.19 390 ILE A N 1
ATOM 3071 C CA . ILE A 1 390 ? -3.895 12.580 12.488 1.00 95.19 390 ILE A CA 1
ATOM 3072 C C . ILE A 1 390 ? -5.143 12.840 11.641 1.00 95.19 390 ILE A C 1
ATOM 3074 O O . ILE A 1 390 ? -6.159 13.274 12.192 1.00 95.19 390 ILE A O 1
ATOM 3078 N N . PRO A 1 391 ? -5.110 12.580 10.323 1.00 94.62 391 PRO A N 1
ATOM 3079 C CA . PRO A 1 391 ? -6.286 12.742 9.476 1.00 94.62 391 PRO A CA 1
ATOM 3080 C C . PRO A 1 391 ? -7.463 11.875 9.944 1.00 94.62 391 PRO A C 1
ATOM 3082 O O . PRO A 1 391 ? -7.281 10.707 10.301 1.00 94.62 391 PRO A O 1
ATOM 3085 N N . SER A 1 392 ? -8.676 12.430 9.906 1.00 92.88 392 SER A N 1
ATOM 3086 C CA . SER A 1 392 ? -9.931 11.692 10.057 1.00 92.88 392 SER A CA 1
ATOM 3087 C C . SER A 1 392 ? -10.826 11.933 8.845 1.00 92.88 392 SER A C 1
ATOM 3089 O O . SER A 1 392 ? -11.130 13.080 8.521 1.00 92.88 392 SER A O 1
ATOM 3091 N N . GLY A 1 393 ? -11.278 10.847 8.222 1.00 89.06 393 GLY A N 1
ATOM 3092 C CA . GLY A 1 393 ? -12.237 10.848 7.117 1.00 89.06 393 GLY A CA 1
ATOM 3093 C C . GLY A 1 393 ? -13.521 10.076 7.430 1.00 89.06 393 GLY A C 1
ATOM 3094 O O . GLY A 1 393 ? -13.629 9.417 8.472 1.00 89.06 393 GLY A O 1
ATOM 3095 N N . GLY A 1 394 ? -14.483 10.151 6.508 1.00 82.31 394 GLY A N 1
ATOM 3096 C CA . GLY A 1 394 ? -15.752 9.416 6.559 1.00 82.31 394 GLY A CA 1
ATOM 3097 C C . GLY A 1 394 ? -16.996 10.293 6.408 1.00 82.31 394 GLY A C 1
ATOM 3098 O O . GLY A 1 394 ? -16.927 11.521 6.478 1.00 82.31 394 GLY A O 1
ATOM 3099 N N . ASP A 1 395 ? -18.159 9.658 6.249 1.00 67.19 395 ASP A N 1
ATOM 3100 C CA . ASP A 1 395 ? -19.426 10.350 5.936 1.00 67.19 395 ASP A CA 1
ATOM 3101 C C . ASP A 1 395 ? -19.956 11.229 7.090 1.00 67.19 395 ASP A C 1
ATOM 3103 O O . ASP A 1 395 ? -20.844 12.060 6.909 1.00 67.19 395 ASP A O 1
ATOM 3107 N N . LEU A 1 396 ? -19.394 11.081 8.294 1.00 56.56 396 LEU A N 1
ATOM 3108 C CA . LEU A 1 396 ? -19.790 11.836 9.488 1.00 56.56 396 LEU A CA 1
ATOM 3109 C C . LEU A 1 396 ? -19.008 13.145 9.690 1.00 56.56 396 LEU A C 1
ATOM 3111 O O . LEU A 1 396 ? -19.320 13.901 10.615 1.00 56.56 396 LEU A O 1
ATOM 3115 N N . SER A 1 397 ? -17.998 13.438 8.865 1.00 52.69 397 SER A N 1
ATOM 3116 C CA . SER A 1 397 ? -17.215 14.671 8.976 1.00 52.69 397 SER A CA 1
ATOM 3117 C C . SER A 1 397 ? -17.428 15.578 7.773 1.00 52.69 397 SER A C 1
ATOM 3119 O O . SER A 1 397 ? -16.845 15.373 6.716 1.00 52.69 397 SER A O 1
ATOM 3121 N N . SER A 1 398 ? -18.188 16.655 7.969 1.00 51.56 398 SER A N 1
ATOM 3122 C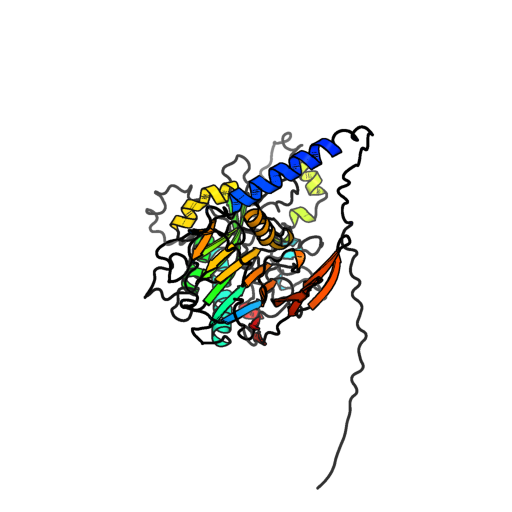 CA . SER A 1 398 ? -18.059 17.848 7.137 1.00 51.56 398 SER A CA 1
ATOM 3123 C C . SER A 1 398 ? -16.636 18.412 7.321 1.00 51.56 398 SER A C 1
ATOM 3125 O O . SER A 1 398 ? -16.350 19.001 8.369 1.00 51.56 398 SER A O 1
ATOM 3127 N N . VAL A 1 399 ? -15.779 18.195 6.317 1.00 52.25 399 VAL A N 1
ATOM 3128 C CA . VAL A 1 399 ? -14.437 18.775 6.090 1.00 52.25 399 VAL A CA 1
ATOM 3129 C C . VAL A 1 399 ? -13.309 18.302 7.030 1.00 52.25 399 VAL A C 1
ATOM 3131 O O . VAL A 1 399 ? -13.315 18.612 8.219 1.00 52.25 399 VAL A O 1
ATOM 3134 N N . ASN A 1 400 ? -12.322 17.585 6.462 1.00 56.50 400 ASN A N 1
ATOM 3135 C CA . ASN A 1 400 ? -10.937 17.339 6.923 1.00 56.50 400 ASN A CA 1
ATOM 3136 C C . ASN A 1 400 ? -10.647 17.639 8.405 1.00 56.50 400 ASN A C 1
ATOM 3138 O O . ASN A 1 400 ? -9.935 18.590 8.744 1.00 56.50 400 ASN A O 1
ATOM 3142 N N . LYS A 1 401 ? -11.179 16.814 9.314 1.00 82.75 401 LYS A N 1
ATOM 3143 C CA . LYS A 1 401 ? -10.881 16.958 10.742 1.00 82.75 401 LYS A CA 1
ATOM 3144 C C . LYS A 1 401 ? -9.641 16.158 11.069 1.00 82.75 401 LYS A C 1
ATOM 3146 O O . LYS A 1 401 ? -9.640 14.937 10.994 1.00 82.75 401 LYS A O 1
ATOM 3151 N N . TYR A 1 402 ? -8.594 16.850 11.484 1.00 91.25 402 TYR A N 1
ATOM 3152 C CA . TYR A 1 402 ? -7.531 16.190 12.213 1.00 91.25 402 TYR A CA 1
ATOM 3153 C C . TYR A 1 402 ? -8.026 15.880 13.630 1.00 91.25 402 TYR A C 1
ATOM 3155 O O . TYR A 1 402 ? -8.697 16.701 14.260 1.00 91.25 402 TYR A O 1
ATOM 3163 N N . VAL A 1 403 ? -7.717 14.690 14.128 1.00 93.00 403 VAL A N 1
ATOM 3164 C CA . VAL A 1 403 ? -8.046 14.239 15.486 1.00 93.00 403 VAL A CA 1
ATOM 3165 C C . VAL A 1 403 ? -6.773 13.802 16.191 1.00 93.00 403 VAL A C 1
ATOM 3167 O O . VAL A 1 403 ? -5.800 13.449 15.535 1.00 93.00 403 VAL A O 1
ATOM 3170 N N . ASN A 1 404 ? -6.759 13.798 17.521 1.00 94.88 404 ASN A N 1
ATOM 3171 C CA . ASN A 1 404 ? -5.651 13.169 18.239 1.00 94.88 404 ASN A CA 1
ATOM 3172 C C . ASN A 1 404 ? -5.651 11.659 17.984 1.00 94.88 404 ASN A C 1
ATOM 3174 O O . ASN A 1 404 ? -6.722 11.063 17.816 1.00 94.88 404 ASN A O 1
ATOM 3178 N N . ILE A 1 405 ? -4.472 11.031 18.024 1.00 95.19 405 ILE A N 1
ATOM 3179 C CA . ILE A 1 405 ? -4.373 9.567 18.022 1.00 95.19 405 ILE A CA 1
ATOM 3180 C C . ILE A 1 405 ? -5.218 9.029 19.187 1.00 95.19 405 ILE A C 1
ATOM 3182 O O . ILE A 1 405 ? -5.011 9.423 20.340 1.00 95.19 405 ILE A O 1
ATOM 3186 N N . PRO A 1 406 ? -6.210 8.158 18.930 1.00 92.50 406 PRO A N 1
ATOM 3187 C CA . PRO A 1 406 ? -7.017 7.623 20.011 1.00 92.50 406 PRO A CA 1
ATOM 3188 C C . PRO A 1 406 ? -6.157 6.851 21.011 1.00 92.50 406 PRO A C 1
ATOM 3190 O O . PRO A 1 406 ? -5.225 6.147 20.642 1.00 92.50 406 PRO A O 1
ATOM 3193 N N . ARG A 1 407 ? -6.527 6.902 22.296 1.00 91.25 407 ARG A N 1
ATOM 3194 C CA . ARG A 1 407 ? -5.840 6.132 23.355 1.00 91.25 407 ARG A CA 1
ATOM 3195 C C . ARG A 1 407 ? -5.892 4.617 23.148 1.00 91.25 407 ARG A C 1
ATOM 3197 O O . ARG A 1 407 ? -5.194 3.881 23.837 1.00 91.25 407 ARG A O 1
ATOM 3204 N N . ARG A 1 408 ? -6.767 4.143 22.261 1.00 91.19 408 ARG A N 1
ATOM 3205 C CA . ARG A 1 408 ? -6.772 2.752 21.817 1.00 91.19 408 ARG A CA 1
ATOM 3206 C C . ARG A 1 408 ? -5.815 2.606 20.639 1.00 91.19 408 ARG A C 1
ATOM 3208 O O . ARG A 1 408 ? -5.811 3.437 19.739 1.00 91.19 408 ARG A O 1
ATOM 3215 N N . GLN A 1 409 ? -5.060 1.515 20.637 1.00 95.81 409 GLN A N 1
ATOM 3216 C CA . GLN A 1 409 ? -4.199 1.138 19.519 1.00 95.81 409 GLN A CA 1
ATOM 3217 C C . GLN A 1 409 ? -5.024 0.872 18.230 1.00 95.81 409 GLN A C 1
ATOM 3219 O O . GLN A 1 409 ? -6.260 0.902 18.243 1.00 95.81 409 GLN A O 1
ATOM 3224 N N . ALA A 1 410 ? -4.361 0.626 17.099 1.00 97.69 410 ALA A N 1
ATOM 3225 C CA . ALA A 1 410 ? -4.994 0.494 15.789 1.00 97.69 410 ALA A CA 1
ATOM 3226 C C . ALA A 1 410 ? -5.880 -0.752 15.698 1.00 97.69 410 ALA A C 1
ATOM 3228 O O . ALA A 1 410 ? -5.475 -1.856 16.063 1.00 97.69 410 ALA A O 1
ATOM 3229 N N . GLN A 1 411 ? -7.093 -0.598 15.179 1.00 98.19 411 GLN A N 1
ATOM 3230 C CA . GLN A 1 411 ? -7.995 -1.725 14.947 1.00 98.19 411 GLN A CA 1
ATOM 3231 C C . GLN A 1 411 ? -7.557 -2.517 13.705 1.00 98.19 411 GLN A C 1
ATOM 3233 O O . GLN A 1 411 ? -7.669 -3.746 13.688 1.00 98.19 411 GLN A O 1
ATOM 3238 N N . ILE A 1 412 ? -7.020 -1.822 12.697 1.00 98.44 412 ILE A N 1
ATOM 3239 C CA . ILE A 1 412 ? -6.495 -2.401 11.457 1.00 98.44 412 ILE A CA 1
ATOM 3240 C C . ILE A 1 412 ? -5.133 -1.760 11.141 1.00 98.44 412 ILE A C 1
ATOM 3242 O O . ILE A 1 412 ? -5.006 -0.543 11.188 1.00 98.44 412 ILE A O 1
ATOM 3246 N N . SER A 1 413 ? -4.118 -2.558 10.809 1.00 98.25 413 SER A N 1
ATOM 3247 C CA . SER A 1 413 ? -2.819 -2.080 10.308 1.00 98.25 413 SER A CA 1
ATOM 3248 C C . SER A 1 413 ? -2.628 -2.516 8.865 1.00 98.25 413 SER A C 1
ATOM 3250 O O . SER A 1 413 ? -2.861 -3.680 8.546 1.00 98.25 413 SER A O 1
ATOM 3252 N N . LEU A 1 414 ? -2.189 -1.606 8.005 1.00 98.19 414 LEU A N 1
ATOM 3253 C CA . LEU A 1 414 ? -1.914 -1.855 6.595 1.00 98.19 414 LEU A CA 1
ATOM 3254 C C . LEU A 1 414 ? -0.408 -1.777 6.363 1.00 98.19 414 LEU A C 1
ATOM 3256 O O . LEU A 1 414 ? 0.224 -0.798 6.752 1.00 98.19 414 LEU A O 1
ATOM 3260 N N . VAL A 1 415 ? 0.163 -2.791 5.724 1.00 97.06 415 VAL A N 1
ATOM 3261 C CA . VAL A 1 415 ? 1.561 -2.772 5.294 1.00 97.06 415 VAL A CA 1
ATOM 3262 C C . VAL A 1 415 ? 1.615 -3.145 3.823 1.00 97.06 415 VAL A C 1
ATOM 3264 O O . VAL A 1 415 ? 1.238 -4.251 3.440 1.00 97.06 415 VAL A O 1
ATOM 3267 N N . SER A 1 416 ? 2.070 -2.203 3.004 1.00 96.50 416 SER A N 1
ATOM 3268 C CA . SER A 1 416 ? 2.403 -2.441 1.600 1.00 96.50 416 SER A CA 1
ATOM 3269 C C . SER A 1 416 ? 3.915 -2.560 1.500 1.00 96.50 416 SER A C 1
ATOM 3271 O O . SER A 1 416 ? 4.625 -1.662 1.952 1.00 96.50 416 SER A O 1
ATOM 3273 N N . SER A 1 417 ? 4.422 -3.651 0.941 1.00 94.06 417 SER A N 1
ATOM 3274 C CA . SER A 1 417 ? 5.860 -3.875 0.818 1.00 94.06 417 SER A CA 1
ATOM 3275 C C . SER A 1 417 ? 6.233 -4.517 -0.510 1.00 94.06 417 SER A C 1
ATOM 3277 O O . SER A 1 417 ? 5.386 -4.963 -1.290 1.00 94.06 417 SER A O 1
ATOM 3279 N N . ALA A 1 418 ? 7.535 -4.552 -0.742 1.00 89.00 418 ALA A N 1
ATOM 3280 C CA . ALA A 1 418 ? 8.195 -5.450 -1.658 1.00 89.00 418 ALA A CA 1
ATOM 3281 C C . ALA A 1 418 ? 9.348 -6.095 -0.872 1.00 89.00 418 ALA A C 1
ATOM 3283 O O . ALA A 1 418 ? 10.205 -5.389 -0.349 1.00 89.00 418 ALA A O 1
ATOM 3284 N N . ASP A 1 419 ? 9.331 -7.419 -0.748 1.00 88.50 419 ASP A N 1
ATOM 3285 C CA . ASP A 1 419 ? 10.342 -8.258 -0.091 1.00 88.50 419 ASP A CA 1
ATOM 3286 C C . ASP A 1 419 ? 10.639 -7.905 1.375 1.00 88.50 419 ASP A C 1
ATOM 3288 O O . ASP A 1 419 ? 11.783 -7.719 1.789 1.00 88.50 419 ASP A O 1
ATOM 3292 N N . MET A 1 420 ? 9.593 -7.796 2.196 1.00 86.25 420 MET A N 1
ATOM 3293 C CA . MET A 1 420 ? 9.759 -7.525 3.624 1.00 86.25 420 MET A CA 1
ATOM 3294 C C . MET A 1 420 ? 8.818 -8.366 4.474 1.00 86.25 420 MET A C 1
ATOM 3296 O O . MET A 1 420 ? 7.640 -8.532 4.156 1.00 86.25 420 MET A O 1
ATOM 3300 N N . THR A 1 421 ? 9.346 -8.829 5.604 1.00 87.25 421 THR A N 1
ATOM 3301 C CA . THR A 1 421 ? 8.598 -9.540 6.640 1.00 87.25 421 THR A CA 1
ATOM 3302 C C . THR A 1 421 ? 8.027 -8.561 7.653 1.00 87.25 421 THR A C 1
ATOM 3304 O O . THR A 1 421 ? 8.706 -7.614 8.043 1.00 87.25 421 THR A O 1
ATOM 3307 N N . VAL A 1 422 ? 6.831 -8.816 8.170 1.00 88.56 422 VAL A N 1
ATOM 3308 C CA . VAL A 1 422 ? 6.307 -8.033 9.299 1.00 88.56 422 VAL A CA 1
ATOM 3309 C C . VAL A 1 422 ? 6.908 -8.550 10.604 1.00 88.56 422 VAL A C 1
ATOM 3311 O O . VAL A 1 422 ? 6.966 -9.759 10.830 1.00 88.56 422 VAL A O 1
ATOM 3314 N N . SER A 1 423 ? 7.302 -7.637 11.495 1.00 90.12 423 SER A N 1
ATOM 3315 C CA . SER A 1 423 ? 7.747 -7.974 12.850 1.00 90.12 423 SER A CA 1
ATOM 3316 C C . SER A 1 423 ? 6.677 -7.600 13.865 1.00 90.12 423 SER A C 1
ATOM 3318 O O . SER A 1 423 ? 6.243 -6.450 13.952 1.00 90.12 423 SER A O 1
ATOM 3320 N N . ALA A 1 424 ? 6.312 -8.546 14.732 1.00 89.50 424 ALA A N 1
ATOM 3321 C CA . ALA A 1 424 ? 5.405 -8.286 15.853 1.00 89.50 424 ALA A CA 1
ATOM 3322 C C . ALA A 1 424 ? 5.838 -7.089 16.730 1.00 89.50 424 ALA A C 1
ATOM 3324 O O . ALA A 1 424 ? 5.000 -6.384 17.294 1.00 89.50 424 ALA A O 1
ATOM 3325 N N . SER A 1 425 ? 7.147 -6.840 16.822 1.00 91.69 425 SER A N 1
ATOM 3326 C CA . SER A 1 425 ? 7.739 -5.766 17.628 1.00 91.69 425 SER A CA 1
ATOM 3327 C C . SER A 1 425 ? 7.518 -4.352 17.074 1.00 91.69 425 SER A C 1
ATOM 3329 O O . SER A 1 425 ? 7.793 -3.376 17.775 1.00 91.69 425 SER A O 1
ATOM 3331 N N . ALA A 1 426 ? 7.029 -4.236 15.839 1.00 93.06 426 ALA A N 1
ATOM 3332 C CA . ALA A 1 426 ? 6.730 -2.976 15.168 1.00 93.06 426 ALA A CA 1
ATOM 3333 C C . ALA A 1 426 ? 5.241 -2.588 15.245 1.00 93.06 426 ALA A C 1
ATOM 3335 O O . ALA A 1 426 ? 4.861 -1.499 14.825 1.00 93.06 426 ALA A O 1
ATOM 3336 N N . LEU A 1 427 ? 4.382 -3.453 15.796 1.00 94.00 427 LEU A N 1
ATOM 3337 C CA . LEU A 1 427 ? 2.931 -3.301 15.698 1.00 94.00 427 LEU A CA 1
ATOM 3338 C C . LEU A 1 427 ? 2.326 -2.447 16.813 1.00 94.00 427 LEU A C 1
ATOM 3340 O O . LEU A 1 427 ? 2.447 -2.751 18.001 1.00 94.00 427 LEU A O 1
ATOM 3344 N N . ALA A 1 428 ? 1.520 -1.465 16.414 1.00 95.81 428 ALA A N 1
ATOM 3345 C CA . ALA A 1 428 ? 0.640 -0.703 17.296 1.00 95.81 428 ALA A CA 1
ATOM 3346 C C . ALA A 1 428 ? -0.833 -1.109 17.128 1.00 95.81 428 ALA A C 1
ATOM 3348 O O . ALA A 1 428 ? -1.700 -0.265 16.933 1.00 95.81 428 ALA A O 1
ATOM 3349 N N . LEU A 1 429 ? -1.120 -2.411 17.186 1.00 96.75 429 LEU A N 1
ATOM 3350 C CA . LEU A 1 429 ? -2.476 -2.966 17.047 1.00 96.75 429 LEU A CA 1
ATOM 3351 C C . LEU A 1 429 ? -3.250 -2.942 18.362 1.00 96.75 429 LEU A C 1
ATOM 3353 O O . LEU A 1 429 ? -2.627 -2.873 19.403 1.00 96.75 429 LEU A O 1
ATOM 3357 N N . ALA A 1 430 ? -4.577 -3.031 18.344 1.00 97.06 430 ALA A N 1
ATOM 3358 C CA . ALA A 1 430 ? -5.444 -3.250 19.505 1.00 97.06 430 ALA A CA 1
ATOM 3359 C C . ALA A 1 430 ? -5.526 -4.740 19.886 1.00 97.06 430 ALA A C 1
ATOM 3361 O O . ALA A 1 430 ? -4.984 -5.609 19.196 1.00 97.06 430 ALA A O 1
ATOM 3362 N N . ASN A 1 431 ? -6.161 -5.068 21.017 1.00 96.69 431 ASN A N 1
ATOM 3363 C CA . ASN A 1 431 ? -6.584 -6.452 21.248 1.00 96.69 431 ASN A CA 1
ATOM 3364 C C . ASN A 1 431 ? -7.635 -6.832 20.196 1.00 96.69 431 ASN A C 1
ATOM 3366 O O . ASN A 1 431 ? -8.540 -6.046 19.935 1.00 96.69 431 ASN A O 1
ATOM 3370 N N . ASP A 1 432 ? -7.484 -8.005 19.587 1.00 97.38 432 ASP A N 1
ATOM 3371 C CA . ASP A 1 432 ? -8.244 -8.468 18.421 1.00 97.38 432 ASP A CA 1
ATOM 3372 C C . ASP A 1 432 ? -8.043 -7.613 17.152 1.00 97.38 432 ASP A C 1
ATOM 3374 O O . ASP A 1 432 ? -8.729 -7.822 16.147 1.00 97.38 432 ASP A O 1
ATOM 3378 N N . GLY A 1 433 ? -7.076 -6.686 17.169 1.00 98.00 433 GLY A N 1
ATOM 3379 C CA . GLY A 1 433 ? -6.664 -5.904 16.006 1.00 98.00 433 GLY A CA 1
ATOM 3380 C C . GLY A 1 433 ? -5.984 -6.778 14.953 1.00 98.00 433 GLY A C 1
ATOM 3381 O O . GLY A 1 433 ? -5.415 -7.825 15.272 1.00 98.00 433 GLY A O 1
ATOM 3382 N N . THR A 1 434 ? -6.053 -6.364 13.690 1.00 98.12 434 THR A N 1
ATOM 3383 C CA . THR A 1 434 ? -5.557 -7.167 12.561 1.00 98.12 434 THR A CA 1
ATOM 3384 C C . THR A 1 434 ? -4.570 -6.389 11.708 1.00 98.12 434 THR A C 1
ATOM 3386 O O . THR A 1 434 ? -4.821 -5.234 11.384 1.00 98.12 434 THR A O 1
ATOM 3389 N N . ILE A 1 435 ? -3.473 -7.028 11.309 1.00 97.38 435 ILE A N 1
ATOM 3390 C CA . ILE A 1 435 ? -2.588 -6.523 10.259 1.00 97.38 435 ILE A CA 1
ATOM 3391 C C . ILE A 1 435 ? -2.908 -7.190 8.921 1.00 97.38 435 ILE A C 1
ATOM 3393 O O . ILE A 1 435 ? -3.210 -8.383 8.881 1.00 97.38 435 ILE A O 1
ATOM 3397 N N . ILE A 1 436 ? -2.835 -6.402 7.851 1.00 97.38 436 ILE A N 1
ATOM 3398 C CA . ILE A 1 436 ? -2.894 -6.824 6.456 1.00 97.38 436 ILE A CA 1
ATOM 3399 C C . ILE A 1 436 ? -1.545 -6.466 5.823 1.00 97.38 436 ILE A C 1
ATOM 3401 O O . ILE A 1 436 ? -1.232 -5.283 5.691 1.00 97.38 436 ILE A O 1
ATOM 3405 N N . LEU A 1 437 ? -0.759 -7.476 5.456 1.00 96.06 437 LEU A N 1
ATOM 3406 C CA . LEU A 1 437 ? 0.475 -7.328 4.686 1.00 96.06 437 LEU A CA 1
ATOM 3407 C C . LEU A 1 437 ? 0.203 -7.693 3.227 1.00 96.06 437 LEU A C 1
ATOM 3409 O O . LEU A 1 437 ? -0.390 -8.740 2.951 1.00 96.06 437 LEU A O 1
ATOM 3413 N N . GLN A 1 438 ? 0.675 -6.856 2.310 1.00 96.44 438 GLN A N 1
ATOM 3414 C CA . GLN A 1 438 ? 0.768 -7.169 0.892 1.00 96.44 438 GLN A CA 1
ATOM 3415 C C . GLN A 1 438 ? 2.203 -6.954 0.409 1.00 96.44 438 GLN A C 1
ATOM 3417 O O . GLN A 1 438 ? 2.650 -5.817 0.278 1.00 96.44 438 GLN A O 1
ATOM 3422 N N . ASP A 1 439 ? 2.884 -8.055 0.118 1.00 93.19 439 ASP A N 1
ATOM 3423 C CA . ASP A 1 439 ? 4.208 -8.112 -0.489 1.00 93.19 439 ASP A CA 1
ATOM 3424 C C . ASP A 1 439 ? 4.088 -8.255 -2.019 1.00 93.19 439 ASP A C 1
ATOM 3426 O O . ASP A 1 439 ? 3.271 -9.026 -2.537 1.00 93.19 439 ASP A O 1
ATOM 3430 N N . GLY A 1 440 ? 4.879 -7.465 -2.743 1.00 88.69 440 GLY A N 1
ATOM 3431 C CA . GLY A 1 440 ? 4.997 -7.470 -4.199 1.00 88.69 440 GLY A CA 1
ATOM 3432 C C . GLY A 1 440 ? 6.087 -8.373 -4.766 1.00 88.69 440 GLY A C 1
ATOM 3433 O O . GLY A 1 440 ? 6.177 -8.501 -5.980 1.00 88.69 440 GLY A O 1
ATOM 3434 N N . VAL A 1 441 ? 6.930 -9.012 -3.954 1.00 89.44 441 VAL A N 1
ATOM 3435 C CA . VAL A 1 441 ? 8.044 -9.845 -4.451 1.00 89.44 441 VAL A CA 1
ATOM 3436 C C . VAL A 1 441 ? 7.765 -11.326 -4.263 1.00 89.44 441 VAL A C 1
ATOM 3438 O O . VAL A 1 441 ? 7.965 -12.113 -5.191 1.00 89.44 441 VAL A O 1
ATOM 3441 N N . SER A 1 442 ? 7.241 -11.720 -3.106 1.00 87.56 442 SER A N 1
ATOM 3442 C CA . SER A 1 442 ? 6.946 -13.117 -2.822 1.00 87.56 442 SER A CA 1
ATOM 3443 C C . SER A 1 442 ? 5.511 -13.499 -3.187 1.00 87.56 442 SER A C 1
ATOM 3445 O O . SER A 1 442 ? 4.553 -12.816 -2.850 1.00 87.56 442 SER A O 1
ATOM 3447 N N . ALA A 1 443 ? 5.328 -14.666 -3.810 1.00 87.31 443 ALA A N 1
ATOM 3448 C CA . ALA A 1 443 ? 4.030 -15.355 -3.869 1.00 87.31 443 ALA A CA 1
ATOM 3449 C C . ALA A 1 443 ? 3.958 -16.539 -2.895 1.00 87.31 443 ALA A C 1
ATOM 3451 O O . ALA A 1 443 ? 3.057 -17.387 -2.995 1.00 87.31 443 ALA A O 1
ATOM 3452 N N . ALA A 1 444 ? 4.923 -16.622 -1.972 1.00 88.06 444 ALA A N 1
ATOM 3453 C CA . ALA A 1 444 ? 5.004 -17.708 -1.016 1.00 88.06 444 ALA A CA 1
ATOM 3454 C C . ALA A 1 444 ? 3.709 -17.801 -0.190 1.00 88.06 444 ALA A C 1
ATOM 3456 O O . ALA A 1 444 ? 3.021 -16.795 0.044 1.00 88.06 444 ALA A O 1
ATOM 3457 N N . PRO A 1 445 ? 3.320 -19.022 0.216 1.00 86.12 445 PRO A N 1
ATOM 3458 C CA . PRO A 1 445 ? 2.254 -19.179 1.190 1.00 86.12 445 PRO A CA 1
ATOM 3459 C C . PRO A 1 445 ? 2.638 -18.474 2.491 1.00 86.12 445 PRO A C 1
ATOM 3461 O O . PRO A 1 445 ? 3.811 -18.463 2.847 1.00 86.12 445 PRO A O 1
ATOM 3464 N N . VAL A 1 446 ? 1.628 -17.965 3.201 1.00 85.44 446 VAL A N 1
ATOM 3465 C CA . VAL A 1 446 ? 1.788 -17.378 4.537 1.00 85.44 446 VAL A CA 1
ATOM 3466 C C . VAL A 1 446 ? 2.570 -18.343 5.419 1.00 85.44 446 VAL A C 1
ATOM 3468 O O . VAL A 1 446 ? 2.133 -19.479 5.652 1.00 85.44 446 VAL A O 1
ATOM 3471 N N . ASN A 1 447 ? 3.706 -17.877 5.908 1.00 88.44 447 ASN A N 1
ATOM 3472 C CA . ASN A 1 447 ? 4.579 -18.586 6.815 1.00 88.44 447 ASN A CA 1
ATOM 3473 C C . ASN A 1 447 ? 4.816 -17.707 8.041 1.00 88.44 447 ASN A C 1
ATOM 3475 O O . ASN A 1 447 ? 5.068 -16.514 7.933 1.00 88.44 447 ASN A O 1
ATOM 3479 N N . MET A 1 448 ? 4.708 -18.304 9.222 1.00 90.19 448 MET A N 1
ATOM 3480 C CA . MET A 1 448 ? 4.912 -17.605 10.483 1.00 90.19 448 MET A CA 1
ATOM 3481 C C . MET A 1 448 ? 6.041 -18.305 11.222 1.00 90.19 448 MET A C 1
ATOM 3483 O O . MET A 1 448 ? 5.889 -19.460 11.633 1.00 90.19 448 MET A O 1
ATOM 3487 N N . THR A 1 449 ? 7.166 -17.618 11.380 1.00 89.75 449 THR A N 1
ATOM 3488 C CA . THR A 1 449 ? 8.355 -18.153 12.041 1.00 89.75 449 THR A CA 1
ATOM 3489 C C . THR A 1 449 ? 8.625 -17.396 13.335 1.00 89.75 449 THR A C 1
ATOM 3491 O O . THR A 1 449 ? 8.364 -16.201 13.458 1.00 89.75 449 THR A O 1
ATOM 3494 N N . TYR A 1 450 ? 9.089 -18.121 14.354 1.00 89.00 450 TYR A N 1
ATOM 3495 C CA . TYR A 1 450 ? 9.542 -17.529 15.608 1.00 89.00 450 TYR A CA 1
ATOM 3496 C C . TYR A 1 450 ? 11.059 -17.593 15.619 1.00 89.00 450 TYR A C 1
ATOM 3498 O O . TYR A 1 450 ? 11.639 -18.667 15.798 1.00 89.00 450 TYR A O 1
ATOM 3506 N N . GLU A 1 451 ? 11.693 -16.457 15.360 1.00 89.38 451 GLU A N 1
ATOM 3507 C CA . GLU A 1 451 ? 13.126 -16.380 15.098 1.00 89.38 451 GLU A CA 1
ATOM 3508 C C . GLU A 1 451 ? 13.819 -15.455 16.087 1.00 89.38 451 GLU A C 1
ATOM 3510 O O . GLU A 1 451 ? 13.209 -14.596 16.727 1.00 89.38 451 GLU A O 1
ATOM 3515 N N . ARG A 1 452 ? 15.121 -15.684 16.266 1.00 84.00 452 ARG A N 1
ATOM 3516 C CA . ARG A 1 452 ? 15.942 -14.913 17.192 1.00 84.00 452 ARG A CA 1
ATOM 3517 C C . ARG A 1 452 ? 16.659 -13.798 16.441 1.00 84.00 452 ARG A C 1
ATOM 3519 O O . ARG A 1 452 ? 17.587 -14.066 15.685 1.00 84.00 452 ARG A O 1
ATOM 3526 N N . GLU A 1 453 ? 16.328 -12.560 16.773 1.00 82.19 453 GLU A N 1
ATOM 3527 C CA . GLU A 1 453 ? 16.961 -11.350 16.258 1.00 82.19 453 GLU A CA 1
ATOM 3528 C C . GLU A 1 453 ? 17.691 -10.612 17.374 1.00 82.19 453 GLU A C 1
ATOM 3530 O O . GLU A 1 453 ? 17.074 -10.221 18.365 1.00 82.19 453 GLU A O 1
ATOM 3535 N N . CYS A 1 454 ? 19.010 -10.428 17.235 1.00 72.38 454 CYS A N 1
ATOM 3536 C CA . CYS A 1 454 ? 19.848 -9.646 18.154 1.00 72.38 454 CYS A CA 1
ATOM 3537 C C . CYS A 1 454 ? 19.446 -9.793 19.640 1.00 72.38 454 CYS A C 1
ATOM 3539 O O . CYS A 1 454 ? 19.239 -8.808 20.343 1.00 72.38 454 CYS A O 1
ATOM 3541 N N . TYR A 1 455 ? 19.348 -11.048 20.105 1.00 80.19 455 TYR A N 1
ATOM 3542 C CA . TYR A 1 455 ? 19.002 -11.487 21.471 1.00 80.19 455 TYR A CA 1
ATOM 3543 C C . TYR A 1 455 ? 17.516 -11.553 21.848 1.00 80.19 455 TYR A C 1
ATOM 3545 O O . TYR A 1 455 ? 17.213 -12.189 22.858 1.00 80.19 455 TYR A O 1
ATOM 3553 N N . THR A 1 456 ? 16.605 -11.004 21.052 1.00 80.69 456 THR A N 1
ATOM 3554 C CA . THR A 1 456 ? 15.153 -11.122 21.264 1.00 80.69 456 THR A CA 1
ATOM 3555 C C . THR A 1 456 ? 14.546 -12.166 20.340 1.00 80.69 456 THR A C 1
ATOM 3557 O O . THR A 1 456 ? 15.056 -12.392 19.249 1.00 80.69 456 THR A O 1
ATOM 3560 N N . TRP A 1 457 ? 13.487 -12.837 20.784 1.00 81.31 457 TRP A N 1
ATOM 3561 C CA . TRP A 1 457 ? 12.695 -13.695 19.911 1.00 81.31 457 TRP A CA 1
ATOM 3562 C C . TRP A 1 457 ? 11.490 -12.914 19.415 1.00 81.31 457 TRP A C 1
ATOM 3564 O O . TRP A 1 457 ? 10.765 -12.343 20.228 1.00 81.31 457 TRP A O 1
ATOM 3574 N N . ASN A 1 458 ? 11.293 -12.900 18.103 1.00 86.38 458 ASN A N 1
ATOM 3575 C CA . ASN A 1 458 ? 10.207 -12.181 17.460 1.00 86.38 458 ASN A CA 1
ATOM 3576 C C . ASN A 1 458 ? 9.462 -13.113 16.506 1.00 86.38 458 ASN A C 1
ATOM 3578 O O . ASN A 1 458 ? 10.027 -14.051 15.941 1.00 86.38 458 ASN A O 1
ATOM 3582 N N . TRP A 1 459 ? 8.167 -12.849 16.347 1.00 88.69 459 TRP A N 1
ATOM 3583 C CA . TRP A 1 459 ? 7.391 -13.435 15.264 1.00 88.69 459 TRP A CA 1
ATOM 3584 C C . TRP A 1 459 ? 7.671 -12.668 13.976 1.00 88.69 459 TRP A C 1
ATOM 3586 O O . TRP A 1 459 ? 7.524 -11.441 13.956 1.00 88.69 459 TRP A O 1
ATOM 3596 N N . HIS A 1 460 ? 8.044 -13.419 12.946 1.00 86.94 460 HIS A N 1
ATOM 3597 C CA . HIS A 1 460 ? 8.182 -12.980 11.568 1.00 86.94 460 HIS A CA 1
ATOM 3598 C C . HIS A 1 460 ? 7.070 -13.593 10.740 1.00 86.94 460 HIS A C 1
ATOM 3600 O O . HIS A 1 460 ? 6.707 -14.761 10.919 1.00 86.94 460 HIS A O 1
ATOM 3606 N N . PHE A 1 461 ? 6.536 -12.783 9.842 1.00 86.00 461 PHE A N 1
ATOM 3607 C CA . PHE A 1 461 ? 5.498 -13.201 8.923 1.00 86.00 461 PHE A CA 1
ATOM 3608 C C . PHE A 1 461 ? 6.012 -13.001 7.495 1.00 86.00 461 PHE A C 1
ATOM 3610 O O . PHE A 1 461 ? 6.460 -11.905 7.149 1.00 86.00 461 PHE A O 1
ATOM 3617 N N . GLU A 1 462 ? 6.054 -14.093 6.731 1.00 82.75 462 GLU A N 1
ATOM 3618 C CA . GLU A 1 462 ? 6.619 -14.168 5.385 1.00 82.75 462 GLU A CA 1
ATOM 3619 C C . GLU A 1 462 ? 5.600 -14.751 4.404 1.00 82.75 462 GLU A C 1
ATOM 3621 O O . GLU A 1 462 ? 5.136 -15.885 4.560 1.00 82.75 462 GLU A O 1
ATOM 3626 N N . GLY A 1 463 ? 5.308 -14.024 3.330 1.00 76.56 463 GLY A N 1
ATOM 3627 C CA . GLY A 1 463 ? 4.362 -14.479 2.323 1.00 76.56 463 GLY A CA 1
ATOM 3628 C C . GLY A 1 463 ? 3.829 -13.329 1.485 1.00 76.56 463 GLY A C 1
ATOM 3629 O O . GLY A 1 463 ? 3.964 -12.168 1.848 1.00 76.56 463 GLY A O 1
ATOM 3630 N N . GLY A 1 464 ? 3.190 -13.658 0.360 1.00 88.50 464 GLY A N 1
ATOM 3631 C CA . GLY A 1 464 ? 2.709 -12.626 -0.563 1.00 88.50 464 GLY A CA 1
ATOM 3632 C C . GLY A 1 464 ? 1.597 -11.748 0.013 1.00 88.50 464 GLY A C 1
ATOM 3633 O O . GLY A 1 464 ? 1.653 -10.534 -0.044 1.00 88.50 464 GLY A O 1
ATOM 3634 N N . THR A 1 465 ? 0.552 -12.340 0.585 1.00 93.56 465 THR A N 1
ATOM 3635 C CA . THR A 1 465 ? -0.530 -11.588 1.239 1.00 93.56 465 THR A CA 1
ATOM 3636 C C . THR A 1 465 ? -0.827 -12.271 2.540 1.00 93.56 465 THR A C 1
ATOM 3638 O O . THR A 1 465 ? -1.118 -13.469 2.534 1.00 93.56 465 THR A O 1
ATOM 3641 N N . GLU A 1 466 ? -0.854 -11.511 3.622 1.00 94.25 466 GLU A N 1
ATOM 3642 C CA . GLU A 1 466 ? -1.040 -12.055 4.955 1.00 94.25 466 GLU A CA 1
ATOM 3643 C C . GLU A 1 466 ? -2.047 -11.236 5.740 1.00 94.25 466 GLU A C 1
ATOM 3645 O O . GLU A 1 466 ? -2.074 -10.009 5.677 1.00 94.25 466 GLU A O 1
ATOM 3650 N N . VAL A 1 467 ? -2.883 -11.932 6.503 1.00 96.31 467 VAL A N 1
ATOM 3651 C CA . VAL A 1 467 ? -3.820 -11.305 7.431 1.00 96.31 467 VAL A CA 1
ATOM 3652 C C . VAL A 1 467 ? -3.657 -11.985 8.771 1.00 96.31 467 VAL A C 1
ATOM 3654 O O . VAL A 1 467 ? -3.935 -13.178 8.903 1.00 96.31 467 VAL A O 1
ATOM 3657 N N . ILE A 1 468 ? -3.184 -11.240 9.763 1.00 96.19 468 ILE A N 1
ATOM 3658 C CA . ILE A 1 468 ? -2.825 -11.785 11.073 1.00 96.19 468 ILE A CA 1
ATOM 3659 C C . ILE A 1 468 ? -3.565 -11.002 12.142 1.00 96.19 468 ILE A C 1
ATOM 3661 O O . ILE A 1 468 ? -3.428 -9.784 12.254 1.00 96.19 468 ILE A O 1
ATOM 3665 N N . GLN A 1 469 ? -4.352 -11.708 12.949 1.00 97.38 469 GLN A N 1
ATOM 3666 C CA . GLN A 1 469 ? -5.026 -11.107 14.092 1.00 97.38 469 GLN A CA 1
ATOM 3667 C C . GLN A 1 469 ? -4.169 -11.253 15.347 1.00 97.38 469 GLN A C 1
ATOM 3669 O O . GLN A 1 469 ? -3.663 -12.340 15.630 1.00 97.38 469 GLN A O 1
ATOM 3674 N N . ARG A 1 470 ? -4.054 -10.180 16.129 1.00 96.38 470 ARG A N 1
ATOM 3675 C CA . ARG A 1 470 ? -3.376 -10.187 17.423 1.00 96.38 470 ARG A CA 1
ATOM 3676 C C . ARG A 1 470 ? -4.383 -10.335 18.558 1.00 96.38 470 ARG A C 1
ATOM 3678 O O . ARG A 1 470 ? -5.300 -9.530 18.671 1.00 96.38 470 ARG A O 1
ATOM 3685 N N . ARG A 1 471 ? -4.158 -11.289 19.458 1.00 96.94 471 ARG A N 1
ATOM 3686 C CA . ARG A 1 471 ? -4.942 -11.481 20.684 1.00 96.94 471 ARG A CA 1
ATOM 3687 C C . ARG A 1 471 ? -4.063 -11.295 21.914 1.00 96.94 471 ARG A C 1
ATOM 3689 O O . ARG A 1 471 ? -3.026 -11.936 22.031 1.00 96.94 471 ARG A O 1
ATOM 3696 N N . ALA A 1 472 ? -4.481 -10.435 22.830 1.00 95.06 472 ALA A N 1
ATOM 3697 C CA . ALA A 1 472 ? -3.844 -10.252 24.124 1.00 95.06 472 ALA A CA 1
ATOM 3698 C C . ALA A 1 472 ? -4.415 -11.258 25.131 1.00 95.06 472 ALA A C 1
ATOM 3700 O O . ALA A 1 472 ? -5.630 -11.364 25.309 1.00 95.06 472 ALA A O 1
ATOM 3701 N N . ILE A 1 473 ? -3.531 -11.979 25.809 1.00 95.94 473 ILE A N 1
ATOM 3702 C CA . ILE A 1 473 ? -3.850 -12.832 26.946 1.00 95.94 473 ILE A CA 1
ATOM 3703 C C . ILE A 1 473 ? -3.299 -12.138 28.179 1.00 95.94 473 ILE A C 1
ATOM 3705 O O . ILE A 1 473 ? -2.091 -12.058 28.378 1.00 95.94 473 ILE A O 1
ATOM 3709 N N . VAL A 1 474 ? -4.208 -11.611 28.993 1.00 93.94 474 VAL A N 1
ATOM 3710 C CA . VAL A 1 474 ? -3.867 -10.953 30.252 1.00 93.94 474 VAL A CA 1
ATOM 3711 C C . VAL A 1 474 ? -4.203 -11.907 31.386 1.00 93.94 474 VAL A C 1
ATOM 3713 O O . VAL A 1 474 ? -5.366 -12.240 31.614 1.00 93.94 474 VAL A O 1
ATOM 3716 N N . THR A 1 475 ? -3.173 -12.349 32.093 1.00 94.81 475 THR A N 1
ATOM 3717 C CA . THR A 1 475 ? -3.284 -13.100 33.344 1.00 94.81 475 THR A CA 1
ATOM 3718 C C . THR A 1 475 ? -2.881 -12.194 34.513 1.00 94.81 475 THR A C 1
ATOM 3720 O O . THR A 1 475 ? -2.337 -11.110 34.294 1.00 94.81 475 THR A O 1
ATOM 3723 N N . PRO A 1 476 ? -3.103 -12.602 35.776 1.00 96.31 476 PRO A N 1
ATOM 3724 C CA . PRO A 1 476 ? -2.640 -11.824 36.926 1.00 96.31 476 PRO A CA 1
ATOM 3725 C C . PRO A 1 476 ? -1.123 -11.574 36.965 1.00 96.31 476 PRO A C 1
ATOM 3727 O O . PRO A 1 476 ? -0.685 -10.655 37.651 1.00 96.31 476 PRO A O 1
ATOM 3730 N N . THR A 1 477 ? -0.323 -12.393 36.276 1.00 95.31 477 THR A N 1
ATOM 3731 C CA . THR A 1 477 ? 1.148 -12.355 36.338 1.00 95.31 477 THR A CA 1
ATOM 3732 C C . THR A 1 477 ? 1.817 -12.033 35.009 1.00 95.31 477 THR A C 1
ATOM 3734 O O . THR A 1 477 ? 3.018 -11.783 34.990 1.00 95.31 477 THR A O 1
ATOM 3737 N N . GLU A 1 478 ? 1.078 -12.060 33.903 1.00 95.12 478 GLU A N 1
ATOM 3738 C CA . GLU A 1 478 ? 1.664 -12.027 32.566 1.00 95.12 478 GLU A CA 1
ATOM 3739 C C . GLU A 1 478 ? 0.712 -11.413 31.541 1.00 95.12 478 GLU A C 1
ATOM 3741 O O . GLU A 1 478 ? -0.502 -11.619 31.596 1.00 95.12 478 GLU A O 1
ATOM 3746 N N . VAL A 1 479 ? 1.292 -10.687 30.586 1.00 92.06 479 VAL A N 1
ATOM 3747 C CA . VAL A 1 479 ? 0.621 -10.228 29.371 1.00 92.06 479 VAL A CA 1
ATOM 3748 C C . VAL A 1 479 ? 1.343 -10.858 28.188 1.00 92.06 479 VAL A C 1
ATOM 3750 O O . VAL A 1 479 ? 2.501 -10.535 27.930 1.00 92.06 479 VAL A O 1
ATOM 3753 N N . GLU A 1 480 ? 0.656 -11.739 27.471 1.00 94.00 480 GLU A N 1
ATOM 3754 C CA . GLU A 1 480 ? 1.163 -12.403 26.269 1.00 94.00 480 GLU A CA 1
ATOM 3755 C C . GLU A 1 480 ? 0.361 -11.947 25.044 1.00 94.00 480 GLU A C 1
ATOM 3757 O O . GLU A 1 480 ? -0.848 -11.716 25.124 1.00 94.00 480 GLU A O 1
ATOM 3762 N N . PHE A 1 481 ? 1.017 -11.837 23.888 1.00 94.69 481 PHE A N 1
ATOM 3763 C CA . PHE A 1 481 ? 0.344 -11.617 22.611 1.00 94.69 481 PHE A CA 1
ATOM 3764 C C . PHE A 1 481 ? 0.434 -12.867 21.737 1.00 94.69 481 PHE A C 1
ATOM 3766 O O . PHE A 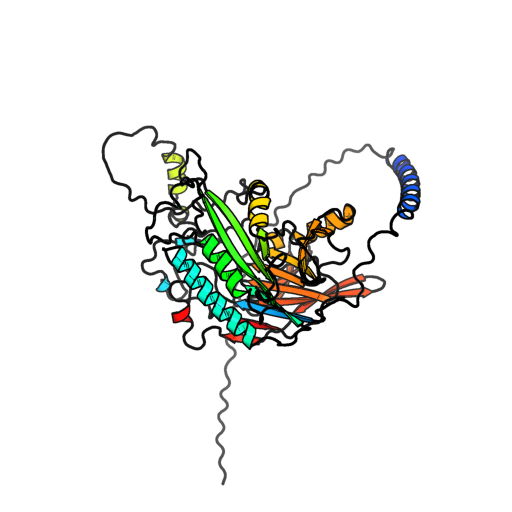1 481 ? 1.525 -13.325 21.407 1.00 94.69 481 PHE A O 1
ATOM 3773 N N . GLN A 1 482 ? -0.722 -13.372 21.314 1.00 95.25 482 GLN A N 1
ATOM 3774 C CA . GLN A 1 482 ? -0.846 -14.434 20.323 1.00 95.25 482 GLN A CA 1
ATOM 3775 C C . GLN A 1 482 ? -1.156 -13.853 18.945 1.00 95.25 482 GLN A C 1
ATOM 3777 O O . GLN A 1 482 ? -1.925 -12.896 18.823 1.00 95.25 482 GLN A O 1
ATOM 3782 N N . TYR A 1 483 ? -0.600 -14.475 17.909 1.00 95.19 483 TYR A N 1
ATOM 3783 C CA . TYR A 1 483 ? -0.776 -14.082 16.514 1.00 95.19 483 TYR A CA 1
ATOM 3784 C C . TYR A 1 483 ? -1.456 -15.215 15.752 1.00 95.19 483 TYR A C 1
ATOM 3786 O O . TYR A 1 483 ? -0.995 -16.355 15.758 1.00 95.19 483 TYR A O 1
ATOM 3794 N N . ILE A 1 484 ? -2.598 -14.909 15.142 1.00 95.69 484 ILE A N 1
ATOM 3795 C CA . ILE A 1 484 ? -3.476 -15.888 14.504 1.00 95.69 484 ILE A CA 1
ATOM 3796 C C . ILE A 1 484 ? -3.510 -15.585 13.003 1.00 95.69 484 ILE A C 1
ATOM 3798 O O . ILE A 1 484 ? -4.240 -14.673 12.593 1.00 95.69 484 ILE A O 1
ATOM 3802 N N . PRO A 1 485 ? -2.753 -16.325 12.169 1.00 95.00 485 PRO A N 1
ATOM 3803 C CA . PRO A 1 485 ? -2.817 -16.156 10.727 1.00 95.00 485 PRO A CA 1
ATOM 3804 C C . PRO A 1 485 ? -4.189 -16.600 10.213 1.00 95.00 485 PRO A C 1
ATOM 3806 O O . PRO A 1 485 ? -4.729 -17.645 10.594 1.00 95.00 485 PRO A O 1
ATOM 3809 N N . ARG A 1 486 ? -4.774 -15.796 9.331 1.00 95.44 486 ARG A N 1
ATOM 3810 C CA . ARG A 1 486 ? -6.031 -16.094 8.648 1.00 95.44 486 ARG A CA 1
ATOM 3811 C C . ARG A 1 486 ? -5.737 -16.747 7.304 1.00 95.44 486 ARG A C 1
ATOM 3813 O O . ARG A 1 486 ? -4.700 -16.524 6.691 1.00 95.44 486 ARG A O 1
ATOM 3820 N N . ARG A 1 487 ? -6.664 -17.585 6.840 1.00 94.88 487 ARG A N 1
ATOM 3821 C CA . ARG A 1 487 ? -6.578 -18.221 5.521 1.00 94.88 487 ARG A CA 1
ATOM 3822 C C . ARG A 1 487 ? -7.477 -17.471 4.551 1.00 94.88 487 ARG A C 1
ATOM 3824 O O . ARG A 1 487 ? -8.653 -17.275 4.848 1.00 94.88 487 ARG A O 1
ATOM 3831 N N . GLY A 1 488 ? -6.922 -17.084 3.409 1.00 95.94 488 GLY A N 1
ATOM 3832 C CA . GLY A 1 488 ? -7.665 -16.471 2.314 1.00 95.94 488 GLY A CA 1
ATOM 3833 C C . GLY A 1 488 ? -7.913 -17.448 1.166 1.00 95.94 488 GLY A C 1
ATOM 3834 O O . GLY A 1 488 ? -7.167 -18.412 0.970 1.00 95.94 488 GLY A O 1
ATOM 3835 N N . LYS A 1 489 ? -8.967 -17.191 0.392 1.00 97.31 489 LYS A N 1
ATOM 3836 C CA . LYS A 1 489 ? -9.255 -17.865 -0.879 1.00 97.31 489 LYS A CA 1
ATOM 3837 C C . LYS A 1 489 ? -8.570 -17.098 -2.005 1.00 97.31 489 LYS A C 1
ATOM 3839 O O . LYS A 1 489 ? -8.694 -15.877 -2.077 1.00 97.31 489 LYS A O 1
ATOM 3844 N N . LYS A 1 490 ? -7.847 -17.810 -2.871 1.00 96.62 490 LYS A N 1
ATOM 3845 C CA . LYS A 1 490 ? -7.126 -17.218 -4.004 1.00 96.62 490 LYS A CA 1
ATOM 3846 C C . LYS A 1 490 ? -7.985 -17.260 -5.263 1.00 96.62 490 LYS A C 1
ATOM 3848 O O . LYS A 1 490 ? -8.556 -18.306 -5.566 1.00 96.62 490 LYS A O 1
ATOM 3853 N N . TYR A 1 491 ? -8.007 -16.170 -6.019 1.00 97.31 491 TYR A N 1
ATOM 3854 C CA . TYR A 1 491 ? -8.655 -16.098 -7.326 1.00 97.31 491 TYR A CA 1
ATOM 3855 C C . TYR A 1 491 ? -7.673 -15.519 -8.339 1.00 97.31 491 TYR A C 1
ATOM 3857 O O . TYR A 1 491 ? -7.059 -14.489 -8.074 1.00 97.31 491 TYR A O 1
ATOM 3865 N N . SER A 1 492 ? -7.538 -16.171 -9.495 1.00 97.25 492 SER A N 1
ATOM 3866 C CA . SER A 1 492 ? -6.820 -15.588 -10.635 1.00 97.25 492 SER A CA 1
ATOM 3867 C C . SER A 1 492 ? -7.498 -14.287 -11.066 1.00 97.25 492 SER A C 1
ATOM 3869 O O . SER A 1 492 ? -8.736 -14.214 -11.046 1.00 97.25 492 SER A O 1
ATOM 3871 N N . VAL A 1 493 ? -6.690 -13.285 -11.424 1.00 96.88 493 VAL A N 1
ATOM 3872 C CA . VAL A 1 493 ? -7.174 -12.020 -11.999 1.00 96.88 493 VAL A CA 1
ATOM 3873 C C . VAL A 1 493 ? -7.520 -12.189 -13.480 1.00 96.88 493 VAL A C 1
ATOM 3875 O O . VAL A 1 493 ? -8.567 -11.718 -13.906 1.00 96.88 493 VAL A O 1
ATOM 3878 N N . PHE A 1 494 ? -6.698 -12.916 -14.246 1.00 94.25 494 PHE A N 1
ATOM 3879 C CA . PHE A 1 494 ? -6.737 -12.906 -15.718 1.00 94.25 494 PHE A CA 1
ATOM 3880 C C . PHE A 1 494 ? -7.075 -14.254 -16.383 1.00 94.25 494 PHE A C 1
ATOM 3882 O O . PHE A 1 494 ? -6.863 -14.416 -17.587 1.00 94.25 494 PHE A O 1
ATOM 3889 N N . GLU A 1 495 ? -7.592 -15.225 -15.626 1.00 87.94 495 GLU A N 1
ATOM 3890 C CA . GLU A 1 495 ? -7.888 -16.581 -16.119 1.00 87.94 495 GLU A CA 1
ATOM 3891 C C . GLU A 1 495 ? -6.698 -17.171 -16.925 1.00 87.94 495 GLU A C 1
ATOM 3893 O O . GLU A 1 495 ? -5.535 -16.946 -16.584 1.00 87.94 495 GLU A O 1
ATOM 3898 N N . GLU A 1 496 ? -6.944 -17.944 -17.987 1.00 87.81 496 GLU A N 1
ATOM 3899 C CA . GLU A 1 496 ? -5.905 -18.717 -18.694 1.00 87.81 496 GLU A CA 1
ATOM 3900 C C . GLU A 1 496 ? -4.870 -17.869 -19.467 1.00 87.81 496 GLU A C 1
ATOM 3902 O O . GLU A 1 496 ? -3.846 -18.399 -19.895 1.00 87.81 496 GLU A O 1
AT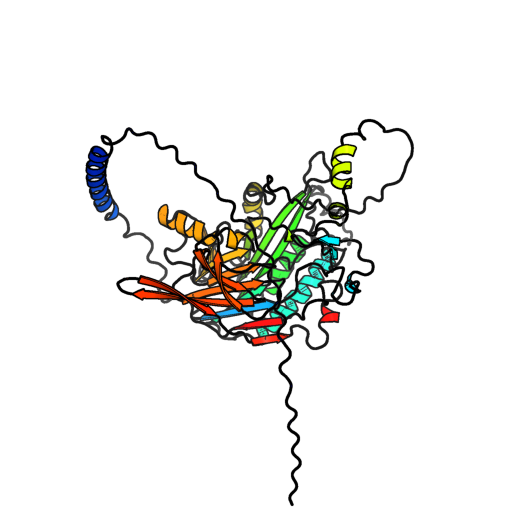OM 3907 N N . ASN A 1 497 ? -5.081 -16.555 -19.628 1.00 90.94 497 ASN A N 1
ATOM 3908 C CA . ASN A 1 497 ? -4.273 -15.701 -20.514 1.00 90.94 497 ASN A CA 1
ATOM 3909 C C . ASN A 1 497 ? -3.470 -14.607 -19.795 1.00 90.94 497 ASN A C 1
ATOM 3911 O O . ASN A 1 497 ? -3.032 -13.644 -20.427 1.00 90.94 497 ASN A O 1
ATOM 3915 N N . TRP A 1 498 ? -3.217 -14.758 -18.495 1.00 94.62 498 TRP A N 1
ATOM 3916 C CA . TRP A 1 498 ? -2.575 -13.724 -17.676 1.00 94.62 498 TRP A CA 1
ATOM 3917 C C . TRP A 1 498 ? -1.237 -13.203 -18.218 1.00 94.62 498 TRP A C 1
ATOM 3919 O O . TRP A 1 498 ? -0.975 -12.005 -18.147 1.00 94.62 498 TRP A O 1
ATOM 3929 N N . LYS A 1 499 ? -0.412 -14.066 -18.828 1.00 95.38 499 LYS A N 1
ATOM 3930 C CA . LYS A 1 499 ? 0.870 -13.647 -19.418 1.00 95.38 499 LYS A CA 1
ATOM 3931 C C . LYS A 1 499 ? 0.691 -12.628 -20.540 1.00 95.38 499 LYS A C 1
ATOM 3933 O O . LYS A 1 499 ? 1.490 -11.712 -20.680 1.00 95.38 499 LYS A O 1
ATOM 3938 N N . LYS A 1 500 ? -0.371 -12.777 -21.334 1.00 95.00 500 LYS A N 1
ATOM 3939 C CA . LYS A 1 500 ? -0.703 -11.836 -22.406 1.00 95.00 500 LYS A CA 1
ATOM 3940 C C . LYS A 1 500 ? -1.203 -10.510 -21.835 1.00 95.00 500 LYS A C 1
ATOM 3942 O O . LYS A 1 500 ? -0.867 -9.471 -22.384 1.00 95.00 500 LYS A O 1
ATOM 3947 N N . SER A 1 501 ? -1.980 -10.555 -20.753 1.00 94.75 501 SER A N 1
ATOM 3948 C CA . SER A 1 501 ? -2.504 -9.354 -20.092 1.00 94.75 501 SER A CA 1
ATOM 3949 C C . SER A 1 501 ? -1.414 -8.527 -19.408 1.00 94.75 501 SER A C 1
ATOM 3951 O O . SER A 1 501 ? -1.508 -7.308 -19.384 1.00 94.75 501 SER A O 1
ATOM 3953 N N . LEU A 1 502 ? -0.375 -9.179 -18.875 1.00 93.81 502 LEU A N 1
ATOM 3954 C CA . LEU A 1 502 ? 0.756 -8.499 -18.234 1.00 93.81 502 LEU A CA 1
ATOM 3955 C C . LEU A 1 502 ? 1.904 -8.140 -19.179 1.00 93.81 502 LEU A C 1
ATOM 3957 O O . LEU A 1 502 ? 2.753 -7.331 -18.805 1.00 93.81 502 LEU A O 1
ATOM 3961 N N . GLY A 1 503 ? 1.986 -8.789 -20.343 1.00 91.88 503 GLY A N 1
ATOM 3962 C CA . GLY A 1 503 ? 3.137 -8.692 -21.236 1.00 91.88 503 GLY A CA 1
ATOM 3963 C C . GLY A 1 503 ? 3.462 -7.243 -21.597 1.00 91.88 503 GLY A C 1
ATOM 3964 O O . GLY A 1 503 ? 2.616 -6.536 -22.137 1.00 91.88 503 GLY A O 1
ATOM 3965 N N . GLY A 1 504 ? 4.693 -6.818 -21.299 1.00 88.75 504 GLY A N 1
ATOM 3966 C CA . GLY A 1 504 ? 5.138 -5.435 -21.505 1.00 88.75 504 GLY A CA 1
ATOM 3967 C C . GLY A 1 504 ? 4.665 -4.440 -20.436 1.00 88.75 504 GLY A C 1
ATOM 3968 O O . GLY A 1 504 ? 4.677 -3.239 -20.692 1.00 88.75 504 GLY A O 1
ATOM 3969 N N . VAL A 1 505 ? 4.232 -4.921 -19.263 1.00 92.94 505 VAL A N 1
ATOM 3970 C CA . VAL A 1 505 ? 3.894 -4.077 -18.099 1.00 92.94 505 VAL A CA 1
ATOM 3971 C C . VAL A 1 505 ? 4.533 -4.608 -16.813 1.00 92.94 505 VAL A C 1
ATOM 3973 O O . VAL A 1 505 ? 5.206 -3.873 -16.091 1.00 92.94 505 VAL A O 1
ATOM 3976 N N . PHE A 1 506 ? 4.361 -5.905 -16.538 1.00 94.44 506 PHE A N 1
ATOM 3977 C CA . PHE A 1 506 ? 4.960 -6.603 -15.396 1.00 94.44 506 PHE A CA 1
ATOM 3978 C C . PHE A 1 506 ? 5.636 -7.897 -15.849 1.00 94.44 506 PHE A C 1
ATOM 3980 O O . PHE A 1 506 ? 5.295 -8.453 -16.895 1.00 94.44 506 PHE A O 1
ATOM 3987 N N . SER A 1 507 ? 6.580 -8.404 -15.050 1.00 92.25 507 SER A N 1
ATOM 3988 C CA . SER A 1 507 ? 7.213 -9.692 -15.351 1.00 92.25 507 SER A CA 1
ATOM 3989 C C . SER A 1 507 ? 6.207 -10.838 -15.267 1.00 92.25 507 SER A C 1
ATOM 3991 O O . SER A 1 507 ? 5.458 -10.964 -14.297 1.00 92.25 507 SER A O 1
ATOM 3993 N N . THR A 1 508 ? 6.248 -11.731 -16.250 1.00 92.94 508 THR A N 1
ATOM 3994 C CA . THR A 1 508 ? 5.491 -12.989 -16.275 1.00 92.94 508 THR A CA 1
ATOM 3995 C C . THR A 1 508 ? 6.355 -14.210 -15.958 1.00 92.94 508 THR A C 1
ATOM 3997 O O . THR A 1 508 ? 5.857 -15.341 -15.935 1.00 92.94 508 THR A O 1
ATOM 4000 N N . ALA A 1 509 ? 7.645 -13.997 -15.682 1.00 88.81 509 ALA A N 1
ATOM 4001 C CA . ALA A 1 509 ? 8.595 -15.049 -15.343 1.00 88.81 509 ALA A CA 1
ATOM 4002 C C . ALA A 1 509 ? 8.395 -15.636 -13.935 1.00 88.81 509 ALA A C 1
ATOM 4004 O O . ALA A 1 509 ? 8.771 -16.786 -13.711 1.00 88.81 509 ALA A O 1
ATOM 4005 N N . LEU A 1 510 ? 7.810 -14.882 -12.995 1.00 89.50 510 LEU A N 1
ATOM 4006 C CA . LEU A 1 510 ? 7.764 -15.289 -11.585 1.00 89.50 510 LEU A CA 1
ATOM 4007 C C . LEU A 1 510 ? 6.452 -15.949 -11.169 1.00 89.50 510 LEU A C 1
ATOM 4009 O O . LEU A 1 510 ? 6.449 -17.138 -10.847 1.00 89.50 510 LEU A O 1
ATOM 4013 N N . TYR A 1 511 ? 5.334 -15.219 -11.155 1.00 93.00 511 TYR A N 1
ATOM 4014 C CA . TYR A 1 511 ? 4.055 -15.800 -10.744 1.00 93.00 511 TYR A CA 1
ATOM 4015 C C . TYR A 1 511 ? 2.830 -15.102 -11.341 1.00 93.00 511 TYR A C 1
ATOM 4017 O O . TYR A 1 511 ? 2.852 -13.928 -11.694 1.00 93.00 511 TYR A O 1
ATOM 4025 N N . GLU A 1 512 ? 1.740 -15.865 -11.433 1.00 95.62 512 GLU A N 1
ATOM 4026 C CA . GLU A 1 512 ? 0.429 -15.399 -11.889 1.00 95.62 512 GLU A CA 1
ATOM 4027 C C . GLU A 1 512 ? -0.202 -14.413 -10.884 1.00 95.62 512 GLU A C 1
ATOM 4029 O O . GLU A 1 512 ? -0.301 -14.765 -9.700 1.00 95.62 512 GLU A O 1
ATOM 4034 N N . PRO A 1 513 ? -0.724 -13.255 -11.339 1.00 96.50 513 PRO A N 1
ATOM 4035 C CA . PRO A 1 513 ? -1.442 -12.312 -10.492 1.00 96.50 513 PRO A CA 1
ATOM 4036 C C . PRO A 1 513 ? -2.730 -12.890 -9.911 1.00 96.50 513 PRO A C 1
ATOM 4038 O O . PRO A 1 513 ? -3.552 -13.490 -10.616 1.00 96.50 513 PRO A O 1
ATOM 4041 N N . LYS A 1 514 ? -2.932 -12.684 -8.610 1.00 97.19 514 LYS A N 1
ATOM 4042 C CA . LYS A 1 514 ? -4.063 -13.237 -7.855 1.00 97.19 514 LYS A CA 1
ATOM 4043 C C . LYS A 1 514 ? -4.616 -12.209 -6.895 1.00 97.19 514 LYS A C 1
ATOM 4045 O O . LYS A 1 514 ? -3.869 -11.434 -6.319 1.00 97.19 514 LYS A O 1
ATOM 4050 N N . ILE A 1 515 ? -5.909 -12.285 -6.625 1.00 98.00 515 ILE A N 1
ATOM 4051 C CA . ILE A 1 515 ? -6.466 -11.697 -5.408 1.00 98.00 515 ILE A CA 1
ATOM 4052 C C . ILE A 1 515 ? -6.581 -12.769 -4.325 1.00 98.00 515 ILE A C 1
ATOM 4054 O O . ILE A 1 515 ? -6.885 -13.933 -4.606 1.00 98.00 515 ILE A O 1
ATOM 4058 N N . VAL A 1 516 ? -6.361 -12.380 -3.076 1.00 97.75 516 VAL A N 1
ATOM 4059 C CA . VAL A 1 516 ? -6.546 -13.227 -1.899 1.00 97.75 516 VAL A CA 1
ATOM 4060 C C . VAL A 1 516 ? -7.619 -12.597 -1.027 1.00 97.75 516 VAL A C 1
ATOM 4062 O O . VAL A 1 516 ? -7.390 -11.564 -0.406 1.00 97.75 516 VAL A O 1
ATOM 4065 N N . VAL A 1 517 ? -8.795 -13.219 -0.989 1.00 98.31 517 VAL A N 1
ATOM 4066 C CA . VAL A 1 517 ? -9.957 -12.726 -0.239 1.00 98.31 517 VAL A CA 1
ATOM 4067 C C . VAL A 1 517 ? -10.082 -13.498 1.065 1.00 98.31 517 VAL A C 1
ATOM 4069 O O . VAL A 1 517 ? -10.162 -14.729 1.064 1.00 98.31 517 VAL A O 1
ATOM 4072 N N . TYR A 1 518 ? -10.118 -12.778 2.178 1.00 98.12 518 TYR A N 1
ATOM 4073 C CA . TYR A 1 518 ? -10.271 -13.352 3.511 1.00 98.12 518 TYR A CA 1
ATOM 4074 C C . TYR A 1 518 ? -11.738 -13.352 3.943 1.00 98.12 518 TYR A C 1
ATOM 4076 O O . TYR A 1 518 ? -12.569 -12.634 3.391 1.00 98.12 518 TYR A O 1
ATOM 4084 N N . GLU A 1 519 ? -12.084 -14.180 4.925 1.00 98.19 519 GLU A N 1
ATOM 4085 C CA . GLU A 1 519 ? -13.431 -14.161 5.501 1.00 98.19 519 GLU A CA 1
ATOM 4086 C C . GLU A 1 519 ? -13.641 -12.871 6.327 1.00 98.19 519 GLU A C 1
ATOM 4088 O O . GLU A 1 519 ? -12.705 -12.432 7.012 1.00 98.19 519 GLU A O 1
ATOM 4093 N N . PRO A 1 520 ? -14.841 -12.257 6.300 1.00 98.44 520 PRO A N 1
ATOM 4094 C CA . PRO A 1 520 ? -15.141 -11.090 7.123 1.00 98.44 520 PRO A CA 1
ATOM 4095 C C . PRO A 1 520 ? -14.858 -11.340 8.609 1.00 98.44 520 PRO A C 1
ATOM 4097 O O . PRO A 1 520 ? -15.282 -12.344 9.183 1.00 98.44 520 PRO A O 1
ATOM 4100 N N . THR A 1 521 ? -14.156 -10.407 9.247 1.00 97.75 521 THR A N 1
ATOM 4101 C CA . THR A 1 521 ? -13.732 -10.485 10.650 1.00 97.75 521 THR A CA 1
ATOM 4102 C C . THR A 1 521 ? -14.267 -9.282 11.423 1.00 97.75 521 THR A C 1
ATOM 4104 O O . THR A 1 521 ? -14.382 -8.186 10.880 1.00 97.75 521 THR A O 1
ATOM 4107 N N . GLY A 1 522 ? -14.632 -9.482 12.691 1.00 97.75 522 GLY A N 1
ATOM 4108 C CA . GLY A 1 522 ? -15.104 -8.396 13.551 1.00 97.75 522 GLY A CA 1
ATOM 4109 C C . GLY A 1 522 ? -14.035 -7.320 13.743 1.00 97.75 522 GLY A C 1
ATOM 4110 O O . GLY A 1 522 ? -12.859 -7.634 13.922 1.00 97.75 522 GLY A O 1
ATOM 4111 N N . ILE A 1 523 ? -14.448 -6.054 13.723 1.00 97.62 523 ILE A N 1
ATOM 4112 C CA . ILE A 1 523 ? -13.559 -4.935 14.043 1.00 97.62 523 ILE A CA 1
ATOM 4113 C C . ILE A 1 523 ? -13.355 -4.901 15.565 1.00 97.62 523 ILE A C 1
ATOM 4115 O O . ILE A 1 523 ? -14.334 -4.910 16.320 1.00 97.62 523 ILE A O 1
ATOM 4119 N N . ALA A 1 524 ? -12.093 -4.843 16.009 1.00 96.12 524 ALA A N 1
ATOM 4120 C CA . ALA A 1 524 ? -11.725 -4.723 17.423 1.00 96.12 524 ALA A CA 1
ATOM 4121 C C . ALA A 1 524 ? -12.493 -3.576 18.107 1.00 96.12 524 ALA A C 1
ATOM 4123 O O . ALA A 1 524 ? -12.706 -2.526 17.498 1.00 96.12 524 ALA A O 1
ATOM 4124 N N . GLN A 1 525 ? -12.961 -3.771 19.342 1.00 89.75 525 GLN A N 1
ATOM 4125 C CA . GLN A 1 525 ? -13.861 -2.815 20.007 1.00 89.75 525 GLN A CA 1
ATOM 4126 C C . GLN A 1 525 ? -13.140 -1.729 20.794 1.00 89.75 525 GLN A C 1
ATOM 4128 O O . GLN A 1 525 ? -12.183 -2.059 21.526 1.00 89.75 525 GLN A O 1
#

Organism: NCBI:txid210454

Radius of gyration: 26.8 Å; chains: 1; bounding box: 66×90×82 Å

Foldseek 3Di:
DDDDDDDDDDDDDDDDDPPDDDDPDDPPDPDPDDDDDDDDPPVVVVVVVVVVVVVVVVVVVVPPPDPPPDPPPPPVQQQAFWEWEKEWAAALAAAFCADPVGGDPLCPPAQQWFDDPPDLTIGAALADLPLQVLLVLLLVLLLLSVVVCLVPDDQDSNYAYEYEYFANSAAHSLLAQEDEPVPVPPVVVVPPPDPPPPDRSVVSNLVSVLVSQQAASQQRYKYFSHKHKYWYQDPDPDRQDIAIWIKIWIARHHHVVVDPSALGTEIETAQDDDLSSGRAGPVVSPDVCVVVVVVVVVVVVPDDDDDDDDDDPPCSNHHSPPDPPDRRNDPVVCVVCQVVCVVVNYHYFHQQWEAESNATEGEHEACRLVVLSNVVVLVVCVVVPQPDWGWYGYPPDDHTDTDTRDPFFGLEYEYHYAPDKHKPVSGRAGAQRKYKYAYNRFQDDWDWDFDDDPNDTIIIIDHHIWMWTWHWDDDPVDTDIDIHTFAWDKDFSPPPCQCVSCRSNGDPVPDGIIMTITDIDGGDD